Protein AF-A0A379XRV2-F1 (afdb_monomer_lite)

Secondary structure (DSSP, 8-state):
-HHHHHHHHHHHHHHHHHHHHHHHHHHHHHHHHHHHTS------HHHHHHHHHHT-EEHHHHTTT--TTTHHHHHHHHGGGGGPEEES-THHHHHHHTT--SS-SS--EEES-TTS---TT--EEEETTEEEEEEETTEEEEEEPPSS-SS-HHHHHHHHHHHHHHHHHHHHHHHHHHHHHHHHHHHHHHHHHHHHHTTTTTTS--HHHHHHHHHHHHHHHHHHHHHHHHHHHHHHHHHHHHHHHHHHHHHHGGGHHHHS-TTHHHHHHHHHHHHHHHHHHHHHHHHHHHHHHHHGGGTTGGGS-THHHHHHHHHHHHHHHHHHHHHHHHHHHHHHHHGGGG--S-------------SGGGTHHHHHHHHHHHHHHHHHHHHHHHHHHHHHHHHHHHHHHHHHHHHHHHHHHHHHHS----STTHHHHHHHHHHHHHHHHHHHHHHHHHHHHHHHHHHHH------

Sequence (467 aa):
MTEYLQQLLEREREAIVERDEVGARKNAVDEEIERLSQPGGAEDQRLNALAERFGGVLLSEIYDDVSLEDAPYFSALYGPSRHAIVVPDLSQIAEQLEGLTDCPEDLYLIEGDPQSFDDSVFSVDELEKAVVVKIADRQWRYSRFPSLPIFGRAARENRIESLHAEREVLSERFATLSFDVQKTQRLHQAFSRFIGSHLSVAFEDDPEAEIRRLNGRRVELERALATHENDNQQQRIQFEQAKEGVSALNRLLPRLNLLADETLADRVDEIQERLDEAQEAARFVQQYGNQLAKLEPVVSVLQSDPEQFEQLKEDYAWSQQMQRDARQQAFALAEVVERRAHFSYSDSAEMLSGNSDLNEKLRQRLEQAEAERTRAREALRSHAAQLSQYSQVLASLKSSYDTKKELLNDLQRELQDIGVRADSGAEERARQRRDELHAQLSNNRSRRNQLEKALTFCEAEDGKPDP

Foldseek 3Di:
DVVVLVVLVVVLVVLVVVLVVLVVVLVVLVVVLVLLVPDDDPQDPVLVVVLVVQVFDFLLVLQQQPAPVCLLVVLQVCPVNNRETEHQDVVSCVVVVVPDDDDPPDYHYHHDDSVDDDPPDWDWDDDDQWIWTCPDPPDIDIGGRDSHGSGNNNVSVVVSVVSVVSNVVSVVVSVVSVVVSVVSVVVSVVVVVCVVPPPVPVPDDDVVVVVVVVVVVVVVVVVVVVVVVVVVVVVVVVVVVVVVVVVVCVVCVVCVVVVPPPCNVVVVVVVVVVVVVVVVVVVCCVVCVVVCVVCVVCVVVVPDDPVVVVVVVVVVVVVVVVVVVVVVVVVVVVVVVVCVVVVPPDDDDDDDDDDDDDDPVVPVVVVVVVVVVVVVVVVVVVVVVVVVVVVVVVVVVVVVVVVVVVVVVVVVVVVVVVVQDPDPCSVVVVVVVVVVVVVVVVVVVVVVVVVVVVVVVVVVPPPDDDD

Organism: NCBI:txid59207

pLDDT: mean 83.44, std 12.12, range [34.53, 98.31]

Radius of gyration: 91.94 Å; chains: 1; bounding box: 192×61×238 Å

Structure (mmCIF, N/CA/C/O backbone):
data_AF-A0A379XRV2-F1
#
_entry.id   AF-A0A379XRV2-F1
#
loop_
_atom_site.group_PDB
_atom_site.id
_atom_site.type_symbol
_atom_site.label_atom_id
_atom_site.label_alt_id
_atom_site.label_comp_id
_atom_site.label_asym_id
_atom_site.label_entity_id
_atom_site.label_seq_id
_atom_site.pdbx_PDB_ins_code
_atom_site.Cartn_x
_atom_site.Cartn_y
_atom_site.Cartn_z
_atom_site.occupancy
_atom_site.B_iso_or_equiv
_atom_site.auth_seq_id
_atom_site.auth_comp_id
_atom_site.auth_asym_id
_atom_site.auth_atom_id
_atom_site.pdbx_PDB_model_num
ATOM 1 N N . MET A 1 1 ? 2.312 12.593 -9.834 1.00 77.69 1 MET A N 1
ATOM 2 C CA . MET A 1 1 ? 2.516 11.140 -10.067 1.00 77.69 1 MET A CA 1
ATOM 3 C C . MET A 1 1 ? 2.087 10.741 -11.471 1.00 77.69 1 MET A C 1
ATOM 5 O O . MET A 1 1 ? 2.953 10.414 -12.268 1.00 77.69 1 MET A O 1
ATOM 9 N N . THR A 1 2 ? 0.795 10.818 -11.797 1.00 83.06 2 THR A N 1
ATOM 10 C CA . THR A 1 2 ? 0.240 10.524 -13.135 1.00 83.06 2 THR A CA 1
ATOM 11 C C . THR A 1 2 ? 0.893 11.340 -14.255 1.00 83.06 2 THR A C 1
ATOM 13 O O . THR A 1 2 ? 1.364 10.754 -15.222 1.00 83.06 2 THR A O 1
ATOM 16 N N . GLU A 1 3 ? 1.024 12.657 -14.083 1.00 88.62 3 GLU A N 1
ATOM 17 C CA . GLU A 1 3 ? 1.690 13.557 -15.046 1.00 88.62 3 GLU A CA 1
ATOM 18 C C . GLU A 1 3 ? 3.151 13.157 -15.318 1.00 88.62 3 GLU A C 1
ATOM 20 O O . GLU A 1 3 ? 3.604 13.145 -16.459 1.00 88.62 3 GLU A O 1
ATOM 25 N N . TYR A 1 4 ? 3.889 12.766 -14.273 1.00 87.62 4 TYR A N 1
ATOM 26 C CA . TYR A 1 4 ? 5.278 12.320 -14.407 1.00 87.62 4 TYR A CA 1
ATOM 27 C C . TYR A 1 4 ? 5.376 10.986 -15.160 1.00 87.62 4 TYR A C 1
ATOM 29 O O . TYR A 1 4 ? 6.298 10.794 -15.945 1.00 87.62 4 TYR A O 1
ATOM 37 N N . LEU A 1 5 ? 4.411 10.078 -14.964 1.00 87.88 5 LEU A N 1
ATOM 38 C CA . LEU A 1 5 ? 4.331 8.834 -15.733 1.00 87.88 5 LEU A CA 1
ATOM 39 C C . LEU A 1 5 ? 4.009 9.103 -17.211 1.00 87.88 5 LEU A C 1
ATOM 41 O O . LEU A 1 5 ? 4.602 8.463 -18.070 1.00 87.88 5 LEU A O 1
ATOM 45 N N . GLN A 1 6 ? 3.118 10.053 -17.515 1.00 89.12 6 GLN A N 1
ATOM 46 C CA . GLN A 1 6 ? 2.823 10.457 -18.897 1.00 89.12 6 GLN A CA 1
ATOM 47 C C . GLN A 1 6 ? 4.083 10.991 -19.590 1.00 89.12 6 GLN A C 1
ATOM 49 O O . GLN A 1 6 ? 4.486 10.435 -20.609 1.00 89.12 6 GLN A O 1
ATOM 54 N N . GLN A 1 7 ? 4.784 11.943 -18.965 1.00 91.50 7 GLN A N 1
ATOM 55 C CA . GLN A 1 7 ? 6.059 12.467 -19.473 1.00 91.50 7 GLN A CA 1
ATOM 56 C C . GLN A 1 7 ? 7.139 11.380 -19.623 1.00 91.50 7 GLN A C 1
ATOM 58 O O . GLN A 1 7 ? 7.974 11.453 -20.523 1.00 91.50 7 GLN A O 1
ATOM 63 N N . LEU A 1 8 ? 7.157 10.372 -18.743 1.00 91.81 8 LEU A N 1
ATOM 64 C CA . LEU A 1 8 ? 8.094 9.250 -18.830 1.00 91.81 8 LEU A CA 1
ATOM 65 C C . LEU A 1 8 ? 7.784 8.339 -20.030 1.00 91.81 8 LEU A C 1
ATOM 67 O O . LEU A 1 8 ? 8.709 7.928 -20.722 1.00 91.81 8 LEU A O 1
ATOM 71 N N . LEU A 1 9 ? 6.504 8.054 -20.288 1.00 91.00 9 LEU A N 1
ATOM 72 C CA . LEU A 1 9 ? 6.043 7.236 -21.418 1.00 91.00 9 LEU A CA 1
ATOM 73 C C . LEU A 1 9 ? 6.213 7.944 -22.769 1.00 91.00 9 LEU A C 1
ATOM 75 O O . LEU A 1 9 ? 6.515 7.291 -23.765 1.00 91.00 9 LEU A O 1
ATOM 79 N N . GLU A 1 10 ? 6.023 9.263 -22.808 1.00 92.56 10 GLU A N 1
ATOM 80 C CA . GLU A 1 10 ? 6.293 10.096 -23.987 1.00 92.56 10 GLU A CA 1
ATOM 81 C C . GLU A 1 10 ? 7.787 10.051 -24.330 1.00 92.56 10 GLU A C 1
ATOM 83 O O . GLU A 1 10 ? 8.145 9.604 -25.419 1.00 92.56 10 GLU A O 1
ATOM 88 N N . ARG A 1 11 ? 8.659 10.342 -23.354 1.00 91.31 11 ARG A N 1
ATOM 89 C CA . ARG A 1 11 ? 10.121 10.241 -23.513 1.00 91.31 11 ARG A CA 1
ATOM 90 C C . ARG A 1 11 ? 10.597 8.837 -23.880 1.00 91.31 11 ARG A C 1
ATOM 92 O O . ARG A 1 11 ? 11.533 8.704 -24.659 1.00 91.31 11 ARG A O 1
ATOM 99 N N . GLU A 1 12 ? 9.978 7.787 -23.332 1.00 92.94 12 GLU A N 1
ATOM 100 C CA . GLU A 1 12 ? 10.309 6.404 -23.698 1.00 92.94 12 GLU A CA 1
ATOM 101 C C . GLU A 1 12 ? 10.036 6.147 -25.184 1.00 92.94 12 GLU A C 1
ATOM 103 O O . GLU A 1 12 ? 10.875 5.567 -25.870 1.00 92.94 12 GLU A O 1
ATOM 108 N N . ARG A 1 13 ? 8.888 6.608 -25.696 1.00 93.50 13 ARG A N 1
ATOM 109 C CA . ARG A 1 13 ? 8.517 6.455 -27.109 1.00 93.50 13 ARG A CA 1
ATOM 110 C C . ARG A 1 13 ? 9.415 7.273 -28.027 1.00 93.50 13 ARG A C 1
ATOM 112 O O . ARG A 1 13 ? 9.903 6.724 -29.007 1.00 93.50 13 ARG A O 1
ATOM 119 N N . GLU A 1 14 ? 9.646 8.541 -27.699 1.00 93.88 14 GLU A N 1
ATOM 120 C CA . GLU A 1 14 ? 10.519 9.438 -28.466 1.00 93.88 14 GLU A CA 1
ATOM 121 C C . GLU A 1 14 ? 11.937 8.860 -28.576 1.00 93.88 14 GLU A C 1
ATOM 123 O O . GLU A 1 14 ? 12.442 8.686 -29.683 1.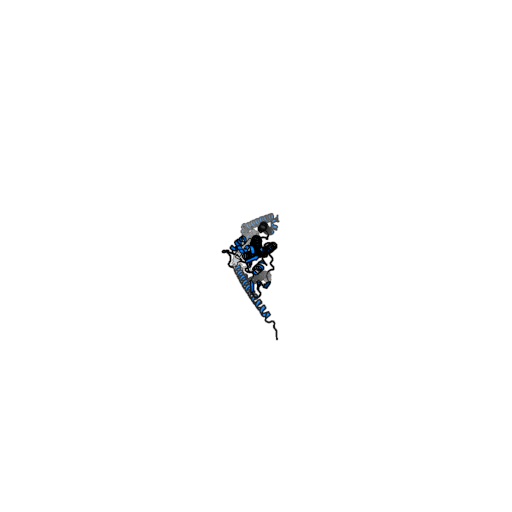00 93.88 14 GLU A O 1
ATOM 128 N N . ALA A 1 15 ? 12.536 8.448 -27.453 1.00 92.69 15 ALA A N 1
ATOM 129 C CA . ALA A 1 15 ? 13.883 7.880 -27.441 1.00 92.69 15 ALA A CA 1
ATOM 130 C C . ALA A 1 15 ? 13.977 6.515 -28.149 1.00 92.69 15 ALA A C 1
ATOM 132 O O . ALA A 1 15 ? 15.015 6.200 -28.728 1.00 92.69 15 ALA A O 1
ATOM 133 N N . ILE A 1 16 ? 12.914 5.696 -28.130 1.00 94.31 16 ILE A N 1
ATOM 134 C CA . ILE A 1 16 ? 12.854 4.446 -28.908 1.00 94.31 16 ILE A CA 1
ATOM 135 C C . ILE A 1 16 ? 12.829 4.743 -30.410 1.00 94.31 16 ILE A C 1
ATOM 137 O O . ILE A 1 16 ? 13.610 4.143 -31.144 1.00 94.31 16 ILE A O 1
ATOM 141 N N . VAL A 1 17 ? 11.977 5.672 -30.859 1.00 96.38 17 VAL A N 1
ATOM 142 C CA . VAL A 1 17 ? 11.888 6.056 -32.278 1.00 96.38 17 VAL A CA 1
ATOM 143 C C . VAL A 1 17 ? 13.212 6.647 -32.755 1.00 96.38 17 VAL A C 1
ATOM 145 O O . VAL A 1 17 ? 13.749 6.180 -33.754 1.00 96.38 17 VAL A O 1
ATOM 148 N N . GLU A 1 18 ? 13.799 7.586 -32.007 1.00 94.88 18 GLU A N 1
ATOM 149 C CA . GLU A 1 18 ? 15.084 8.196 -32.367 1.00 94.88 18 GLU A CA 1
ATOM 150 C C . GLU A 1 18 ? 16.216 7.154 -32.427 1.00 94.88 18 GLU A C 1
ATOM 152 O O . GLU A 1 18 ? 17.011 7.149 -33.368 1.00 94.88 18 GLU A O 1
ATOM 157 N N . ARG A 1 19 ? 16.275 6.222 -31.463 1.00 96.56 19 ARG A N 1
ATOM 158 C CA . ARG A 1 19 ? 17.237 5.106 -31.481 1.00 96.56 19 ARG A CA 1
ATOM 159 C C . ARG A 1 19 ? 17.064 4.244 -32.732 1.00 96.56 19 ARG A C 1
ATOM 161 O O . ARG A 1 19 ? 18.062 3.866 -33.343 1.00 96.56 19 ARG A O 1
ATOM 168 N N . ASP A 1 20 ? 15.829 3.909 -33.091 1.00 95.44 20 ASP A N 1
ATOM 169 C CA . ASP A 1 20 ? 15.538 3.003 -34.203 1.00 95.44 20 ASP A CA 1
ATOM 170 C C . ASP A 1 20 ? 15.770 3.676 -35.565 1.00 95.44 20 ASP A C 1
ATOM 172 O O . ASP A 1 20 ? 16.300 3.033 -36.470 1.00 95.44 20 ASP A O 1
ATOM 176 N N . GLU A 1 21 ? 15.506 4.980 -35.691 1.00 96.00 21 GLU A N 1
ATOM 177 C CA . GLU A 1 21 ? 15.892 5.788 -36.857 1.00 96.00 21 GLU A CA 1
ATOM 178 C C . GLU A 1 21 ? 17.418 5.884 -37.012 1.00 96.00 21 GLU A C 1
ATOM 180 O O . GLU A 1 21 ? 17.947 5.633 -38.097 1.00 96.00 21 GLU A O 1
ATOM 185 N N . VAL A 1 22 ? 18.149 6.184 -35.929 1.00 96.19 22 VAL A N 1
ATOM 186 C CA . VAL A 1 22 ? 19.623 6.225 -35.938 1.00 96.19 22 VAL A CA 1
ATOM 187 C C . VAL A 1 22 ? 20.207 4.842 -36.250 1.00 96.19 22 VAL A C 1
ATOM 189 O O . VAL A 1 22 ? 21.164 4.743 -37.017 1.00 96.19 22 VAL A O 1
ATOM 192 N N . GLY A 1 23 ? 19.616 3.768 -35.719 1.00 95.06 23 GLY A N 1
ATOM 193 C CA . GLY A 1 23 ? 20.007 2.388 -36.013 1.00 95.06 23 GLY A CA 1
ATOM 194 C C . GLY A 1 23 ? 19.767 2.002 -37.474 1.00 95.06 23 GLY A C 1
ATOM 195 O O . GLY A 1 23 ? 20.656 1.446 -38.116 1.00 95.06 23 GLY A O 1
ATOM 196 N N . ALA A 1 24 ? 18.607 2.353 -38.034 1.00 95.88 24 ALA A N 1
ATOM 197 C CA . ALA A 1 24 ? 18.302 2.134 -39.446 1.00 95.88 24 ALA A CA 1
ATOM 198 C C . ALA A 1 24 ? 19.249 2.924 -40.364 1.00 95.88 24 ALA A C 1
ATOM 200 O O . ALA A 1 24 ? 19.765 2.371 -41.336 1.00 95.88 24 ALA A O 1
ATOM 201 N N . ARG A 1 25 ? 19.543 4.191 -40.031 1.00 95.31 25 ARG A N 1
ATOM 202 C CA . ARG A 1 25 ? 20.509 5.010 -40.777 1.00 95.31 25 ARG A CA 1
ATOM 203 C C . ARG A 1 25 ? 21.921 4.430 -40.699 1.00 95.31 25 ARG A C 1
ATOM 205 O O . ARG A 1 25 ? 22.585 4.365 -41.727 1.00 95.31 25 ARG A O 1
ATOM 212 N N . LYS A 1 26 ? 22.356 3.964 -39.522 1.00 94.94 26 LYS A N 1
ATOM 213 C CA . LYS A 1 26 ? 23.650 3.290 -39.346 1.00 94.94 26 LYS A CA 1
ATOM 214 C C . LYS A 1 26 ? 23.758 2.046 -40.231 1.00 94.94 26 LYS A C 1
ATOM 216 O O . LYS A 1 26 ? 24.742 1.916 -40.947 1.00 94.94 26 LYS A O 1
ATOM 221 N N . ASN A 1 27 ? 22.741 1.184 -40.229 1.00 94.12 27 ASN A N 1
ATOM 222 C CA . ASN A 1 27 ? 22.732 -0.026 -41.055 1.00 94.12 27 ASN A CA 1
ATOM 223 C C . ASN A 1 27 ? 22.783 0.309 -42.557 1.00 94.12 27 ASN A C 1
ATOM 225 O O . ASN A 1 27 ? 23.536 -0.317 -43.292 1.00 94.12 27 ASN A O 1
ATOM 229 N N . ALA A 1 28 ? 22.052 1.335 -43.009 1.00 94.94 28 ALA A N 1
ATOM 230 C CA . ALA A 1 28 ? 22.105 1.787 -44.401 1.00 94.94 28 ALA A CA 1
ATOM 231 C C . ALA A 1 28 ? 23.491 2.338 -44.800 1.00 94.94 28 ALA A C 1
ATOM 233 O O . ALA A 1 28 ? 23.933 2.138 -45.929 1.00 94.94 28 ALA A O 1
ATOM 234 N N . VAL A 1 29 ? 24.190 3.009 -43.876 1.00 95.31 29 VAL A N 1
ATOM 235 C CA . VAL A 1 29 ? 25.580 3.456 -44.070 1.00 95.31 29 VAL A CA 1
ATOM 236 C C . VAL A 1 29 ? 26.546 2.263 -44.096 1.00 95.31 29 VAL A C 1
ATOM 238 O O . VAL A 1 29 ? 27.418 2.225 -44.959 1.00 95.31 29 VAL A O 1
ATOM 241 N N . ASP A 1 30 ? 26.370 1.269 -43.218 1.00 94.19 30 ASP A N 1
ATOM 242 C CA . ASP A 1 30 ? 27.143 0.016 -43.234 1.00 94.19 30 ASP A CA 1
ATOM 243 C C . ASP A 1 30 ? 26.976 -0.735 -44.578 1.00 94.19 30 ASP A C 1
ATOM 245 O O . ASP A 1 30 ? 27.973 -1.138 -45.178 1.00 94.19 30 ASP A O 1
ATOM 249 N N . GLU A 1 31 ? 25.751 -0.840 -45.108 1.00 94.12 31 GLU A N 1
ATOM 250 C CA . GLU A 1 31 ? 25.465 -1.421 -46.434 1.00 94.12 31 GLU A CA 1
ATOM 251 C C . GLU A 1 31 ? 26.068 -0.597 -47.595 1.00 94.12 31 GLU A C 1
ATOM 253 O O . GLU A 1 31 ? 26.567 -1.162 -48.574 1.00 94.12 31 GLU A O 1
ATOM 258 N N . GLU A 1 32 ? 26.054 0.742 -47.508 1.00 91.56 32 GLU A N 1
ATOM 259 C CA . GLU A 1 32 ? 26.668 1.618 -48.516 1.00 91.56 32 GLU A CA 1
ATOM 260 C C . GLU A 1 32 ? 28.198 1.460 -48.541 1.00 91.56 32 GLU A C 1
ATOM 262 O O . GLU A 1 32 ? 28.778 1.341 -49.626 1.00 91.56 32 GLU A O 1
ATOM 267 N N . ILE A 1 33 ? 28.836 1.386 -47.366 1.00 92.19 33 ILE A N 1
ATOM 268 C CA . ILE A 1 33 ? 30.271 1.110 -47.215 1.00 92.19 33 ILE A CA 1
ATOM 269 C C . ILE A 1 33 ? 30.600 -0.268 -47.790 1.00 92.19 33 ILE A C 1
ATOM 271 O O . ILE A 1 33 ? 31.502 -0.361 -48.624 1.00 92.19 33 ILE A O 1
ATOM 275 N N . GLU A 1 34 ? 29.874 -1.324 -47.400 1.00 91.12 34 GLU A N 1
ATOM 276 C CA . GLU A 1 34 ? 30.135 -2.692 -47.869 1.00 91.12 34 GLU A CA 1
ATOM 277 C C . GLU A 1 34 ? 30.072 -2.769 -49.398 1.00 91.12 34 GLU A C 1
ATOM 279 O O . GLU A 1 34 ? 30.962 -3.342 -50.025 1.00 91.12 34 GLU A O 1
ATOM 284 N N . ARG A 1 35 ? 29.073 -2.124 -50.014 1.00 87.69 35 ARG A N 1
ATOM 285 C CA . ARG A 1 35 ? 28.923 -2.060 -51.474 1.00 87.69 35 ARG A CA 1
ATOM 286 C C . ARG A 1 35 ? 30.089 -1.347 -52.164 1.00 87.69 35 ARG A C 1
ATOM 288 O O . ARG A 1 35 ? 30.536 -1.817 -53.206 1.00 87.69 35 ARG A O 1
ATOM 295 N N . LEU A 1 36 ? 30.554 -0.215 -51.630 1.00 86.56 36 LEU A N 1
ATOM 296 C CA . LEU A 1 36 ? 31.639 0.572 -52.238 1.00 86.56 36 LEU A CA 1
ATOM 297 C C . LEU A 1 36 ? 33.033 -0.027 -51.974 1.00 86.56 36 LEU A C 1
ATOM 299 O O . LEU A 1 36 ? 33.928 0.142 -52.798 1.00 86.56 36 LEU A O 1
ATOM 303 N N . SER A 1 37 ? 33.202 -0.754 -50.867 1.00 86.56 37 SER A N 1
ATOM 304 C CA . SER A 1 37 ? 34.469 -1.383 -50.448 1.00 86.56 37 SER A CA 1
ATOM 305 C C . SER A 1 37 ? 34.768 -2.712 -51.151 1.00 86.56 37 SER A C 1
ATOM 307 O O . SER A 1 37 ? 35.813 -3.318 -50.909 1.00 86.56 37 SER A O 1
ATOM 309 N N . GLN A 1 38 ? 33.867 -3.205 -52.007 1.00 83.31 38 GLN A N 1
ATOM 310 C CA . GLN A 1 38 ? 34.118 -4.420 -52.779 1.00 83.31 38 GLN A CA 1
ATOM 311 C C . GLN A 1 38 ? 35.297 -4.203 -53.747 1.00 83.31 38 GLN A C 1
ATOM 313 O O . GLN A 1 38 ? 35.289 -3.230 -54.505 1.00 83.31 38 GLN A O 1
ATOM 318 N N . PRO A 1 39 ? 36.298 -5.107 -53.780 1.00 73.56 39 PRO A N 1
ATOM 319 C CA . PRO A 1 39 ? 37.421 -4.995 -54.703 1.00 73.56 39 PRO A CA 1
ATOM 320 C C . PRO A 1 39 ? 36.927 -5.224 -56.136 1.00 73.56 39 PRO A C 1
ATOM 322 O O . PRO A 1 39 ? 36.615 -6.348 -56.534 1.00 73.56 39 PRO A O 1
ATOM 325 N N . GLY A 1 40 ? 36.826 -4.144 -56.909 1.00 62.94 40 GLY A N 1
ATOM 326 C CA . GLY A 1 40 ? 36.247 -4.146 -58.248 1.00 62.94 40 GLY A CA 1
ATOM 327 C C . GLY A 1 40 ? 37.163 -3.513 -59.280 1.00 62.94 40 GLY A C 1
ATOM 328 O O . GLY A 1 40 ? 37.775 -2.486 -59.015 1.00 62.94 40 GLY A O 1
ATOM 329 N N . GLY A 1 41 ? 37.224 -4.131 -60.462 1.00 63.81 41 GLY A N 1
ATOM 330 C CA . GLY A 1 41 ? 38.128 -3.709 -61.529 1.00 63.81 41 GLY A CA 1
ATOM 331 C C . GLY A 1 41 ? 39.575 -4.064 -61.207 1.00 63.81 41 GLY A C 1
ATOM 332 O O . GLY A 1 41 ? 40.371 -3.185 -60.908 1.00 63.81 41 GLY A O 1
ATOM 333 N N . ALA A 1 42 ? 39.916 -5.355 -61.267 1.00 61.25 42 ALA A N 1
ATOM 334 C CA . ALA A 1 42 ? 41.305 -5.791 -61.169 1.00 61.25 42 ALA A CA 1
ATOM 335 C C . ALA A 1 42 ? 42.093 -5.257 -62.376 1.00 61.25 42 ALA A C 1
ATOM 337 O O . ALA A 1 42 ? 42.048 -5.831 -63.463 1.00 61.25 42 ALA A O 1
ATOM 338 N N . GLU A 1 43 ? 42.766 -4.130 -62.179 1.00 68.69 43 GLU A N 1
ATOM 339 C CA . GLU A 1 43 ? 43.726 -3.580 -63.125 1.00 68.69 43 GLU A CA 1
ATOM 340 C C . GLU A 1 43 ? 44.969 -4.476 -63.162 1.00 68.69 43 GLU A C 1
ATOM 342 O O . GLU A 1 43 ? 45.433 -4.972 -62.130 1.00 68.69 43 GLU A O 1
ATOM 347 N N . ASP A 1 44 ? 45.488 -4.734 -64.362 1.00 79.94 44 ASP A N 1
ATOM 348 C CA . ASP A 1 44 ? 46.715 -5.509 -64.514 1.00 79.94 44 ASP A CA 1
ATOM 349 C C . ASP A 1 44 ? 47.876 -4.689 -63.942 1.00 79.94 44 ASP A C 1
ATOM 351 O O . ASP A 1 44 ? 48.179 -3.604 -64.437 1.00 79.94 44 ASP A O 1
ATOM 355 N N . GLN A 1 45 ? 48.537 -5.206 -62.903 1.00 79.62 45 GLN A N 1
ATOM 356 C CA . GLN A 1 45 ? 49.619 -4.513 -62.189 1.00 79.62 45 GLN A CA 1
ATOM 357 C C . GLN A 1 45 ? 50.765 -4.078 -63.117 1.00 79.62 45 GLN A C 1
ATOM 359 O O . GLN A 1 45 ? 51.507 -3.151 -62.792 1.00 79.62 45 GLN A O 1
ATOM 364 N N . ARG A 1 46 ? 50.891 -4.719 -64.284 1.00 86.06 46 ARG A N 1
ATOM 365 C CA . ARG A 1 46 ? 51.874 -4.385 -65.318 1.00 86.06 46 ARG A CA 1
ATOM 366 C C . ARG A 1 46 ? 51.584 -3.055 -66.013 1.00 86.06 46 ARG A C 1
ATOM 368 O O . ARG A 1 46 ? 52.524 -2.405 -66.457 1.00 86.06 46 ARG A O 1
ATOM 375 N N . LEU A 1 47 ? 50.325 -2.611 -66.074 1.00 85.06 47 LEU A N 1
ATOM 376 C CA . LEU A 1 47 ? 49.940 -1.346 -66.715 1.00 85.06 47 LEU A CA 1
ATOM 377 C C . LEU A 1 47 ? 50.587 -0.129 -66.042 1.00 85.06 47 LEU A C 1
ATOM 379 O O . LEU A 1 47 ? 51.062 0.752 -66.751 1.00 85.06 47 LEU A O 1
ATOM 383 N N . ASN A 1 48 ? 50.701 -0.124 -64.709 1.00 85.12 48 ASN A N 1
ATOM 384 C CA . ASN A 1 48 ? 51.405 0.928 -63.962 1.00 85.12 48 ASN A CA 1
ATOM 385 C C . ASN A 1 48 ? 52.880 1.031 -64.390 1.00 85.12 48 ASN A C 1
ATOM 387 O O . ASN A 1 48 ? 53.359 2.100 -64.758 1.00 85.12 48 ASN A O 1
ATOM 391 N N . ALA A 1 49 ? 53.586 -0.104 -64.424 1.00 85.75 49 ALA A N 1
ATOM 392 C CA . ALA A 1 49 ? 54.993 -0.155 -64.829 1.00 85.75 49 ALA A CA 1
ATOM 393 C C . ALA A 1 49 ? 55.202 0.211 -66.313 1.00 85.75 49 ALA A C 1
ATOM 395 O O . ALA A 1 49 ? 56.247 0.748 -66.684 1.00 85.75 49 ALA A O 1
ATOM 396 N N . LEU A 1 50 ? 54.215 -0.066 -67.172 1.00 85.94 50 LEU A N 1
ATOM 397 C CA . LEU A 1 50 ? 54.230 0.350 -68.575 1.00 85.94 50 LEU A CA 1
ATOM 398 C C . LEU A 1 50 ? 53.953 1.851 -68.736 1.00 85.94 50 LEU A C 1
ATOM 400 O O . LEU A 1 50 ? 54.629 2.490 -69.538 1.00 85.94 50 LEU A O 1
ATOM 4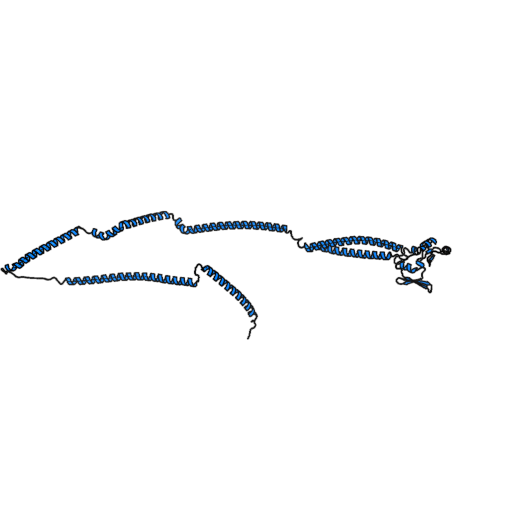04 N N . ALA A 1 51 ? 53.036 2.429 -67.955 1.00 86.44 51 ALA A N 1
ATOM 405 C CA . ALA A 1 51 ? 52.764 3.866 -67.959 1.00 86.44 51 ALA A CA 1
ATOM 406 C C . ALA A 1 51 ? 54.007 4.674 -67.553 1.00 86.44 51 ALA A C 1
ATOM 408 O O . ALA A 1 51 ? 54.440 5.544 -68.312 1.00 86.44 51 ALA A O 1
ATOM 409 N N . GLU A 1 52 ? 54.660 4.296 -66.445 1.00 86.62 52 GLU A N 1
ATOM 410 C CA . GLU A 1 52 ? 55.938 4.885 -66.019 1.00 86.62 52 GLU A CA 1
ATOM 411 C C . GLU A 1 52 ? 57.018 4.770 -67.108 1.00 86.62 52 GLU A C 1
ATOM 413 O O . GLU A 1 52 ? 57.723 5.738 -67.398 1.00 86.62 52 GLU A O 1
ATOM 418 N N . ARG A 1 53 ? 57.136 3.599 -67.754 1.00 84.88 53 ARG A N 1
ATOM 419 C CA . ARG A 1 53 ? 58.132 3.351 -68.809 1.00 84.88 53 ARG A CA 1
ATOM 420 C C . ARG A 1 53 ? 57.908 4.208 -70.058 1.00 84.88 53 ARG A C 1
ATOM 422 O O . ARG A 1 53 ? 58.885 4.656 -70.657 1.00 84.88 53 ARG A O 1
ATOM 429 N N . PHE A 1 54 ? 56.657 4.426 -70.456 1.00 84.38 54 PHE A N 1
ATOM 430 C CA . PHE A 1 54 ? 56.316 5.260 -71.611 1.00 84.38 54 PHE A CA 1
ATOM 431 C C . PHE A 1 54 ? 56.276 6.763 -71.291 1.00 84.38 54 PHE A C 1
ATOM 433 O O . PHE A 1 54 ? 56.111 7.564 -72.208 1.00 84.38 54 PHE A O 1
ATOM 440 N N . GLY A 1 55 ? 56.432 7.160 -70.021 1.00 83.94 55 GLY A N 1
ATOM 441 C CA . GLY A 1 55 ? 56.276 8.553 -69.591 1.00 83.94 55 GLY A CA 1
ATOM 442 C C . GLY A 1 55 ? 54.834 9.061 -69.717 1.00 83.94 55 GLY A C 1
ATOM 443 O O . GLY A 1 55 ? 54.623 10.251 -69.943 1.00 83.94 55 GLY A O 1
ATOM 444 N N . GLY A 1 56 ? 53.863 8.150 -69.627 1.00 85.81 56 GLY A N 1
ATOM 445 C CA . GLY A 1 56 ? 52.433 8.433 -69.708 1.00 85.81 56 GLY A CA 1
ATOM 446 C C . GLY A 1 56 ? 51.724 8.325 -68.363 1.00 85.81 56 GLY A C 1
ATOM 447 O O . GLY A 1 56 ? 52.318 7.947 -67.355 1.00 85.81 56 GLY A O 1
ATOM 448 N N . VAL A 1 57 ? 50.427 8.616 -68.376 1.00 89.38 57 VAL A N 1
ATOM 449 C CA . VAL A 1 57 ? 49.522 8.485 -67.222 1.00 89.38 57 VAL A CA 1
ATOM 450 C C . VAL A 1 57 ? 48.399 7.525 -67.602 1.00 89.38 57 VAL A C 1
ATOM 452 O O . VAL A 1 57 ? 47.971 7.494 -68.759 1.00 89.38 57 VAL A O 1
ATOM 455 N N . LEU A 1 58 ? 47.920 6.707 -66.665 1.00 89.06 58 LEU A N 1
ATOM 456 C CA . LEU A 1 58 ? 46.784 5.831 -66.946 1.00 89.06 58 LEU A CA 1
ATOM 457 C C . LEU A 1 58 ? 45.484 6.629 -67.039 1.00 89.06 58 LEU A C 1
ATOM 459 O O . LEU A 1 58 ? 45.226 7.539 -66.254 1.00 89.06 58 LEU A O 1
ATOM 463 N N . LEU A 1 59 ? 44.606 6.222 -67.955 1.00 87.62 59 LEU A N 1
ATOM 464 C CA . LEU A 1 59 ? 43.267 6.797 -68.069 1.00 87.62 59 LEU A CA 1
ATOM 465 C C . LEU A 1 59 ? 42.441 6.596 -66.780 1.00 87.62 59 LEU A C 1
ATOM 467 O O . LEU A 1 59 ? 41.547 7.388 -66.491 1.00 87.62 59 LEU A O 1
ATOM 471 N N . SER A 1 60 ? 42.759 5.561 -65.990 1.00 86.69 60 SER A N 1
ATOM 472 C CA . SER A 1 60 ? 42.190 5.316 -64.660 1.00 86.69 60 SER A CA 1
ATOM 473 C C . SER A 1 60 ? 42.548 6.398 -63.635 1.00 86.69 60 SER A C 1
ATOM 475 O O . SER A 1 60 ? 41.695 6.744 -62.822 1.00 86.69 60 SER A O 1
ATOM 477 N N . GLU A 1 61 ? 43.750 6.971 -63.722 1.00 87.50 61 GLU A N 1
ATOM 478 C CA . GLU A 1 61 ? 44.252 8.038 -62.845 1.00 87.50 61 GLU A CA 1
ATOM 479 C C . GLU A 1 61 ? 43.764 9.431 -63.290 1.00 87.50 61 GLU A C 1
ATOM 481 O O . GLU A 1 61 ? 43.431 10.270 -62.458 1.00 87.50 61 GLU A O 1
ATOM 486 N N . ILE A 1 62 ? 43.622 9.669 -64.601 1.00 87.31 62 ILE A N 1
ATOM 487 C CA . ILE A 1 62 ? 43.081 10.937 -65.139 1.00 87.31 62 ILE A CA 1
ATOM 488 C C . ILE A 1 62 ? 41.610 11.140 -64.730 1.00 87.31 62 ILE A C 1
ATOM 490 O O . ILE A 1 62 ? 41.203 12.251 -64.397 1.00 87.31 62 ILE A O 1
ATOM 494 N N . TYR A 1 63 ? 40.811 10.070 -64.716 1.00 87.19 63 TYR A N 1
ATOM 495 C CA . TYR A 1 63 ? 39.401 10.106 -64.305 1.00 87.19 63 TYR A CA 1
ATOM 496 C C . TYR A 1 63 ? 39.172 9.666 -62.847 1.00 87.19 63 TYR A C 1
ATOM 498 O O . TYR A 1 63 ? 38.086 9.182 -62.505 1.00 87.19 63 TYR A O 1
ATOM 506 N N . ASP A 1 64 ? 40.165 9.811 -61.968 1.00 87.44 64 ASP A N 1
ATOM 507 C CA . ASP A 1 64 ? 40.052 9.327 -60.587 1.00 87.44 64 ASP A CA 1
ATOM 508 C C . ASP A 1 64 ? 39.080 10.165 -59.721 1.00 87.44 64 ASP A C 1
ATOM 510 O O . ASP A 1 64 ? 38.392 9.645 -58.835 1.00 87.44 64 ASP A O 1
ATOM 514 N N . ASP A 1 65 ? 38.932 11.449 -60.063 1.00 86.06 65 ASP A N 1
ATOM 515 C CA . ASP A 1 65 ? 38.012 12.411 -59.432 1.00 86.06 65 ASP A CA 1
ATOM 516 C C . ASP A 1 65 ? 36.590 12.428 -60.042 1.00 86.06 65 ASP A C 1
ATOM 518 O O . ASP A 1 65 ? 35.739 13.222 -59.630 1.00 86.06 65 ASP A O 1
ATOM 522 N N . VAL A 1 66 ? 36.288 11.560 -61.019 1.00 89.25 66 VAL A N 1
ATOM 523 C CA . VAL A 1 66 ? 34.941 11.479 -61.622 1.00 89.25 66 VAL A CA 1
ATOM 524 C C . VAL A 1 66 ? 33.896 11.072 -60.579 1.00 89.25 66 VAL A C 1
ATOM 526 O O . VAL A 1 66 ? 34.132 10.204 -59.736 1.00 89.25 66 VAL A O 1
ATOM 529 N N . SER A 1 67 ? 32.708 11.682 -60.654 1.00 89.44 67 SER A N 1
ATOM 530 C CA . SER A 1 67 ? 31.621 11.445 -59.701 1.00 89.44 67 SER A CA 1
ATOM 531 C C . SER A 1 67 ? 31.216 9.964 -59.630 1.00 89.44 67 SER A C 1
ATOM 533 O O . SER A 1 67 ? 31.283 9.222 -60.611 1.00 89.44 67 SER A O 1
ATOM 535 N N . LEU A 1 68 ? 30.723 9.529 -58.468 1.00 85.81 68 LEU A N 1
ATOM 536 C CA . LEU A 1 68 ? 30.228 8.160 -58.268 1.00 85.81 68 LEU A CA 1
ATOM 537 C C . LEU A 1 68 ? 29.027 7.795 -59.155 1.00 85.81 68 LEU A C 1
ATOM 539 O O . LEU A 1 68 ? 28.787 6.608 -59.383 1.00 85.81 68 LEU A O 1
ATOM 543 N N . GLU A 1 69 ? 28.276 8.789 -59.632 1.00 87.75 69 GLU A N 1
ATOM 544 C CA . GLU A 1 69 ? 27.119 8.592 -60.510 1.00 87.75 69 GLU A CA 1
ATOM 545 C C . GLU A 1 69 ? 27.556 8.436 -61.976 1.00 87.75 69 GLU A C 1
ATOM 547 O O . GLU A 1 69 ? 27.017 7.588 -62.690 1.00 87.75 69 GLU A O 1
ATOM 552 N N . ASP A 1 70 ? 28.600 9.164 -62.389 1.00 89.06 70 ASP A N 1
ATOM 553 C CA . ASP A 1 70 ? 29.105 9.185 -63.767 1.00 89.06 70 ASP A CA 1
ATOM 554 C C . ASP A 1 70 ? 30.206 8.140 -64.027 1.00 89.06 70 ASP A C 1
ATOM 556 O O . ASP A 1 70 ? 30.369 7.653 -65.147 1.00 89.06 70 ASP A O 1
ATOM 560 N N . ALA A 1 71 ? 30.956 7.727 -63.003 1.00 88.50 71 ALA A N 1
ATOM 561 C CA . ALA A 1 71 ? 32.041 6.752 -63.134 1.00 88.50 71 ALA A CA 1
ATOM 562 C C . ALA A 1 71 ? 31.622 5.410 -63.790 1.00 88.50 71 ALA A C 1
ATOM 564 O O . ALA A 1 71 ? 32.396 4.886 -64.607 1.00 88.50 71 ALA A O 1
ATOM 565 N N . PRO A 1 72 ? 30.422 4.836 -63.527 1.00 90.19 72 PRO A N 1
ATOM 566 C CA . PRO A 1 72 ? 29.911 3.671 -64.257 1.00 90.19 72 PRO A CA 1
ATOM 567 C C . PRO A 1 72 ? 29.632 3.957 -65.738 1.00 90.19 72 PRO A C 1
ATOM 569 O O . PRO A 1 72 ? 29.869 3.082 -66.577 1.00 90.19 72 PRO A O 1
ATOM 572 N N . TYR A 1 73 ? 29.168 5.167 -66.065 1.00 89.75 73 TYR A N 1
ATOM 573 C CA . TYR A 1 73 ? 28.928 5.607 -67.437 1.00 89.75 73 TYR A CA 1
ATOM 574 C C . TYR A 1 73 ? 30.245 5.724 -68.207 1.00 89.75 73 TYR A C 1
ATOM 576 O O . TYR A 1 73 ? 30.426 5.016 -69.199 1.00 89.75 73 TYR A O 1
ATOM 584 N N . PHE A 1 74 ? 31.214 6.494 -67.704 1.00 87.62 74 PHE A N 1
ATOM 585 C CA . PHE A 1 74 ? 32.520 6.645 -68.354 1.00 87.62 74 PHE A CA 1
ATOM 586 C C . PHE A 1 74 ? 33.268 5.304 -68.470 1.00 87.62 74 PHE A C 1
ATOM 588 O O . PHE A 1 74 ? 33.809 4.976 -69.528 1.00 87.62 74 PHE A O 1
ATOM 595 N N . SER A 1 75 ? 33.215 4.447 -67.440 1.00 88.50 75 SER A N 1
ATOM 596 C CA . SER A 1 75 ? 33.825 3.105 -67.498 1.00 88.50 75 SER A CA 1
ATOM 597 C C . SER A 1 75 ? 33.213 2.216 -68.595 1.00 88.50 75 SER A C 1
ATOM 599 O O . SER A 1 75 ? 33.909 1.385 -69.185 1.00 88.50 75 SER A O 1
ATOM 601 N N . ALA A 1 76 ? 31.919 2.377 -68.890 1.00 88.81 76 ALA A N 1
ATOM 602 C CA . ALA A 1 76 ? 31.247 1.696 -69.995 1.00 88.81 76 ALA A CA 1
ATOM 603 C C . ALA A 1 76 ? 31.556 2.353 -71.357 1.00 88.81 76 ALA A C 1
ATOM 605 O O . ALA A 1 76 ? 31.787 1.640 -72.343 1.00 88.81 76 ALA A O 1
ATOM 606 N N . LEU A 1 77 ? 31.612 3.689 -71.398 1.00 88.81 77 LEU A N 1
ATOM 607 C CA . LEU A 1 77 ? 31.913 4.505 -72.575 1.00 88.81 77 LEU A CA 1
ATOM 608 C C . LEU A 1 77 ? 33.300 4.217 -73.154 1.00 88.81 77 LEU A C 1
ATOM 610 O O . LEU A 1 77 ? 33.420 4.095 -74.369 1.00 88.81 77 LEU A O 1
ATOM 614 N N . TYR A 1 78 ? 34.325 4.017 -72.323 1.00 87.25 78 TYR A N 1
ATOM 615 C CA . TYR A 1 78 ? 35.661 3.643 -72.805 1.00 87.25 78 TYR A CA 1
ATOM 616 C C . TYR A 1 78 ? 35.792 2.140 -73.114 1.00 87.25 78 TYR A C 1
ATOM 618 O O . TYR A 1 78 ? 36.505 1.752 -74.046 1.00 87.25 78 TYR A O 1
ATOM 626 N N . GLY A 1 79 ? 35.038 1.269 -72.433 1.00 87.12 79 GLY A N 1
ATOM 627 C CA . GLY A 1 79 ? 35.040 -0.177 -72.697 1.00 87.12 79 GLY A CA 1
ATOM 628 C C . GLY A 1 79 ? 36.429 -0.797 -72.460 1.00 87.12 79 GLY A C 1
ATOM 629 O O . GLY A 1 79 ? 37.023 -0.517 -71.424 1.00 87.12 79 GLY A O 1
ATOM 630 N N . PRO A 1 80 ? 36.982 -1.650 -73.345 1.00 86.50 80 PRO A N 1
ATOM 631 C CA . PRO A 1 80 ? 38.353 -2.162 -73.197 1.00 86.50 80 PRO A CA 1
ATOM 632 C C . PRO A 1 80 ? 39.418 -1.064 -73.041 1.00 86.50 80 PRO A C 1
ATOM 634 O O . PRO A 1 80 ? 40.328 -1.204 -72.231 1.00 86.50 80 PRO A O 1
ATOM 637 N N . SER A 1 81 ? 39.236 0.079 -73.709 1.00 87.19 81 SER A N 1
ATOM 638 C CA . SER A 1 81 ? 40.152 1.226 -73.666 1.00 87.19 81 SER A CA 1
ATOM 639 C C . SER A 1 81 ? 40.149 1.990 -72.334 1.00 87.19 81 SER A C 1
ATOM 641 O O . SER A 1 81 ? 40.876 2.965 -72.204 1.00 87.19 81 SER A O 1
ATOM 643 N N . ARG A 1 82 ? 39.381 1.553 -71.322 1.00 86.94 82 ARG A N 1
ATOM 644 C CA . ARG A 1 82 ? 39.428 2.125 -69.961 1.00 86.94 82 ARG A CA 1
ATOM 645 C C . ARG A 1 82 ? 40.786 1.933 -69.265 1.00 86.94 82 ARG A C 1
ATOM 647 O O . ARG A 1 82 ? 41.083 2.640 -68.316 1.00 86.94 82 ARG A O 1
ATOM 654 N N . HIS A 1 83 ? 41.575 0.971 -69.747 1.00 87.69 83 HIS A N 1
ATOM 655 C CA . HIS A 1 83 ? 42.938 0.662 -69.304 1.00 87.69 83 HIS A CA 1
ATOM 656 C C . HIS A 1 83 ? 44.010 1.296 -70.208 1.00 87.69 83 HIS A C 1
ATOM 658 O O . HIS A 1 83 ? 45.136 0.806 -70.273 1.00 87.69 83 HIS A O 1
ATOM 664 N N . ALA A 1 84 ? 43.650 2.318 -70.991 1.00 88.56 84 ALA A N 1
ATOM 665 C CA . ALA A 1 84 ? 44.602 2.966 -71.877 1.00 88.56 84 ALA A CA 1
ATOM 666 C C . ALA A 1 84 ? 45.654 3.759 -71.095 1.00 88.56 84 ALA A C 1
ATOM 668 O O . ALA A 1 84 ? 45.352 4.379 -70.074 1.00 88.56 84 ALA A O 1
ATOM 669 N N . ILE A 1 85 ? 46.873 3.785 -71.626 1.00 89.00 85 ILE A N 1
ATOM 670 C CA . ILE A 1 85 ? 47.908 4.726 -71.201 1.00 89.00 85 ILE A CA 1
ATOM 671 C C . ILE A 1 85 ? 47.806 5.947 -72.119 1.00 89.00 85 ILE A C 1
ATOM 673 O O . ILE A 1 85 ? 47.881 5.815 -73.345 1.00 89.00 85 ILE A O 1
ATOM 677 N N . VAL A 1 86 ? 47.614 7.124 -71.530 1.00 89.00 86 VAL A N 1
ATOM 678 C CA . VAL A 1 86 ? 47.634 8.411 -72.229 1.00 89.00 86 VAL A CA 1
ATOM 679 C C . VAL A 1 86 ? 49.074 8.903 -72.287 1.00 89.00 86 VAL A C 1
ATOM 681 O O . VAL A 1 86 ? 49.744 8.994 -71.256 1.00 89.00 86 VAL A O 1
ATOM 684 N N . VAL A 1 87 ? 49.562 9.201 -73.491 1.00 87.50 87 VAL A N 1
ATOM 685 C CA . VAL A 1 87 ? 50.950 9.618 -73.728 1.00 87.50 87 VAL A CA 1
ATOM 686 C C . VAL A 1 87 ? 50.980 10.816 -74.689 1.00 87.50 87 VAL A C 1
ATOM 688 O O . VAL A 1 87 ? 50.198 10.828 -75.641 1.00 87.50 87 VAL A O 1
ATOM 691 N N . PRO A 1 88 ? 51.878 11.807 -74.508 1.00 84.19 88 PRO A N 1
ATOM 692 C CA . PRO A 1 88 ? 51.880 13.018 -75.338 1.00 84.19 88 PRO A CA 1
ATOM 693 C C . PRO A 1 88 ? 52.212 12.834 -76.829 1.00 84.19 88 PRO A C 1
ATOM 695 O O . PRO A 1 88 ? 51.884 13.713 -77.617 1.00 84.19 88 PRO A O 1
ATOM 698 N N . ASP A 1 89 ? 52.900 11.754 -77.221 1.00 84.00 89 ASP A N 1
ATOM 699 C CA . ASP A 1 89 ? 53.283 11.470 -78.615 1.00 84.00 89 ASP A CA 1
ATOM 700 C C . ASP A 1 89 ? 53.485 9.959 -78.819 1.00 84.00 89 ASP A C 1
ATOM 702 O O . ASP A 1 89 ? 54.391 9.355 -78.236 1.00 84.00 89 ASP A O 1
ATOM 706 N N . LEU A 1 90 ? 52.664 9.338 -79.672 1.00 83.50 90 LEU A N 1
ATOM 707 C CA . LEU A 1 90 ? 52.748 7.903 -79.976 1.00 83.50 90 LEU A CA 1
ATOM 708 C C . LEU A 1 90 ? 54.011 7.528 -80.772 1.00 83.50 90 LEU A C 1
ATOM 710 O O . LEU A 1 90 ? 54.473 6.385 -80.704 1.00 83.50 90 LEU A O 1
ATOM 714 N N . SER A 1 91 ? 54.601 8.480 -81.499 1.00 82.12 91 SER A N 1
ATOM 715 C CA . SER A 1 91 ? 55.769 8.267 -82.366 1.00 82.12 91 SER A CA 1
ATOM 716 C C . SER A 1 91 ? 57.001 7.835 -81.570 1.00 82.12 91 SER A C 1
ATOM 718 O O . SER A 1 91 ? 57.781 7.005 -82.031 1.00 82.12 91 SER A O 1
ATOM 720 N N . GLN A 1 92 ? 57.155 8.363 -80.352 1.00 77.62 92 GLN A N 1
ATOM 721 C CA . GLN A 1 92 ? 58.280 8.077 -79.450 1.00 77.62 92 GLN A CA 1
ATOM 722 C C . GLN A 1 92 ? 58.151 6.711 -78.749 1.00 77.62 92 GLN A C 1
ATOM 724 O O . GLN A 1 92 ? 59.137 6.167 -78.249 1.00 77.62 92 GLN A O 1
ATOM 729 N N . ILE A 1 93 ? 56.945 6.136 -78.730 1.00 80.44 93 ILE A N 1
ATOM 730 C CA . ILE A 1 93 ? 56.645 4.831 -78.120 1.00 80.44 93 ILE A CA 1
ATOM 731 C C . ILE A 1 93 ? 56.832 3.694 -79.131 1.00 80.44 93 ILE A C 1
ATOM 733 O O . ILE A 1 93 ? 57.110 2.564 -78.733 1.00 80.44 93 ILE A O 1
ATOM 737 N N . ALA A 1 94 ? 56.716 3.974 -80.434 1.00 77.56 94 ALA A N 1
ATOM 738 C CA . ALA A 1 94 ? 56.831 2.976 -81.499 1.00 77.56 94 ALA A CA 1
ATOM 739 C C . ALA A 1 94 ? 58.119 2.133 -81.387 1.00 77.56 94 ALA A C 1
ATOM 741 O O . ALA A 1 94 ? 58.057 0.907 -81.449 1.00 77.56 94 ALA A O 1
ATOM 742 N N . GLU A 1 95 ? 59.261 2.771 -81.109 1.00 76.00 95 GLU A N 1
ATOM 743 C CA . GLU A 1 95 ? 60.546 2.086 -80.886 1.00 76.00 95 GLU A CA 1
ATOM 744 C C . GLU A 1 95 ? 60.578 1.254 -79.588 1.00 76.00 95 GLU A C 1
ATOM 746 O O . GLU A 1 95 ? 61.320 0.280 -79.490 1.00 76.00 95 GLU A O 1
ATOM 751 N N . GLN A 1 96 ? 59.773 1.605 -78.580 1.00 77.19 96 GLN A N 1
ATOM 752 C CA . GLN A 1 96 ? 59.703 0.879 -77.305 1.00 77.19 96 GLN A CA 1
ATOM 753 C C . GLN A 1 96 ? 58.756 -0.330 -77.341 1.00 77.19 96 GLN A C 1
ATOM 755 O O . GLN A 1 96 ? 58.893 -1.233 -76.509 1.00 77.19 96 GLN A O 1
ATOM 760 N N . LEU A 1 97 ? 57.808 -0.346 -78.284 1.00 78.94 97 LEU A N 1
ATOM 761 C CA . LEU A 1 97 ? 56.902 -1.468 -78.545 1.00 78.94 97 LEU A CA 1
ATOM 762 C C . LEU A 1 97 ? 57.625 -2.631 -79.249 1.00 78.94 97 LEU A C 1
ATOM 764 O O . LEU A 1 97 ? 57.318 -3.795 -78.980 1.00 78.94 97 LEU A O 1
ATOM 768 N N . GLU A 1 98 ? 58.623 -2.344 -80.094 1.00 73.25 98 GLU A N 1
ATOM 769 C CA . GLU A 1 98 ? 59.453 -3.357 -80.762 1.00 73.25 98 GLU A CA 1
ATOM 770 C C . GLU A 1 98 ? 60.392 -4.084 -79.776 1.00 73.25 98 GLU A C 1
ATOM 772 O O . GLU A 1 98 ? 61.563 -3.753 -79.604 1.00 73.25 98 GLU A O 1
ATOM 777 N N . GLY A 1 99 ? 59.866 -5.125 -79.125 1.00 72.06 99 GLY A N 1
ATOM 778 C CA . GLY A 1 99 ? 60.594 -5.962 -78.160 1.00 72.06 99 GLY A CA 1
ATOM 779 C C . GLY A 1 99 ? 59.917 -6.089 -76.795 1.00 72.06 99 GLY A C 1
ATOM 780 O O . GLY A 1 99 ? 60.506 -6.640 -75.864 1.00 72.06 99 GLY A O 1
ATOM 781 N N . LEU A 1 100 ? 58.693 -5.582 -76.654 1.00 78.88 100 LEU A N 1
ATOM 782 C CA . LEU A 1 100 ? 57.945 -5.623 -75.407 1.00 78.88 100 LEU A CA 1
ATOM 783 C C . LEU A 1 100 ? 57.308 -7.010 -75.202 1.00 78.88 100 LEU A C 1
ATOM 785 O O . LEU A 1 100 ? 56.470 -7.445 -75.985 1.00 78.88 100 LEU A O 1
ATOM 789 N N . THR A 1 101 ? 57.753 -7.725 -74.165 1.00 73.19 101 THR A N 1
ATOM 790 C CA . THR A 1 101 ? 57.352 -9.116 -73.871 1.00 73.19 101 THR A CA 1
ATOM 791 C C . THR A 1 101 ? 56.498 -9.277 -72.615 1.00 73.19 101 THR A C 1
ATOM 793 O O . THR A 1 101 ? 55.938 -10.352 -72.415 1.00 73.19 101 THR A O 1
ATOM 796 N N . ASP A 1 102 ? 56.388 -8.238 -71.783 1.00 80.88 102 ASP A N 1
ATOM 797 C CA . ASP A 1 102 ? 55.578 -8.246 -70.563 1.00 80.88 102 ASP A CA 1
ATOM 798 C C . ASP A 1 102 ? 54.497 -7.156 -70.614 1.00 80.88 102 ASP A C 1
ATOM 800 O O . ASP A 1 102 ? 54.644 -6.057 -70.082 1.00 80.88 102 ASP A O 1
ATOM 804 N N . CYS A 1 103 ? 53.414 -7.470 -71.321 1.00 82.00 103 CYS A N 1
ATOM 805 C CA . CYS A 1 103 ? 52.201 -6.663 -71.434 1.00 82.00 103 CYS A CA 1
ATOM 806 C C . CYS A 1 103 ? 50.939 -7.545 -71.341 1.00 82.00 103 CYS A C 1
ATOM 808 O O . CYS A 1 103 ? 51.029 -8.778 -71.444 1.00 82.00 103 CYS A O 1
ATOM 810 N N . PRO A 1 104 ? 49.754 -6.947 -71.116 1.00 83.69 104 PRO A N 1
ATOM 811 C CA . PRO A 1 104 ? 48.477 -7.601 -71.410 1.00 83.69 104 PRO A CA 1
ATOM 812 C C . PRO A 1 104 ? 48.342 -7.952 -72.902 1.00 83.69 104 PRO A C 1
ATOM 814 O O . PRO A 1 104 ? 49.047 -7.400 -73.744 1.00 83.69 104 PRO A O 1
ATOM 817 N N . GLU A 1 105 ? 47.415 -8.862 -73.220 1.00 81.75 105 GLU A N 1
ATOM 818 C CA . GLU A 1 105 ? 47.144 -9.306 -74.601 1.00 81.75 105 GLU A CA 1
ATOM 819 C C . GLU A 1 105 ? 46.677 -8.148 -75.503 1.00 81.75 105 GLU A C 1
ATOM 821 O O . GLU A 1 105 ? 47.134 -8.036 -76.638 1.00 81.75 105 GLU A O 1
ATOM 826 N N . ASP A 1 106 ? 45.837 -7.257 -74.963 1.00 86.38 106 ASP A N 1
ATOM 827 C CA . ASP A 1 106 ? 45.426 -5.997 -75.585 1.00 86.38 106 ASP A CA 1
ATOM 828 C C . ASP A 1 106 ? 46.008 -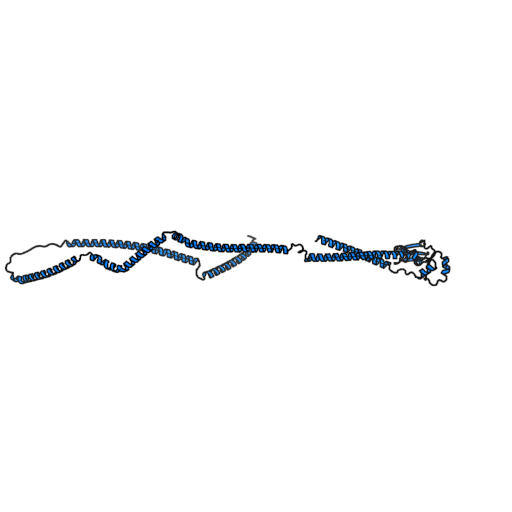4.814 -74.789 1.00 86.38 106 ASP A C 1
ATOM 830 O O . ASP A 1 106 ? 45.658 -4.607 -73.624 1.00 86.38 106 ASP A O 1
ATOM 834 N N . LEU A 1 107 ? 46.865 -4.005 -75.420 1.00 86.81 107 LEU A N 1
ATOM 835 C CA . LEU A 1 107 ? 47.377 -2.746 -74.864 1.00 86.81 107 LEU A CA 1
ATOM 836 C C . LEU A 1 107 ? 46.782 -1.562 -75.634 1.00 86.81 107 LEU A C 1
ATOM 838 O O . LEU A 1 107 ? 46.990 -1.432 -76.840 1.00 86.81 107 LEU A O 1
ATOM 842 N N . TYR A 1 108 ? 46.070 -0.681 -74.931 1.00 88.50 108 TYR A N 1
ATOM 843 C CA . TYR A 1 108 ? 45.523 0.549 -75.502 1.00 88.50 108 TYR A CA 1
ATOM 844 C C . TYR A 1 108 ? 46.437 1.736 -75.180 1.00 88.50 108 TYR A C 1
ATOM 846 O O . TYR A 1 108 ? 46.834 1.934 -74.033 1.00 88.50 108 TYR A O 1
ATOM 854 N N . LEU A 1 109 ? 46.742 2.537 -76.197 1.00 86.31 109 LEU A N 1
ATOM 855 C CA . LEU A 1 109 ? 47.494 3.786 -76.089 1.00 86.31 109 LEU A CA 1
ATOM 856 C C . LEU A 1 109 ? 46.630 4.903 -76.681 1.00 86.31 109 LEU A C 1
ATOM 858 O O . LEU A 1 109 ? 46.006 4.694 -77.724 1.00 86.31 109 LEU A O 1
ATOM 862 N N . ILE A 1 110 ? 46.579 6.061 -76.026 1.00 86.81 110 ILE A N 1
ATOM 863 C CA . ILE A 1 110 ? 45.870 7.245 -76.531 1.00 86.81 110 ILE A CA 1
ATOM 864 C C . ILE A 1 110 ? 46.846 8.420 -76.560 1.00 86.81 110 ILE A C 1
ATOM 866 O O . ILE A 1 110 ? 47.547 8.675 -75.584 1.00 86.81 110 ILE A O 1
ATOM 870 N N . GLU A 1 111 ? 46.884 9.132 -77.684 1.00 85.50 111 GLU A N 1
ATOM 871 C CA . GLU A 1 111 ? 47.624 10.387 -77.808 1.00 85.50 111 GLU A CA 1
ATOM 872 C C . GLU A 1 111 ? 46.819 11.518 -77.157 1.00 85.50 111 GLU A C 1
ATOM 874 O O . GLU A 1 111 ? 45.657 11.728 -77.509 1.00 85.50 111 GLU A O 1
ATOM 879 N N . GLY A 1 112 ? 47.411 12.232 -76.201 1.00 84.31 112 GLY A N 1
ATOM 880 C CA . GLY A 1 112 ? 46.738 13.333 -75.514 1.00 84.31 112 GLY A CA 1
ATOM 881 C C . GLY A 1 112 ? 47.572 13.945 -74.393 1.00 84.31 112 GLY A C 1
ATOM 882 O O . GLY A 1 112 ? 48.550 13.355 -73.935 1.00 84.31 112 GLY A O 1
ATOM 883 N N . ASP A 1 113 ? 47.173 15.135 -73.943 1.00 82.12 113 ASP A N 1
ATOM 884 C CA . ASP A 1 113 ? 47.723 15.767 -72.742 1.00 82.12 113 ASP A CA 1
ATOM 885 C C . ASP A 1 113 ? 46.991 15.242 -71.491 1.00 82.12 113 ASP A C 1
ATOM 887 O O . ASP A 1 113 ? 45.783 15.466 -71.373 1.00 82.12 113 ASP A O 1
ATOM 891 N N . PRO A 1 114 ? 47.680 14.594 -70.531 1.00 77.81 114 PRO A N 1
ATOM 892 C CA . PRO A 1 114 ? 47.065 14.135 -69.286 1.00 77.81 114 PRO A CA 1
ATOM 893 C C . PRO A 1 114 ? 46.408 15.241 -68.445 1.00 77.81 114 PRO A C 1
ATOM 895 O O . PRO A 1 114 ? 45.544 14.932 -67.631 1.00 77.81 114 PRO A O 1
ATOM 898 N N . GLN A 1 115 ? 46.797 16.515 -68.608 1.00 77.75 115 GLN A N 1
ATOM 899 C CA . GLN A 1 115 ? 46.210 17.634 -67.852 1.00 77.75 115 GLN A CA 1
ATOM 900 C C . GLN A 1 115 ? 44.957 18.241 -68.499 1.00 77.75 115 GLN A C 1
ATOM 902 O O . GLN A 1 115 ? 44.221 18.971 -67.831 1.00 77.75 115 GLN A O 1
ATOM 907 N N . SER A 1 116 ? 44.715 17.981 -69.786 1.00 79.31 116 SER A N 1
ATOM 908 C CA . SER A 1 116 ? 43.610 18.573 -70.551 1.00 79.31 116 SER A CA 1
ATOM 909 C C . SER A 1 116 ? 43.015 17.594 -71.571 1.00 79.31 116 SER A C 1
ATOM 911 O O . SER A 1 116 ? 42.774 17.926 -72.730 1.00 79.31 116 SER A O 1
ATOM 913 N N . PHE A 1 117 ? 42.787 16.361 -71.117 1.00 75.62 117 PHE A N 1
ATOM 914 C CA . PHE A 1 117 ? 42.242 15.275 -71.928 1.00 75.62 117 PHE A CA 1
ATOM 915 C C . PHE A 1 117 ? 40.819 15.591 -72.437 1.00 75.62 117 PHE A C 1
ATOM 917 O O . PHE A 1 117 ? 39.994 16.115 -71.689 1.00 75.62 117 PHE A O 1
ATOM 924 N N . ASP A 1 118 ? 40.537 15.288 -73.710 1.00 71.75 118 ASP A N 1
ATOM 925 C CA . ASP A 1 118 ? 39.280 15.636 -74.394 1.00 71.75 118 ASP A CA 1
ATOM 926 C C . ASP A 1 118 ? 38.394 14.395 -74.612 1.00 71.75 118 ASP A C 1
ATOM 928 O O . ASP A 1 118 ? 38.787 13.429 -75.269 1.00 71.75 118 ASP A O 1
ATOM 932 N N . ASP A 1 119 ? 37.168 14.444 -74.087 1.00 67.25 119 ASP A N 1
ATOM 933 C CA . ASP A 1 119 ? 36.188 13.350 -74.107 1.00 67.25 119 ASP A CA 1
ATOM 934 C C . ASP A 1 119 ? 35.544 13.111 -75.496 1.00 67.25 119 ASP A C 1
ATOM 936 O O . ASP A 1 119 ? 34.839 12.119 -75.712 1.00 67.25 119 ASP A O 1
ATOM 940 N N . SER A 1 120 ? 35.740 14.027 -76.452 1.00 58.12 120 SER A N 1
ATOM 941 C CA . SER A 1 120 ? 34.850 14.253 -77.609 1.00 58.12 120 SER A CA 1
ATOM 942 C C . SER A 1 120 ? 34.923 13.231 -78.767 1.00 58.12 120 SER A C 1
ATOM 944 O O . SER A 1 120 ? 34.497 13.531 -79.885 1.00 58.12 120 SER A O 1
ATOM 946 N N . VAL A 1 121 ? 35.467 12.027 -78.558 1.00 63.44 121 VAL A N 1
ATOM 947 C CA . VAL A 1 121 ? 35.888 11.122 -79.655 1.00 63.44 121 VAL A CA 1
ATOM 948 C C . VAL A 1 121 ? 34.825 10.086 -80.075 1.00 63.44 121 VAL A C 1
ATOM 950 O O . VAL A 1 121 ? 34.885 9.551 -81.185 1.00 63.44 121 VAL A O 1
ATOM 953 N N . PHE A 1 122 ? 33.829 9.784 -79.236 1.00 72.00 122 PHE A N 1
ATOM 954 C CA . PHE A 1 122 ? 32.911 8.657 -79.469 1.00 72.00 122 PHE A CA 1
ATOM 955 C C . PHE A 1 122 ? 31.540 9.059 -80.037 1.00 72.00 122 PHE A C 1
ATOM 957 O O . PHE A 1 122 ? 30.887 9.981 -79.559 1.00 72.00 122 PHE A O 1
ATOM 964 N N . SER A 1 123 ? 31.044 8.284 -81.011 1.00 75.94 123 SER A N 1
ATOM 965 C CA . SER A 1 123 ? 29.637 8.311 -81.440 1.00 75.94 123 SER A CA 1
ATOM 966 C C . SER A 1 123 ? 28.840 7.292 -80.620 1.00 75.94 123 SER A C 1
ATOM 968 O O . SER A 1 123 ? 29.110 6.086 -80.686 1.00 75.94 123 SER A O 1
ATOM 970 N N . VAL A 1 124 ? 27.898 7.794 -79.818 1.00 83.06 124 VAL A N 1
ATOM 971 C CA . VAL A 1 124 ? 27.283 7.069 -78.699 1.00 83.06 124 VAL A CA 1
ATOM 972 C C . VAL A 1 124 ? 25.760 7.166 -78.732 1.00 83.06 124 VAL A C 1
ATOM 974 O O . VAL A 1 124 ? 25.223 8.261 -78.864 1.00 83.06 124 VAL A O 1
ATOM 977 N N . ASP A 1 125 ? 25.093 6.030 -78.523 1.00 84.25 125 ASP A N 1
ATOM 978 C CA . ASP A 1 125 ? 23.681 5.950 -78.145 1.00 84.25 125 ASP A CA 1
ATOM 979 C C . ASP A 1 125 ? 23.577 5.458 -76.685 1.00 84.25 125 ASP A C 1
ATOM 981 O O . ASP A 1 125 ? 24.081 4.383 -76.331 1.00 84.25 125 ASP A O 1
ATOM 985 N N . GLU A 1 126 ? 22.926 6.239 -75.822 1.00 85.75 126 GLU A N 1
ATOM 986 C CA . GLU A 1 126 ? 22.737 5.907 -74.403 1.00 85.75 126 GLU A CA 1
ATOM 987 C C . GLU A 1 126 ? 21.511 5.009 -74.169 1.00 85.75 126 GLU A C 1
ATOM 989 O O . GLU A 1 126 ? 20.457 5.173 -74.787 1.00 85.75 126 GLU A O 1
ATOM 994 N N . LEU A 1 127 ? 21.638 4.056 -73.242 1.00 86.44 127 LEU A N 1
ATOM 995 C CA . LEU A 1 127 ? 20.580 3.138 -72.818 1.00 86.44 127 LEU A CA 1
ATOM 996 C C . LEU A 1 127 ? 20.499 3.080 -71.287 1.00 86.44 127 LEU A C 1
ATOM 998 O O . LEU A 1 127 ? 21.428 3.446 -70.570 1.00 86.44 127 LEU A O 1
ATOM 1002 N N . GLU A 1 128 ? 19.396 2.548 -70.757 1.00 86.25 128 GLU A N 1
ATOM 1003 C CA . GLU A 1 128 ? 19.253 2.359 -69.312 1.00 86.25 128 GLU A CA 1
ATOM 1004 C C . GLU A 1 128 ? 20.359 1.429 -68.770 1.00 86.25 128 GLU A C 1
ATOM 1006 O O . GLU A 1 128 ? 20.393 0.229 -69.056 1.00 86.25 128 GLU A O 1
ATOM 1011 N N . LYS A 1 129 ? 21.279 2.005 -67.982 1.00 88.19 129 LYS A N 1
ATOM 1012 C CA . LYS A 1 129 ? 22.460 1.343 -67.391 1.00 88.19 129 LYS A CA 1
ATOM 1013 C C . LYS A 1 129 ? 23.424 0.707 -68.405 1.00 88.19 129 LYS A C 1
ATOM 1015 O O . LYS A 1 129 ? 24.142 -0.243 -68.069 1.00 88.19 129 LYS A O 1
ATOM 1020 N N . ALA A 1 130 ? 23.453 1.204 -69.640 1.00 89.94 130 ALA A N 1
ATOM 1021 C CA . ALA A 1 130 ? 24.370 0.731 -70.669 1.00 89.94 130 ALA A CA 1
ATOM 1022 C C . ALA A 1 130 ? 24.638 1.786 -71.748 1.00 89.94 130 ALA A C 1
ATOM 1024 O O . ALA A 1 130 ? 23.872 2.721 -71.939 1.00 89.94 130 ALA A O 1
ATOM 1025 N N . VAL A 1 131 ? 25.722 1.595 -72.492 1.00 89.81 131 VAL A N 1
ATOM 1026 C CA . VAL A 1 131 ? 26.167 2.477 -73.573 1.00 89.81 131 VAL A CA 1
ATOM 1027 C C . VAL A 1 131 ? 26.394 1.646 -74.831 1.00 89.81 131 VAL A C 1
ATOM 1029 O O . VAL A 1 131 ? 27.025 0.585 -74.771 1.00 89.81 131 VAL A O 1
ATOM 1032 N N . VAL A 1 132 ? 25.899 2.126 -75.973 1.00 88.75 132 VAL A N 1
ATOM 1033 C CA . VAL A 1 132 ? 26.210 1.580 -77.299 1.00 88.75 132 VAL A CA 1
ATOM 1034 C C . VAL A 1 132 ? 27.144 2.546 -78.016 1.00 88.75 132 VAL A C 1
ATOM 1036 O O . VAL A 1 132 ? 26.762 3.660 -78.354 1.00 88.75 132 VAL A O 1
ATOM 1039 N N . VAL A 1 133 ? 28.378 2.110 -78.271 1.00 87.44 133 VAL A N 1
ATOM 1040 C CA . VAL A 1 133 ? 29.366 2.886 -79.034 1.00 87.44 133 VAL A CA 1
ATOM 1041 C C . VAL A 1 133 ? 29.457 2.338 -80.454 1.00 87.44 133 VAL A C 1
ATOM 1043 O O . VAL A 1 133 ? 29.733 1.147 -80.647 1.00 87.44 133 VAL A O 1
ATOM 1046 N N . LYS A 1 134 ? 29.266 3.197 -81.460 1.00 85.75 134 LYS A N 1
ATOM 1047 C CA . LYS A 1 134 ? 29.489 2.847 -82.868 1.00 85.75 134 LYS A CA 1
ATOM 1048 C C . LYS A 1 134 ? 30.983 2.976 -83.188 1.00 85.75 134 LYS A C 1
ATOM 1050 O O . LYS A 1 134 ? 31.465 4.062 -83.486 1.00 85.75 134 LYS A O 1
ATOM 1055 N N . ILE A 1 135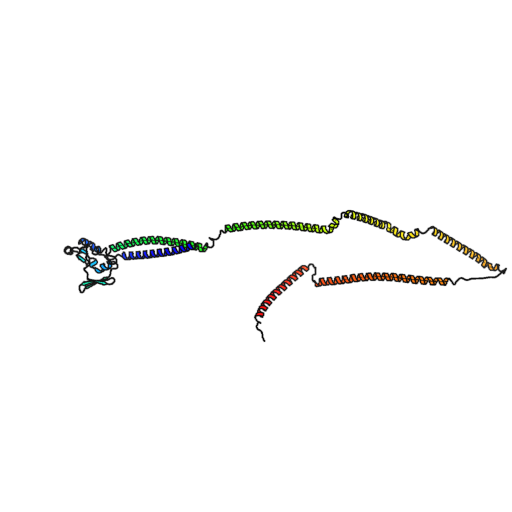 ? 31.707 1.857 -83.147 1.00 81.38 135 ILE A N 1
ATOM 1056 C CA . ILE A 1 135 ? 33.157 1.806 -83.422 1.00 81.38 135 ILE A CA 1
ATOM 1057 C C . ILE A 1 135 ? 33.444 1.978 -84.922 1.00 81.38 135 ILE A C 1
ATOM 1059 O O . ILE A 1 135 ? 34.396 2.647 -85.307 1.00 81.38 135 ILE A O 1
ATOM 1063 N N . ALA A 1 136 ? 32.611 1.385 -85.780 1.00 82.12 136 ALA A N 1
ATOM 1064 C CA . ALA A 1 136 ? 32.706 1.513 -87.234 1.00 82.12 136 ALA A CA 1
ATOM 1065 C C . ALA A 1 136 ? 31.320 1.360 -87.879 1.00 82.12 136 ALA A C 1
ATOM 1067 O O . ALA A 1 136 ? 30.357 0.958 -87.224 1.00 82.12 136 ALA A O 1
ATOM 1068 N N . ASP A 1 137 ? 31.203 1.601 -89.189 1.00 78.44 137 ASP A N 1
ATOM 1069 C CA . ASP A 1 137 ? 29.921 1.552 -89.921 1.00 78.44 137 ASP A CA 1
ATOM 1070 C C . ASP A 1 137 ? 29.156 0.222 -89.842 1.00 78.44 137 ASP A C 1
ATOM 1072 O O . ASP A 1 137 ? 27.971 0.172 -90.167 1.00 78.44 137 ASP A O 1
ATOM 1076 N N . ARG A 1 138 ? 29.808 -0.858 -89.396 1.00 83.75 138 ARG A N 1
ATOM 1077 C CA . ARG A 1 138 ? 29.197 -2.183 -89.198 1.00 83.75 138 ARG A CA 1
ATOM 1078 C C . ARG A 1 138 ? 29.586 -2.847 -87.869 1.00 83.75 138 ARG A C 1
ATOM 1080 O O . ARG A 1 138 ? 29.439 -4.060 -87.745 1.00 83.75 138 ARG A O 1
ATOM 1087 N N . GLN A 1 139 ? 30.104 -2.087 -86.898 1.00 85.25 139 GLN A N 1
ATOM 1088 C CA . GLN A 1 139 ? 30.551 -2.607 -85.599 1.00 85.25 139 GLN A CA 1
ATOM 1089 C C . GLN A 1 139 ? 30.063 -1.719 -84.454 1.00 85.25 139 GLN A C 1
ATOM 1091 O O . GLN A 1 139 ? 30.421 -0.544 -84.372 1.00 85.25 139 GLN A O 1
ATOM 1096 N N . TRP A 1 140 ? 29.260 -2.299 -83.563 1.00 87.19 140 TRP A N 1
ATOM 1097 C CA . TRP A 1 140 ? 28.753 -1.660 -82.349 1.00 87.19 140 TRP A CA 1
ATOM 1098 C C . TRP A 1 140 ? 29.284 -2.404 -81.123 1.00 87.19 140 TRP A C 1
ATOM 1100 O O . TRP A 1 140 ? 29.332 -3.636 -81.120 1.00 87.19 140 TRP A O 1
ATOM 1110 N N . ARG A 1 141 ? 29.635 -1.668 -80.067 1.00 87.94 141 ARG A N 1
ATOM 1111 C CA . ARG A 1 141 ? 30.006 -2.223 -78.761 1.00 87.94 141 ARG A CA 1
ATOM 1112 C C . ARG A 1 141 ? 28.956 -1.836 -77.732 1.00 87.94 141 ARG A C 1
ATOM 1114 O O . ARG A 1 141 ? 28.772 -0.656 -77.463 1.00 87.94 141 ARG A O 1
ATOM 1121 N N . TYR A 1 142 ? 28.315 -2.840 -77.143 1.00 90.88 142 TYR A N 1
ATOM 1122 C CA . TYR A 1 142 ? 27.411 -2.680 -76.008 1.00 90.88 142 TYR A CA 1
ATOM 1123 C C . TYR A 1 142 ? 28.181 -2.899 -74.701 1.00 90.88 142 TYR A C 1
ATOM 1125 O O . TYR A 1 142 ? 28.637 -4.010 -74.422 1.00 90.88 142 TYR A O 1
ATOM 1133 N N . SER A 1 143 ? 28.313 -1.843 -73.902 1.00 89.94 143 SER A N 1
ATOM 1134 C CA . SER A 1 143 ? 28.933 -1.869 -72.577 1.00 89.94 143 SER A CA 1
ATOM 1135 C C . SER A 1 143 ? 27.864 -1.637 -71.512 1.00 89.94 143 SER A C 1
ATOM 1137 O O . SER A 1 143 ? 27.212 -0.598 -71.513 1.00 89.94 143 SER A O 1
ATOM 1139 N N . ARG A 1 144 ? 27.690 -2.566 -70.567 1.00 91.31 144 ARG A N 1
ATOM 1140 C CA . ARG A 1 144 ? 26.870 -2.312 -69.367 1.00 91.31 144 ARG A CA 1
ATOM 1141 C C . ARG A 1 144 ? 27.657 -1.486 -68.358 1.00 91.31 144 ARG A C 1
ATOM 1143 O O . ARG A 1 144 ? 28.872 -1.657 -68.262 1.00 91.31 144 ARG A O 1
ATOM 1150 N N . PHE A 1 145 ? 26.963 -0.670 -67.570 1.00 91.19 145 PHE A N 1
ATOM 1151 C CA . PHE A 1 145 ? 27.557 -0.007 -66.412 1.00 91.19 145 PHE A CA 1
ATOM 1152 C C . PHE A 1 145 ? 28.109 -1.074 -65.449 1.00 91.19 145 PHE A C 1
ATOM 1154 O O . PHE A 1 145 ? 27.352 -1.957 -65.025 1.00 91.19 145 PHE A O 1
ATOM 1161 N N . PRO A 1 146 ? 29.412 -1.051 -65.118 1.00 86.88 146 PRO A N 1
ATOM 1162 C CA . PRO A 1 146 ? 29.958 -1.933 -64.101 1.00 86.88 146 PRO A CA 1
ATOM 1163 C C . PRO A 1 146 ? 29.402 -1.533 -62.729 1.00 86.88 146 PRO A C 1
ATOM 1165 O O . PRO A 1 146 ? 29.267 -0.350 -62.427 1.00 86.88 146 PRO A O 1
ATOM 1168 N N . SER A 1 147 ? 29.119 -2.517 -61.873 1.00 81.88 147 SER A N 1
ATOM 1169 C CA . SER A 1 147 ? 28.732 -2.262 -60.475 1.00 81.88 147 SER A CA 1
ATOM 1170 C C . SER A 1 147 ? 29.849 -1.593 -59.670 1.00 81.88 147 SER A C 1
ATOM 1172 O O . SER A 1 147 ? 29.575 -0.920 -58.684 1.00 81.88 147 SER A O 1
ATOM 1174 N N . LEU A 1 148 ? 31.095 -1.795 -60.101 1.00 83.88 148 LEU A N 1
ATOM 1175 C CA . LEU A 1 148 ? 32.306 -1.200 -59.553 1.00 83.88 148 LEU A CA 1
ATOM 1176 C C . LEU A 1 148 ? 33.108 -0.638 -60.741 1.00 83.88 148 LEU A C 1
ATOM 1178 O O . LEU A 1 148 ? 33.768 -1.416 -61.440 1.00 83.88 148 LEU A O 1
ATOM 1182 N N . PRO A 1 149 ? 32.982 0.665 -61.056 1.00 87.12 149 PRO A N 1
ATOM 1183 C CA . PRO A 1 149 ? 33.774 1.298 -62.106 1.00 87.12 149 PRO A CA 1
ATOM 1184 C C . PRO A 1 149 ? 35.265 1.328 -61.761 1.00 87.12 149 PRO A C 1
ATOM 1186 O O . PRO A 1 149 ? 35.650 1.157 -60.602 1.00 87.12 149 PRO A O 1
ATOM 1189 N N . ILE A 1 150 ? 36.101 1.545 -62.777 1.00 83.25 150 ILE A N 1
ATOM 1190 C CA . ILE A 1 150 ? 37.549 1.730 -62.577 1.00 83.25 150 ILE A CA 1
ATOM 1191 C C . ILE A 1 150 ? 37.846 3.206 -62.311 1.00 83.25 150 ILE A C 1
ATOM 1193 O O . ILE A 1 150 ? 38.579 3.520 -61.383 1.00 83.25 150 ILE A O 1
ATOM 1197 N N . PHE A 1 151 ? 37.185 4.095 -63.055 1.00 88.38 151 PHE A N 1
ATOM 1198 C CA . PHE A 1 151 ? 37.185 5.535 -62.806 1.00 88.38 151 PHE A CA 1
ATOM 1199 C C . PHE A 1 151 ? 36.469 5.898 -61.496 1.00 88.38 151 PHE A C 1
ATOM 1201 O O . PHE A 1 151 ? 35.690 5.099 -60.952 1.00 88.38 151 PHE A O 1
ATOM 1208 N N . GLY A 1 152 ? 36.707 7.118 -61.011 1.00 87.81 152 GLY A N 1
ATOM 1209 C CA . GLY A 1 152 ? 36.107 7.633 -59.783 1.00 87.81 152 GLY A CA 1
ATOM 1210 C C . GLY A 1 152 ? 36.557 6.874 -58.532 1.00 87.81 152 GLY A C 1
ATOM 1211 O O . GLY A 1 152 ? 35.716 6.579 -57.675 1.00 87.81 152 GLY A O 1
ATOM 1212 N N . ARG A 1 153 ? 37.823 6.440 -58.443 1.00 86.56 153 ARG A N 1
ATOM 1213 C CA . ARG A 1 153 ? 38.323 5.679 -57.291 1.00 86.56 153 ARG A CA 1
ATOM 1214 C C . ARG A 1 153 ? 38.674 6.620 -56.133 1.00 86.56 153 ARG A C 1
ATOM 1216 O O . ARG A 1 153 ? 38.207 6.341 -55.034 1.00 86.56 153 ARG A O 1
ATOM 1223 N N . ALA A 1 154 ? 39.334 7.755 -56.349 1.00 87.19 154 ALA A N 1
ATOM 1224 C CA . ALA A 1 154 ? 39.530 8.795 -55.337 1.00 87.19 154 ALA A CA 1
ATOM 1225 C C . ALA A 1 154 ? 38.179 9.326 -54.836 1.00 87.19 154 ALA A C 1
ATOM 1227 O O . ALA A 1 154 ? 37.939 9.389 -53.630 1.00 87.19 154 ALA A O 1
ATOM 1228 N N . ALA A 1 155 ? 37.230 9.599 -55.741 1.00 88.19 155 ALA A N 1
ATOM 1229 C CA . ALA A 1 155 ? 35.863 9.977 -55.367 1.00 88.19 155 ALA A CA 1
ATOM 1230 C C . ALA A 1 155 ? 35.155 8.904 -54.504 1.00 88.19 155 ALA A C 1
ATOM 1232 O O . ALA A 1 155 ? 34.414 9.232 -53.571 1.00 88.19 155 ALA A O 1
ATOM 1233 N N . ARG A 1 156 ? 35.405 7.614 -54.773 1.00 88.81 156 ARG A N 1
ATOM 1234 C CA . ARG A 1 156 ? 34.883 6.481 -53.990 1.00 88.81 156 ARG A CA 1
ATOM 1235 C C . ARG A 1 156 ? 35.557 6.336 -52.633 1.00 88.81 156 ARG A C 1
ATOM 1237 O O . ARG A 1 156 ? 34.847 6.160 -51.649 1.00 88.81 156 ARG A O 1
ATOM 1244 N N . GLU A 1 157 ? 36.881 6.414 -52.571 1.00 89.06 157 GLU A N 1
ATOM 1245 C CA . GLU A 1 157 ? 37.656 6.332 -51.330 1.00 89.06 157 GLU A CA 1
ATOM 1246 C C . GLU A 1 157 ? 37.271 7.499 -50.399 1.00 89.06 157 GLU A C 1
ATOM 1248 O O . GLU A 1 157 ? 36.841 7.255 -49.271 1.00 89.06 157 GLU A O 1
ATOM 1253 N N . ASN A 1 158 ? 37.210 8.734 -50.912 1.00 90.62 158 ASN A N 1
ATOM 1254 C CA . ASN A 1 158 ? 36.708 9.912 -50.187 1.00 90.62 158 ASN A CA 1
ATOM 1255 C C . ASN A 1 158 ? 35.262 9.735 -49.667 1.00 90.62 158 ASN A C 1
ATOM 1257 O O . ASN A 1 158 ? 34.927 10.158 -48.552 1.00 90.62 158 ASN A O 1
ATOM 1261 N N . ARG A 1 159 ? 34.375 9.098 -50.450 1.00 90.81 159 ARG A N 1
ATOM 1262 C CA . ARG A 1 159 ? 33.004 8.778 -50.012 1.00 90.81 159 ARG A CA 1
ATOM 1263 C C . ARG A 1 159 ? 32.987 7.707 -48.922 1.00 90.81 159 ARG A C 1
ATOM 1265 O O . ARG A 1 159 ? 32.222 7.859 -47.974 1.00 90.81 159 ARG A O 1
ATOM 1272 N N . ILE A 1 160 ? 33.806 6.661 -49.035 1.00 92.06 160 ILE A N 1
ATOM 1273 C CA . ILE A 1 160 ? 33.941 5.604 -48.021 1.00 92.06 160 ILE A CA 1
ATOM 1274 C C . ILE A 1 160 ? 34.452 6.197 -46.701 1.00 92.06 160 ILE A C 1
ATOM 1276 O O . ILE A 1 160 ? 33.861 5.933 -45.657 1.00 92.06 160 ILE A O 1
ATOM 1280 N N . GLU A 1 161 ? 35.471 7.061 -46.728 1.00 93.81 161 GLU A N 1
ATOM 1281 C CA . GLU A 1 161 ? 35.955 7.767 -45.532 1.00 93.81 161 GLU A CA 1
ATOM 1282 C C . GLU A 1 161 ? 34.867 8.650 -44.901 1.00 93.81 161 GLU A C 1
ATOM 1284 O O . GLU A 1 161 ? 34.640 8.601 -43.689 1.00 93.81 161 GLU A O 1
ATOM 1289 N N . SER A 1 162 ? 34.129 9.401 -45.726 1.00 94.56 162 SER A N 1
ATOM 1290 C CA . SER A 1 162 ? 33.002 10.227 -45.271 1.00 94.56 162 SER A CA 1
ATOM 1291 C C . SER A 1 162 ? 31.893 9.390 -44.621 1.00 94.56 162 SER A C 1
ATOM 1293 O O . SER A 1 162 ? 31.340 9.779 -43.591 1.00 94.56 162 SER A O 1
ATOM 1295 N N . LEU A 1 163 ? 31.581 8.224 -45.195 1.00 95.38 163 LEU A N 1
ATOM 1296 C CA . LEU A 1 163 ? 30.616 7.275 -44.643 1.00 95.38 163 LEU A CA 1
ATOM 1297 C C . LEU A 1 163 ? 31.122 6.640 -43.345 1.00 95.38 163 LEU A C 1
ATOM 1299 O O . LEU A 1 163 ? 30.338 6.499 -42.413 1.00 95.38 163 LEU A O 1
ATOM 1303 N N . HIS A 1 164 ? 32.411 6.307 -43.231 1.00 95.44 164 HIS A N 1
ATOM 1304 C CA . HIS A 1 164 ? 32.999 5.842 -41.971 1.00 95.44 164 HIS A CA 1
ATOM 1305 C C . HIS A 1 164 ? 32.891 6.904 -40.868 1.00 95.44 164 HIS A C 1
ATOM 1307 O O . HIS A 1 164 ? 32.518 6.572 -39.743 1.00 95.44 164 HIS A O 1
ATOM 1313 N N . ALA A 1 165 ? 33.136 8.179 -41.182 1.00 95.38 165 ALA A N 1
ATOM 1314 C CA . ALA A 1 165 ? 32.939 9.272 -40.233 1.00 95.38 165 ALA A CA 1
ATOM 1315 C C . ALA A 1 165 ? 31.460 9.420 -39.814 1.00 95.38 165 ALA A C 1
ATOM 1317 O O . ALA A 1 165 ? 31.172 9.522 -38.620 1.00 95.38 165 ALA A O 1
ATOM 1318 N N . GLU A 1 166 ? 30.512 9.363 -40.763 1.00 95.25 166 GLU A N 1
ATOM 1319 C CA . GLU A 1 166 ? 29.069 9.360 -40.461 1.00 95.25 166 GLU A CA 1
ATOM 1320 C C . GLU A 1 166 ? 28.696 8.165 -39.564 1.00 95.25 166 GLU A C 1
ATOM 1322 O O . GLU A 1 166 ? 28.001 8.317 -38.557 1.00 95.25 166 GLU A O 1
ATOM 1327 N N . ARG A 1 167 ? 29.212 6.977 -39.889 1.00 95.88 167 ARG A N 1
ATOM 1328 C CA . ARG A 1 167 ? 28.955 5.718 -39.189 1.00 95.88 167 ARG A CA 1
ATOM 1329 C C . ARG A 1 167 ? 29.410 5.735 -37.736 1.00 95.88 167 ARG A C 1
ATOM 1331 O O . ARG A 1 167 ? 28.659 5.273 -36.879 1.00 95.88 167 ARG A O 1
ATOM 1338 N N . GLU A 1 168 ? 30.599 6.254 -37.437 1.00 95.94 168 GLU A N 1
ATOM 1339 C CA . GLU A 1 168 ? 31.088 6.324 -36.054 1.00 95.94 168 GLU A CA 1
ATOM 1340 C C . GLU A 1 168 ? 30.264 7.318 -35.216 1.00 95.94 168 GLU A C 1
ATOM 1342 O O . GLU A 1 168 ? 29.850 6.974 -34.107 1.00 95.94 168 GLU A O 1
ATOM 1347 N N . VAL A 1 169 ? 29.887 8.478 -35.774 1.00 96.31 169 VAL A N 1
ATOM 1348 C CA . VAL A 1 169 ? 28.972 9.436 -35.116 1.00 96.31 169 VAL A CA 1
ATOM 1349 C C . VAL A 1 169 ? 27.591 8.816 -34.862 1.00 96.31 169 VAL A C 1
ATOM 1351 O O . VAL A 1 169 ? 27.029 8.953 -33.771 1.00 96.31 169 VAL A O 1
ATOM 1354 N N . LEU A 1 170 ? 27.038 8.086 -35.838 1.00 95.75 170 LEU A N 1
ATOM 1355 C CA . LEU A 1 170 ? 25.785 7.343 -35.671 1.00 95.75 170 LEU A CA 1
ATOM 1356 C C . LEU A 1 170 ? 25.922 6.217 -34.638 1.00 95.75 170 LEU A C 1
ATOM 1358 O O . LEU A 1 170 ? 24.984 5.967 -33.887 1.00 95.75 170 LEU A O 1
ATOM 1362 N N . SER A 1 171 ? 27.076 5.551 -34.566 1.00 96.06 171 SER A N 1
ATOM 1363 C CA . SER A 1 171 ? 27.359 4.484 -33.602 1.00 96.06 171 SER A CA 1
ATOM 1364 C C . SER A 1 171 ? 27.430 5.016 -32.165 1.00 96.06 171 SER A C 1
ATOM 1366 O O . SER A 1 171 ? 26.827 4.424 -31.268 1.00 96.06 171 SER A O 1
ATOM 1368 N N . GLU A 1 172 ? 28.081 6.164 -31.947 1.00 96.56 172 GLU A N 1
ATOM 1369 C CA . GLU A 1 172 ? 28.105 6.852 -30.651 1.00 96.56 172 GLU A CA 1
ATOM 1370 C C . GLU A 1 172 ? 26.696 7.302 -30.233 1.00 96.56 172 GLU A C 1
ATOM 1372 O O . GLU A 1 172 ? 26.238 6.965 -29.137 1.00 96.56 172 GLU A O 1
ATOM 1377 N N . ARG A 1 173 ? 25.959 7.982 -31.126 1.00 95.62 173 ARG A N 1
ATOM 1378 C CA . ARG A 1 173 ? 24.574 8.416 -30.864 1.00 95.62 173 ARG A CA 1
ATOM 1379 C C . ARG A 1 173 ? 23.631 7.235 -30.615 1.00 95.62 173 ARG A C 1
ATOM 1381 O O . ARG A 1 173 ? 22.769 7.305 -29.744 1.00 95.62 173 ARG A O 1
ATOM 1388 N N . PHE A 1 174 ? 23.801 6.126 -31.331 1.00 96.31 174 PHE A N 1
ATOM 1389 C CA . PHE A 1 174 ? 23.024 4.909 -31.098 1.00 96.31 174 PHE A CA 1
ATOM 1390 C C . PHE A 1 174 ? 23.306 4.310 -29.714 1.00 96.31 174 PHE A C 1
ATOM 1392 O O . PHE A 1 174 ? 22.380 3.843 -29.046 1.00 96.31 174 PHE A O 1
ATOM 1399 N N . ALA A 1 175 ? 24.563 4.331 -29.260 1.00 96.06 175 ALA A N 1
ATOM 1400 C CA . ALA A 1 175 ? 24.947 3.827 -27.945 1.00 96.06 175 ALA A CA 1
ATOM 1401 C C . ALA A 1 175 ? 24.368 4.681 -26.803 1.00 96.06 175 ALA A C 1
ATOM 1403 O O . ALA A 1 175 ? 23.833 4.121 -25.841 1.00 96.06 175 ALA A O 1
ATOM 1404 N N . THR A 1 176 ? 24.411 6.014 -26.917 1.00 96.12 176 THR A N 1
ATOM 1405 C CA . THR A 1 176 ? 23.834 6.923 -25.909 1.00 96.12 176 THR A CA 1
ATOM 1406 C C . THR A 1 176 ? 22.311 6.802 -25.845 1.00 96.12 176 THR A C 1
ATOM 1408 O O . THR A 1 176 ? 21.774 6.541 -24.767 1.00 96.12 176 THR A O 1
ATOM 1411 N N . LEU A 1 177 ? 21.617 6.851 -26.990 1.00 95.19 177 LEU A N 1
ATOM 1412 C CA . LEU A 1 177 ? 20.163 6.649 -27.057 1.00 95.19 177 LEU A CA 1
ATOM 1413 C C . LEU A 1 177 ? 19.750 5.271 -26.523 1.00 95.19 177 LEU A C 1
ATOM 1415 O O . LEU A 1 177 ? 18.804 5.163 -25.744 1.00 95.19 177 LEU A O 1
ATOM 1419 N N . SER A 1 178 ? 20.487 4.207 -26.859 1.00 95.06 178 SER A N 1
ATOM 1420 C CA . SER A 1 178 ? 20.217 2.862 -26.329 1.00 95.06 178 SER A CA 1
ATOM 1421 C C . SER A 1 178 ? 20.332 2.796 -24.803 1.00 95.06 178 SER A C 1
ATOM 1423 O O . SER A 1 178 ? 19.521 2.129 -24.155 1.00 95.06 178 SER A O 1
ATOM 1425 N N . PHE A 1 179 ? 21.302 3.498 -24.213 1.00 96.06 179 PHE A N 1
ATOM 1426 C CA . PHE A 1 179 ? 21.456 3.581 -22.761 1.00 96.06 179 PHE A CA 1
ATOM 1427 C C . PHE A 1 179 ? 20.316 4.370 -22.100 1.00 96.06 179 PHE A C 1
ATOM 1429 O O . PHE A 1 179 ? 19.762 3.920 -21.091 1.00 96.06 179 PHE A O 1
ATOM 1436 N N . ASP A 1 180 ? 19.910 5.504 -22.675 1.00 94.38 180 ASP A N 1
ATOM 1437 C CA . ASP A 1 180 ? 18.813 6.312 -22.134 1.00 94.38 180 ASP A CA 1
ATOM 1438 C C . ASP A 1 180 ? 17.442 5.630 -22.282 1.00 94.38 180 ASP A C 1
ATOM 1440 O O . ASP A 1 180 ? 16.625 5.701 -21.356 1.00 94.38 180 ASP A O 1
ATOM 1444 N N . VAL A 1 181 ? 17.215 4.855 -23.350 1.00 95.44 181 VAL A N 1
ATOM 1445 C CA . VAL A 1 181 ? 16.048 3.962 -23.471 1.00 95.44 181 VAL A CA 1
ATOM 1446 C C . VAL A 1 181 ? 16.046 2.916 -22.351 1.00 95.44 181 VAL A C 1
ATOM 1448 O O . VAL A 1 181 ? 15.045 2.778 -21.647 1.00 95.44 181 VAL A O 1
ATOM 1451 N N . GLN A 1 182 ? 17.166 2.221 -22.105 1.00 94.94 182 GLN A N 1
ATOM 1452 C CA . GLN A 1 182 ? 17.263 1.235 -21.014 1.00 94.94 182 GLN A CA 1
ATOM 1453 C C . GLN A 1 182 ? 17.031 1.866 -19.632 1.00 94.94 182 GLN A C 1
ATOM 1455 O O . GLN A 1 182 ? 16.363 1.285 -18.771 1.00 94.94 182 GLN A O 1
ATOM 1460 N N . LYS A 1 183 ? 17.570 3.065 -19.397 1.00 95.19 183 LYS A N 1
ATOM 1461 C CA . LYS A 1 183 ? 17.381 3.828 -18.157 1.00 95.19 183 LYS A CA 1
ATOM 1462 C C . LYS A 1 183 ? 15.913 4.218 -17.962 1.00 95.19 183 LYS A C 1
ATOM 1464 O O . LYS A 1 183 ? 15.378 4.028 -16.869 1.00 95.19 183 LYS A O 1
ATOM 1469 N N . THR A 1 184 ? 15.255 4.688 -19.019 1.00 93.38 184 THR A N 1
ATOM 1470 C CA . THR A 1 184 ? 13.835 5.068 -19.013 1.00 93.38 184 THR A CA 1
ATOM 1471 C C . THR A 1 184 ? 12.935 3.852 -18.783 1.00 93.38 184 THR A C 1
ATOM 1473 O O . THR A 1 184 ? 12.092 3.884 -17.889 1.00 93.38 184 THR A O 1
ATOM 1476 N N . GLN A 1 185 ? 13.199 2.727 -19.455 1.00 92.94 185 GLN A N 1
ATOM 1477 C CA . GLN A 1 185 ? 12.509 1.450 -19.232 1.00 92.94 185 GLN A CA 1
ATOM 1478 C C . GLN A 1 185 ? 12.642 0.947 -17.789 1.00 92.94 185 GLN A C 1
ATOM 1480 O O . GLN A 1 185 ? 11.664 0.506 -17.185 1.00 92.94 185 GLN A O 1
ATOM 1485 N N . ARG A 1 186 ? 13.836 1.047 -17.189 1.00 94.88 186 ARG A N 1
ATOM 1486 C CA . ARG A 1 186 ? 14.053 0.679 -15.778 1.00 94.88 186 ARG A CA 1
ATOM 1487 C C . ARG A 1 186 ? 13.270 1.574 -14.816 1.00 94.88 186 ARG A C 1
ATOM 1489 O O . ARG A 1 186 ? 12.745 1.066 -13.823 1.00 94.88 186 ARG A O 1
ATOM 1496 N N . LEU A 1 187 ? 13.171 2.875 -15.102 1.00 93.00 187 LEU A N 1
ATOM 1497 C CA . LEU A 1 187 ? 12.330 3.800 -14.337 1.00 93.00 187 LEU A CA 1
ATOM 1498 C C . LEU A 1 187 ? 10.846 3.456 -14.503 1.00 93.00 187 LEU A C 1
ATOM 1500 O O . LEU A 1 187 ? 10.156 3.319 -13.498 1.00 93.00 187 LEU A O 1
ATOM 1504 N N . HIS A 1 188 ? 10.372 3.219 -15.726 1.00 90.62 188 HIS A N 1
ATOM 1505 C CA . HIS A 1 188 ? 8.991 2.819 -15.997 1.00 90.62 188 HIS A CA 1
ATOM 1506 C C . HIS A 1 188 ? 8.638 1.514 -15.259 1.00 90.62 188 HIS A C 1
ATOM 1508 O O . HIS A 1 188 ? 7.659 1.477 -14.522 1.00 90.62 188 HIS A O 1
ATOM 1514 N N . GLN A 1 189 ? 9.483 0.479 -15.305 1.00 92.25 189 GLN A N 1
ATOM 1515 C CA . GLN A 1 189 ? 9.283 -0.754 -14.526 1.00 92.25 189 GLN A CA 1
ATOM 1516 C C . GLN A 1 189 ? 9.309 -0.542 -13.000 1.00 92.25 189 GLN A C 1
ATOM 1518 O O . GLN A 1 189 ? 8.657 -1.280 -12.255 1.00 92.25 189 GLN A O 1
ATOM 1523 N N . ALA A 1 190 ? 10.081 0.423 -12.491 1.00 91.94 190 ALA A N 1
ATOM 1524 C CA . ALA A 1 190 ? 10.060 0.785 -11.073 1.00 91.94 190 ALA A CA 1
ATOM 1525 C C . ALA A 1 190 ? 8.750 1.502 -10.700 1.00 91.94 190 ALA A C 1
ATOM 1527 O O . ALA A 1 190 ? 8.114 1.125 -9.716 1.00 91.94 190 ALA A O 1
ATOM 1528 N N . PHE A 1 191 ? 8.304 2.452 -11.528 1.00 90.38 191 PHE A N 1
ATOM 1529 C CA . PHE A 1 191 ? 7.018 3.134 -11.382 1.00 90.38 191 PHE A CA 1
ATOM 1530 C C . PHE A 1 191 ? 5.840 2.159 -11.466 1.00 90.38 191 PHE A C 1
ATOM 1532 O O . PHE A 1 191 ? 4.979 2.198 -10.595 1.00 90.38 191 PHE A O 1
ATOM 1539 N N . SER A 1 192 ? 5.817 1.226 -12.421 1.00 89.75 192 SER A N 1
ATOM 1540 C CA . SER A 1 192 ? 4.740 0.234 -12.544 1.00 89.75 192 SER A CA 1
ATOM 1541 C C . SER A 1 192 ? 4.661 -0.698 -11.332 1.00 89.75 192 SER A C 1
ATOM 1543 O O . SER A 1 192 ? 3.564 -1.004 -10.871 1.00 89.75 192 SER A O 1
ATOM 1545 N N . ARG A 1 193 ? 5.803 -1.098 -10.749 1.00 92.44 193 ARG A N 1
ATOM 1546 C CA . ARG A 1 193 ? 5.824 -1.863 -9.486 1.00 92.44 193 ARG A CA 1
ATOM 1547 C C . ARG A 1 193 ? 5.328 -1.041 -8.298 1.00 92.44 193 ARG A C 1
ATOM 1549 O O . ARG A 1 193 ? 4.562 -1.555 -7.490 1.00 92.44 193 ARG A O 1
ATOM 1556 N N . PHE A 1 194 ? 5.715 0.231 -8.205 1.00 92.62 194 PHE A N 1
ATOM 1557 C CA . PHE A 1 194 ? 5.186 1.133 -7.182 1.00 92.62 194 PHE A CA 1
ATOM 1558 C C . PHE A 1 194 ? 3.668 1.323 -7.329 1.00 92.62 194 PHE A C 1
ATOM 1560 O O . PHE A 1 194 ? 2.938 1.256 -6.344 1.00 92.62 194 PHE A O 1
ATOM 1567 N N . ILE A 1 195 ? 3.182 1.500 -8.559 1.00 90.56 195 ILE A N 1
ATOM 1568 C CA . ILE A 1 195 ? 1.758 1.667 -8.866 1.00 90.56 195 ILE A CA 1
ATOM 1569 C C . ILE A 1 195 ? 0.960 0.412 -8.504 1.00 90.56 195 ILE A C 1
ATOM 1571 O O . ILE A 1 195 ? -0.078 0.531 -7.862 1.00 90.56 195 ILE A O 1
ATOM 1575 N N . GLY A 1 196 ? 1.460 -0.777 -8.850 1.00 89.94 196 GLY A N 1
ATOM 1576 C CA . GLY A 1 196 ? 0.784 -2.042 -8.553 1.00 89.94 196 GLY A CA 1
ATOM 1577 C C . GLY A 1 196 ? 0.752 -2.423 -7.068 1.00 89.94 196 GLY A C 1
ATOM 1578 O O . GLY A 1 196 ? -0.220 -3.034 -6.636 1.00 89.94 196 GLY A O 1
ATOM 1579 N N . SER A 1 197 ? 1.784 -2.070 -6.290 1.00 91.44 197 SER A N 1
ATOM 1580 C CA . SER A 1 197 ? 1.939 -2.553 -4.904 1.00 91.44 197 SER A CA 1
ATOM 1581 C C . SER A 1 197 ? 1.742 -1.499 -3.811 1.00 91.44 197 SER A C 1
ATOM 1583 O O . SER A 1 197 ? 1.476 -1.866 -2.668 1.00 91.44 197 SER A O 1
ATOM 1585 N N . HIS A 1 198 ? 1.946 -0.210 -4.107 1.00 91.75 198 HIS A N 1
ATOM 1586 C CA . HIS A 1 198 ? 2.134 0.820 -3.074 1.00 91.75 198 HIS A CA 1
ATOM 1587 C C . HIS A 1 198 ? 1.332 2.109 -3.289 1.00 91.75 198 HIS A C 1
ATOM 1589 O O . HIS A 1 198 ? 1.120 2.835 -2.321 1.00 91.75 198 HIS A O 1
ATOM 1595 N N . LEU A 1 199 ? 0.844 2.399 -4.501 1.00 89.81 199 LEU A N 1
ATOM 1596 C CA . LEU A 1 199 ? 0.125 3.649 -4.799 1.00 89.81 199 LEU A CA 1
ATOM 1597 C C . LEU A 1 199 ? -1.114 3.880 -3.921 1.00 89.81 199 LEU A C 1
ATOM 1599 O O . LEU A 1 199 ? -1.394 5.026 -3.588 1.00 89.81 199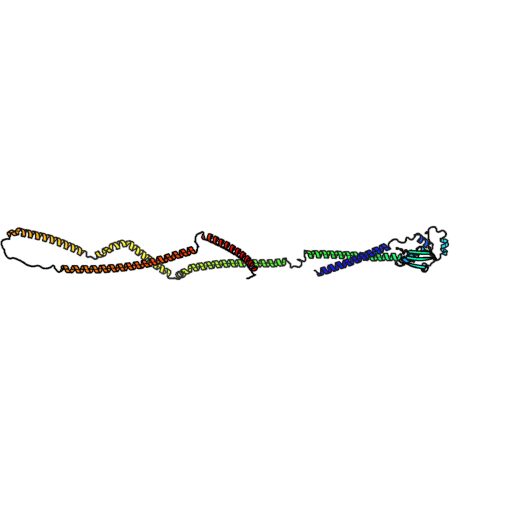 LEU A O 1
ATOM 1603 N N . SER A 1 200 ? -1.830 2.822 -3.534 1.00 87.56 200 SER A N 1
ATOM 1604 C CA . SER A 1 200 ? -3.017 2.933 -2.675 1.00 87.56 200 SER A CA 1
ATOM 1605 C C . SER A 1 200 ? -2.708 3.297 -1.222 1.00 87.56 200 SER A C 1
ATOM 1607 O O . SER A 1 200 ? -3.610 3.754 -0.542 1.00 87.56 200 SER A O 1
ATOM 1609 N N . VAL A 1 201 ? -1.472 3.093 -0.748 1.00 90.00 201 VAL A N 1
ATOM 1610 C CA . VAL A 1 201 ? -1.090 3.284 0.667 1.00 90.00 201 VAL A CA 1
ATOM 1611 C C . VAL A 1 201 ? -0.094 4.433 0.842 1.00 90.00 201 VAL A C 1
ATOM 1613 O O . VAL A 1 201 ? -0.108 5.129 1.848 1.00 90.00 201 VAL A O 1
ATOM 1616 N N . ALA A 1 202 ? 0.774 4.680 -0.143 1.00 89.12 202 ALA A N 1
ATOM 1617 C CA . ALA A 1 202 ? 1.891 5.621 -0.022 1.00 89.12 202 ALA A CA 1
ATOM 1618 C C . ALA A 1 202 ? 1.494 7.109 0.092 1.00 89.12 202 ALA A C 1
ATOM 1620 O O . ALA A 1 202 ? 2.370 7.947 0.303 1.00 89.12 202 ALA A O 1
ATOM 1621 N N . PHE A 1 203 ? 0.210 7.432 -0.085 1.00 89.25 203 PHE A N 1
ATOM 1622 C CA . PHE A 1 203 ? -0.344 8.786 0.020 1.00 89.25 203 PHE A CA 1
ATOM 1623 C C . PHE A 1 203 ? -1.501 8.889 1.028 1.00 89.25 203 PHE A C 1
ATOM 1625 O O . PHE A 1 203 ? -2.165 9.922 1.067 1.00 89.25 203 PHE A O 1
ATOM 1632 N N . GLU A 1 204 ? -1.756 7.841 1.818 1.00 91.12 204 GLU A N 1
ATOM 1633 C CA . GLU A 1 204 ? -2.638 7.945 2.985 1.00 91.12 204 GLU A CA 1
ATOM 1634 C C . GLU A 1 204 ? -1.907 8.642 4.148 1.00 91.12 204 GLU A C 1
ATOM 1636 O O . GLU A 1 204 ? -0.674 8.723 4.173 1.00 91.12 204 GLU A O 1
ATOM 1641 N N . ASP A 1 205 ? -2.672 9.172 5.105 1.00 90.88 205 ASP A N 1
ATOM 1642 C CA . ASP A 1 205 ? -2.125 9.769 6.326 1.00 90.88 205 ASP A CA 1
ATOM 1643 C C . ASP A 1 205 ? -1.388 8.718 7.180 1.00 90.88 205 ASP A C 1
ATOM 1645 O O . ASP A 1 205 ? -1.706 7.530 7.138 1.00 90.88 205 ASP A O 1
ATOM 1649 N N . ASP A 1 206 ? -0.411 9.150 7.990 1.00 92.88 206 ASP A N 1
ATOM 1650 C CA . ASP A 1 206 ? 0.381 8.244 8.836 1.00 92.88 206 ASP A CA 1
ATOM 1651 C C . ASP A 1 206 ? -0.515 7.455 9.821 1.00 92.88 206 ASP A C 1
ATOM 1653 O O . ASP A 1 206 ? -1.051 8.048 10.771 1.00 92.88 206 ASP A O 1
ATOM 1657 N N . PRO A 1 207 ? -0.644 6.118 9.672 1.00 93.00 207 PRO A N 1
ATOM 1658 C CA . PRO A 1 207 ? -1.496 5.320 10.545 1.00 93.00 207 PRO A CA 1
ATOM 1659 C C . PRO A 1 207 ? -0.991 5.324 11.991 1.00 93.00 207 PRO A C 1
ATOM 1661 O O . PRO A 1 207 ? -1.793 5.223 12.916 1.00 93.00 207 PRO A O 1
ATOM 1664 N N . GLU A 1 208 ? 0.313 5.499 12.229 1.00 93.12 208 GLU A N 1
ATOM 1665 C CA . GLU A 1 208 ? 0.861 5.587 13.584 1.00 93.12 208 GLU A CA 1
ATOM 1666 C C . GLU A 1 208 ? 0.433 6.877 14.299 1.00 93.12 208 GLU A C 1
ATOM 1668 O O . GLU A 1 208 ? 0.168 6.866 15.507 1.00 93.12 208 GLU A O 1
ATOM 1673 N N . ALA A 1 209 ? 0.308 7.992 13.574 1.00 94.25 209 ALA A N 1
ATOM 1674 C CA . ALA A 1 209 ? -0.230 9.235 14.116 1.00 94.25 209 ALA A CA 1
ATOM 1675 C C . ALA A 1 209 ? -1.710 9.083 14.511 1.00 94.25 209 ALA A C 1
ATOM 1677 O O . ALA A 1 209 ? -2.103 9.501 15.609 1.00 94.25 209 ALA A O 1
ATOM 1678 N N . GLU A 1 210 ? -2.525 8.430 13.675 1.00 94.38 210 GLU A N 1
ATOM 1679 C CA . GLU A 1 210 ? -3.924 8.154 14.012 1.00 94.38 210 GLU A CA 1
ATOM 1680 C C . GLU A 1 210 ? -4.060 7.148 15.168 1.00 94.38 210 GLU A C 1
ATOM 1682 O O . GLU A 1 210 ? -4.816 7.404 16.109 1.00 94.38 210 GLU A O 1
ATOM 1687 N N . ILE A 1 211 ? -3.288 6.058 15.175 1.00 95.50 211 ILE A N 1
ATOM 1688 C CA . ILE A 1 211 ? -3.280 5.069 16.263 1.00 95.50 211 ILE A CA 1
ATOM 1689 C C . ILE A 1 211 ? -2.939 5.734 17.603 1.00 95.50 211 ILE A C 1
ATOM 1691 O O . ILE A 1 211 ? -3.600 5.460 18.607 1.00 95.50 211 ILE A O 1
ATOM 1695 N N . ARG A 1 212 ? -1.968 6.657 17.647 1.00 96.38 212 ARG A N 1
ATOM 1696 C CA . ARG A 1 212 ? -1.655 7.429 18.867 1.00 96.38 212 ARG A CA 1
ATOM 1697 C C . ARG A 1 212 ? -2.827 8.304 19.311 1.00 96.38 212 ARG A C 1
ATOM 1699 O O . ARG A 1 212 ? -3.146 8.315 20.500 1.00 96.38 212 ARG A O 1
ATOM 1706 N N . ARG A 1 213 ? -3.500 8.990 18.378 1.00 96.12 213 ARG A N 1
ATOM 1707 C CA . ARG A 1 213 ? -4.701 9.800 18.660 1.00 96.12 213 ARG A CA 1
ATOM 1708 C C . ARG A 1 213 ? -5.835 8.943 19.232 1.00 96.12 213 ARG A C 1
ATOM 1710 O O . ARG A 1 213 ? -6.421 9.303 20.253 1.00 96.12 213 ARG A O 1
ATOM 1717 N N . LEU A 1 214 ? -6.123 7.804 18.603 1.00 96.50 214 LEU A N 1
ATOM 1718 C CA . LEU A 1 214 ? -7.180 6.880 19.020 1.00 96.50 214 LEU A CA 1
ATOM 1719 C C . LEU A 1 214 ? -6.863 6.210 20.362 1.00 96.50 214 LEU A C 1
ATOM 1721 O O . LEU A 1 214 ? -7.746 6.121 21.212 1.00 96.50 214 LEU A O 1
ATOM 1725 N N . ASN A 1 215 ? -5.611 5.813 20.605 1.00 97.38 215 ASN A N 1
ATOM 1726 C CA . ASN A 1 215 ? -5.183 5.271 21.897 1.00 97.38 215 ASN A CA 1
ATOM 1727 C C . ASN A 1 215 ? -5.253 6.318 23.016 1.00 97.38 215 ASN A C 1
ATOM 1729 O O . ASN A 1 215 ? -5.743 6.006 24.100 1.00 97.38 215 ASN A O 1
ATOM 1733 N N . GLY A 1 216 ? -4.848 7.566 22.756 1.00 97.31 216 GLY A N 1
ATOM 1734 C CA . GLY A 1 216 ? -5.042 8.673 23.698 1.00 97.31 216 GLY A CA 1
ATOM 1735 C C . GLY A 1 216 ? -6.520 8.841 24.060 1.00 97.31 216 GLY A C 1
ATOM 1736 O O . GLY A 1 216 ? -6.881 8.819 25.238 1.00 97.31 216 GLY A O 1
ATOM 1737 N N . ARG A 1 217 ? -7.395 8.881 23.046 1.00 97.44 217 ARG A N 1
ATOM 1738 C CA . ARG A 1 217 ? -8.844 8.986 23.250 1.00 97.44 217 ARG A CA 1
ATOM 1739 C C . ARG A 1 217 ? -9.438 7.779 23.983 1.00 97.44 217 ARG A C 1
ATOM 1741 O O . ARG A 1 217 ? -10.330 7.949 24.810 1.00 97.44 217 ARG A O 1
ATOM 1748 N N . ARG A 1 218 ? -8.942 6.568 23.722 1.00 97.88 218 ARG A N 1
ATOM 1749 C CA . ARG A 1 218 ? -9.341 5.354 24.443 1.00 97.88 218 ARG A CA 1
ATOM 1750 C C . ARG A 1 218 ? -8.995 5.452 25.931 1.00 97.88 218 ARG A C 1
ATOM 1752 O O . ARG A 1 218 ? -9.860 5.176 26.753 1.00 97.88 218 ARG A O 1
ATOM 1759 N N . VAL A 1 219 ? -7.782 5.884 26.278 1.00 98.31 219 VAL A N 1
ATOM 1760 C CA . VAL A 1 219 ? -7.346 6.032 27.681 1.00 98.31 219 VAL A CA 1
ATOM 1761 C C . VAL A 1 219 ? -8.143 7.123 28.412 1.00 98.31 219 VAL A C 1
ATOM 1763 O O . VAL A 1 219 ? -8.471 6.960 29.587 1.00 98.31 219 VAL A O 1
ATOM 1766 N N . GLU A 1 220 ? -8.510 8.215 27.732 1.00 98.06 220 GLU A N 1
ATOM 1767 C CA . GLU A 1 220 ? -9.445 9.212 28.281 1.00 98.06 220 GLU A CA 1
ATOM 1768 C C . GLU A 1 220 ? -10.816 8.602 28.602 1.00 98.06 220 GLU A C 1
ATOM 1770 O O . GLU A 1 220 ? -11.354 8.839 29.684 1.00 98.06 220 GLU A O 1
ATOM 1775 N N . LEU A 1 221 ? -11.371 7.809 27.678 1.00 97.81 221 LEU A N 1
ATOM 1776 C CA . LEU A 1 221 ? -12.671 7.157 27.846 1.00 97.81 221 LEU A CA 1
ATOM 1777 C C . LEU A 1 221 ? -12.641 6.086 28.945 1.00 97.81 221 LEU A C 1
ATOM 1779 O O . LEU A 1 221 ? -13.552 6.056 29.765 1.00 97.81 221 LEU A O 1
ATOM 1783 N N . GLU A 1 222 ? -11.590 5.263 29.018 1.00 98.19 222 GLU A N 1
ATOM 1784 C CA . GLU A 1 222 ? -11.389 4.291 30.105 1.00 98.19 222 GLU A CA 1
ATOM 1785 C C . GLU A 1 222 ? -11.300 4.991 31.471 1.00 98.19 222 GLU A C 1
ATOM 1787 O O . GLU A 1 222 ? -11.934 4.551 32.430 1.00 98.19 222 GLU A O 1
ATOM 1792 N N . ARG A 1 223 ? -10.591 6.128 31.565 1.00 97.94 223 ARG A N 1
ATOM 1793 C CA . ARG A 1 223 ? -10.530 6.922 32.803 1.00 97.94 223 ARG A CA 1
ATOM 1794 C C . ARG A 1 223 ? -11.895 7.497 33.184 1.00 97.94 223 ARG A C 1
ATOM 1796 O O . ARG A 1 223 ? -12.284 7.383 34.342 1.00 97.94 223 ARG A O 1
ATOM 1803 N N . ALA A 1 224 ? -12.613 8.100 32.236 1.00 97.75 224 ALA A N 1
ATOM 1804 C CA . ALA A 1 224 ? -13.940 8.664 32.485 1.00 97.75 224 ALA A CA 1
ATOM 1805 C C . ALA A 1 224 ? -14.946 7.584 32.918 1.00 97.75 224 ALA A C 1
ATOM 1807 O O . ALA A 1 224 ? -15.729 7.800 33.841 1.00 97.75 224 ALA A O 1
ATOM 1808 N N . LEU A 1 225 ? -14.885 6.402 32.298 1.00 97.81 225 LEU A N 1
ATOM 1809 C CA . LEU A 1 225 ? -15.726 5.261 32.645 1.00 97.81 225 LEU A CA 1
ATOM 1810 C C . LEU A 1 225 ? -15.410 4.741 34.055 1.00 97.81 225 LEU A C 1
ATOM 1812 O O . LEU A 1 225 ? -16.335 4.571 34.843 1.00 97.81 225 LEU A O 1
ATOM 1816 N N . ALA A 1 226 ? -14.132 4.608 34.425 1.00 97.81 226 ALA A N 1
ATOM 1817 C CA . ALA A 1 226 ? -13.732 4.237 35.786 1.00 97.81 226 ALA A CA 1
ATOM 1818 C C . ALA A 1 226 ? -14.179 5.266 36.848 1.00 97.81 226 ALA A C 1
ATOM 1820 O O . ALA A 1 226 ? -14.572 4.886 37.952 1.00 97.81 226 ALA A O 1
ATOM 1821 N N . THR A 1 227 ? -14.167 6.569 36.529 1.00 98.06 227 THR A N 1
ATOM 1822 C CA . THR A 1 227 ? -14.751 7.603 37.402 1.00 98.06 227 THR A CA 1
ATOM 1823 C C . THR A 1 227 ? -16.260 7.404 37.555 1.00 98.06 227 THR A C 1
ATOM 1825 O O . THR A 1 227 ? -16.742 7.319 38.680 1.00 98.06 227 THR A O 1
ATOM 1828 N N . HIS A 1 228 ? -16.997 7.229 36.454 1.00 97.19 228 HIS A N 1
ATOM 1829 C CA . HIS A 1 228 ? -18.442 6.987 36.501 1.00 97.19 228 HIS A CA 1
ATOM 1830 C C . HIS A 1 228 ? -18.829 5.689 37.229 1.00 97.19 228 HIS A C 1
ATOM 1832 O O . HIS A 1 228 ? -19.856 5.656 37.905 1.00 97.19 228 HIS A O 1
ATOM 1838 N N . GLU A 1 229 ? -18.030 4.624 37.130 1.00 97.62 229 GLU A N 1
ATOM 1839 C CA . GLU A 1 229 ? -18.247 3.388 37.890 1.00 97.62 229 GLU A CA 1
ATOM 1840 C C . GLU A 1 229 ? -18.060 3.603 39.397 1.00 97.62 229 GLU A C 1
ATOM 1842 O O . GLU A 1 229 ? -18.888 3.136 40.182 1.00 97.62 229 GLU A O 1
ATOM 1847 N N . ASN A 1 230 ? -17.029 4.349 39.807 1.00 97.50 230 ASN A N 1
ATOM 1848 C CA . ASN A 1 230 ? -16.809 4.723 41.206 1.00 97.50 230 ASN A CA 1
ATOM 1849 C C . ASN A 1 230 ? -17.957 5.600 41.743 1.00 97.50 230 ASN A C 1
ATOM 1851 O O . ASN A 1 230 ? -18.513 5.307 42.801 1.00 97.50 230 ASN A O 1
ATOM 1855 N N . ASP A 1 231 ? -18.382 6.614 40.985 1.00 97.56 231 ASP A N 1
ATOM 1856 C CA . ASP A 1 231 ? -19.518 7.472 41.348 1.00 97.56 231 ASP A CA 1
ATOM 1857 C C . ASP A 1 231 ? -20.816 6.653 41.502 1.00 97.56 231 ASP A C 1
ATOM 1859 O O . ASP A 1 231 ? -21.572 6.845 42.455 1.00 97.56 231 ASP A O 1
ATOM 1863 N N . ASN A 1 232 ? -21.059 5.683 40.611 1.00 96.94 232 ASN A N 1
ATOM 1864 C CA . ASN A 1 232 ? -22.212 4.776 40.679 1.00 96.94 232 ASN A CA 1
ATOM 1865 C C . ASN A 1 232 ? -22.149 3.870 41.921 1.00 96.94 232 ASN A C 1
ATOM 1867 O O . ASN A 1 232 ? -23.154 3.704 42.613 1.00 96.94 232 ASN A O 1
ATOM 1871 N N . GLN A 1 233 ? -20.973 3.328 42.258 1.00 96.56 233 GLN A N 1
ATOM 1872 C CA . GLN A 1 233 ? -20.777 2.557 43.492 1.00 96.56 233 GLN A CA 1
ATOM 1873 C C . GLN A 1 233 ? -21.047 3.409 44.742 1.00 96.56 233 GLN A C 1
ATOM 1875 O O . GLN A 1 233 ? -21.767 2.964 45.636 1.00 96.56 233 GLN A O 1
ATOM 1880 N N . GLN A 1 234 ? -20.558 4.651 44.785 1.00 96.75 234 GLN A N 1
ATOM 1881 C CA . GLN A 1 234 ? -20.833 5.576 45.890 1.00 96.75 234 GLN A CA 1
ATOM 1882 C C . GLN A 1 234 ? -22.326 5.916 45.997 1.00 96.75 234 GLN A C 1
ATOM 1884 O O . GLN A 1 234 ? -22.886 5.861 47.093 1.00 96.75 234 GLN A O 1
ATOM 1889 N N . GLN A 1 235 ? -23.000 6.197 44.877 1.00 95.62 235 GLN A N 1
ATOM 1890 C CA . GLN A 1 235 ? -24.445 6.451 44.859 1.00 95.62 235 GLN A CA 1
ATOM 1891 C C . GLN A 1 235 ? -25.264 5.233 45.305 1.00 95.62 235 GLN A C 1
ATOM 1893 O O . GLN A 1 235 ? -26.252 5.404 46.017 1.00 95.62 235 GLN A O 1
ATOM 1898 N N . ARG A 1 236 ? -24.853 4.006 44.957 1.00 96.44 236 ARG A N 1
ATOM 1899 C CA . ARG A 1 236 ? -25.490 2.775 45.461 1.00 96.44 236 ARG A CA 1
ATOM 1900 C C . ARG A 1 236 ? -25.377 2.657 46.977 1.00 96.44 236 ARG A C 1
ATOM 1902 O O . ARG A 1 236 ? -26.390 2.419 47.625 1.00 96.44 236 ARG A O 1
ATOM 1909 N N . ILE A 1 237 ? -24.190 2.891 47.540 1.00 96.50 237 ILE A N 1
ATOM 1910 C CA . ILE A 1 237 ? -23.973 2.857 48.995 1.00 96.50 237 ILE A CA 1
ATOM 1911 C C . ILE A 1 237 ? -24.821 3.933 49.692 1.00 96.50 237 ILE A C 1
ATOM 1913 O O . ILE A 1 237 ? -25.495 3.640 50.677 1.00 96.50 237 ILE A O 1
ATOM 1917 N N . GLN A 1 238 ? -24.859 5.160 49.160 1.00 95.75 238 GLN A N 1
ATOM 1918 C CA . GLN A 1 238 ? -25.715 6.231 49.691 1.00 95.75 238 GLN A CA 1
ATOM 1919 C C . GLN A 1 238 ? -27.208 5.879 49.602 1.00 95.75 238 GLN A C 1
ATOM 1921 O O . GLN A 1 238 ? -27.960 6.146 50.538 1.00 95.75 238 GLN A O 1
ATOM 1926 N N . PHE A 1 239 ? -27.646 5.251 48.508 1.00 96.25 239 PHE A N 1
ATOM 1927 C CA . PHE A 1 239 ? -29.023 4.788 48.340 1.00 96.25 239 PHE A CA 1
ATOM 1928 C C . PHE A 1 239 ? -29.383 3.672 49.331 1.00 96.25 239 PHE A C 1
ATOM 1930 O O . PHE A 1 239 ? -30.472 3.697 49.905 1.00 96.25 239 PHE A O 1
ATOM 1937 N N . GLU A 1 240 ? -28.483 2.718 49.574 1.00 95.88 240 GLU A N 1
ATOM 1938 C CA . GLU A 1 240 ? -28.673 1.664 50.576 1.00 95.88 240 GLU A CA 1
ATOM 1939 C C . GLU A 1 240 ? -28.754 2.250 51.992 1.00 95.88 240 GLU A C 1
ATOM 1941 O O . GLU A 1 240 ? -29.722 1.973 52.698 1.00 95.88 240 GLU A O 1
ATOM 1946 N N . GLN A 1 241 ? -27.845 3.158 52.362 1.00 95.88 241 GLN A N 1
ATOM 1947 C CA . GLN A 1 241 ? -27.896 3.884 53.639 1.00 95.88 241 GLN A CA 1
ATOM 1948 C C . GLN A 1 241 ? -29.190 4.699 53.798 1.00 95.88 241 GLN A C 1
ATOM 1950 O O . GLN A 1 241 ? -29.829 4.660 54.851 1.00 95.88 241 GLN A O 1
ATOM 1955 N N . ALA A 1 242 ? -29.630 5.405 52.751 1.00 94.25 242 ALA A N 1
ATOM 1956 C CA . ALA A 1 242 ? -30.889 6.148 52.767 1.00 94.25 242 ALA A CA 1
ATOM 1957 C C . ALA A 1 242 ? -32.102 5.213 52.914 1.00 94.25 242 ALA A C 1
ATOM 1959 O O . ALA A 1 242 ? -33.026 5.508 53.672 1.00 94.25 242 ALA A O 1
ATOM 1960 N N . LYS A 1 243 ? -32.091 4.055 52.244 1.00 96.31 243 LYS A N 1
ATOM 1961 C CA . LYS A 1 243 ? -33.131 3.022 52.346 1.00 96.31 243 LYS A CA 1
ATOM 1962 C C . LYS A 1 243 ? -33.178 2.391 53.741 1.00 96.31 243 LYS A C 1
ATOM 1964 O O . LYS A 1 243 ? -34.271 2.157 54.260 1.00 96.31 243 LYS A O 1
ATOM 1969 N N . GLU A 1 244 ? -32.030 2.147 54.369 1.00 94.81 244 GLU A N 1
ATOM 1970 C CA . GLU A 1 244 ? -31.942 1.710 55.766 1.00 94.81 244 GLU A CA 1
ATOM 1971 C C . GLU A 1 244 ? -32.461 2.784 56.727 1.00 94.81 244 GLU A C 1
ATOM 1973 O O . GLU A 1 244 ? -33.279 2.473 57.594 1.00 94.81 244 GLU A O 1
ATOM 1978 N N . GLY A 1 245 ? -32.085 4.051 56.525 1.00 93.56 245 GLY A N 1
ATOM 1979 C CA . GLY A 1 245 ? -32.599 5.189 57.290 1.00 93.56 245 GLY A CA 1
ATOM 1980 C C . GLY A 1 245 ? -34.122 5.326 57.191 1.00 93.56 245 GLY A C 1
ATOM 1981 O O . GLY A 1 245 ? -34.803 5.417 58.210 1.00 93.56 245 GLY A O 1
ATOM 1982 N N . VAL A 1 246 ? -34.686 5.239 55.982 1.00 94.06 246 VAL A N 1
ATOM 1983 C CA . VAL A 1 246 ? -36.143 5.234 55.756 1.00 94.06 246 VAL A CA 1
ATOM 1984 C C . VAL A 1 246 ? -36.809 4.008 56.394 1.00 94.06 246 VAL A C 1
ATOM 1986 O O . VAL A 1 246 ? -37.882 4.132 56.978 1.00 94.06 246 VAL A O 1
ATOM 1989 N N . SER A 1 247 ? -36.178 2.831 56.356 1.00 94.38 247 SER A N 1
ATOM 1990 C CA . SER A 1 247 ? -36.666 1.628 57.050 1.00 94.38 247 SER A CA 1
ATOM 1991 C C . SER A 1 247 ? -36.677 1.803 58.575 1.00 94.38 247 SER A C 1
ATOM 1993 O O . SER A 1 247 ? -37.656 1.442 59.231 1.00 94.38 247 SER A O 1
ATOM 1995 N N . ALA A 1 248 ? -35.636 2.410 59.151 1.00 91.38 248 ALA A N 1
ATOM 1996 C CA . ALA A 1 248 ? -35.571 2.731 60.574 1.00 91.38 248 ALA A CA 1
ATOM 1997 C C . ALA A 1 248 ? -36.646 3.758 60.970 1.00 91.38 248 ALA A C 1
ATOM 1999 O O . ALA A 1 248 ? -37.387 3.525 61.925 1.00 91.38 248 ALA A O 1
ATOM 2000 N N . LEU A 1 249 ? -36.808 4.833 60.192 1.00 88.62 249 LEU A N 1
ATOM 2001 C CA . LEU A 1 249 ? -37.867 5.825 60.392 1.00 88.62 249 LEU A CA 1
ATOM 2002 C C . LEU A 1 249 ? -39.262 5.192 60.300 1.00 88.62 249 LEU A C 1
ATOM 2004 O O . LEU A 1 249 ? -40.077 5.412 61.188 1.00 88.62 249 LEU A O 1
ATOM 2008 N N . ASN A 1 250 ? -39.522 4.325 59.318 1.00 90.44 250 ASN A N 1
ATOM 2009 C CA . ASN A 1 250 ? -40.798 3.609 59.190 1.00 90.44 250 ASN A CA 1
ATOM 2010 C C . ASN A 1 250 ? -41.080 2.639 60.355 1.00 90.44 250 ASN A C 1
ATOM 2012 O O . ASN A 1 250 ? -42.243 2.377 60.654 1.00 90.44 250 ASN A O 1
ATOM 2016 N N . ARG A 1 251 ? -40.052 2.121 61.044 1.00 88.75 251 ARG A N 1
ATOM 2017 C CA . ARG A 1 251 ? -40.217 1.337 62.288 1.00 88.75 251 ARG A CA 1
ATOM 2018 C C . ARG A 1 251 ? -40.512 2.217 63.506 1.00 88.75 251 ARG A C 1
ATOM 2020 O O . ARG A 1 251 ? -41.185 1.763 64.429 1.00 88.75 251 ARG A O 1
ATOM 2027 N N . LEU A 1 252 ? -40.002 3.449 63.520 1.00 87.00 252 LEU A N 1
ATOM 2028 C CA . LEU A 1 252 ? -40.214 4.420 64.597 1.00 87.00 252 LEU A CA 1
ATOM 2029 C C . LEU A 1 252 ? -41.534 5.190 64.443 1.00 87.00 252 LEU A C 1
ATOM 2031 O O . LEU A 1 252 ? -42.153 5.514 65.451 1.00 87.00 252 LEU A O 1
ATOM 2035 N N . LEU A 1 253 ? -42.007 5.417 63.212 1.00 86.75 253 LEU A N 1
ATOM 2036 C CA . LEU A 1 253 ? -43.211 6.196 62.900 1.00 86.75 253 LEU A CA 1
ATOM 2037 C C . LEU A 1 253 ? -44.461 5.756 63.699 1.00 86.75 253 LEU A C 1
ATOM 2039 O O . LEU A 1 253 ? -45.101 6.626 64.287 1.00 86.75 253 LEU A O 1
ATOM 2043 N N . PRO A 1 254 ? -44.792 4.451 63.843 1.00 87.12 254 PRO A N 1
ATOM 2044 C CA . PRO A 1 254 ? -45.954 4.019 64.631 1.00 87.12 254 PRO A CA 1
ATOM 2045 C C . PRO A 1 254 ? -45.777 4.215 66.144 1.00 87.12 254 PRO A C 1
ATOM 2047 O O . PRO A 1 254 ? -46.753 4.193 66.887 1.00 87.12 254 PRO A O 1
ATOM 2050 N N . ARG A 1 255 ? -44.533 4.378 66.612 1.00 83.69 255 ARG A N 1
ATOM 2051 C CA . ARG A 1 255 ? -44.182 4.618 68.020 1.00 83.69 255 ARG A CA 1
ATOM 2052 C C . ARG A 1 255 ? -43.962 6.095 68.328 1.00 83.69 255 ARG A C 1
ATOM 2054 O O . ARG A 1 255 ? -43.770 6.426 69.490 1.00 83.69 255 ARG A O 1
ATOM 2061 N N . LEU A 1 256 ? -43.998 6.978 67.332 1.00 81.25 256 LEU A N 1
ATOM 2062 C CA . LEU A 1 256 ? -43.659 8.391 67.499 1.00 81.25 256 LEU A CA 1
ATOM 2063 C C . LEU A 1 256 ? -44.597 9.085 68.500 1.00 81.25 256 LEU A C 1
ATOM 2065 O O . LEU A 1 256 ? -44.125 9.827 69.351 1.00 81.25 256 LEU A O 1
ATOM 2069 N N . ASN A 1 257 ? -45.885 8.727 68.502 1.00 82.25 257 ASN A N 1
ATOM 2070 C CA . ASN A 1 257 ? -46.861 9.206 69.490 1.00 82.25 257 ASN A CA 1
ATOM 2071 C C . ASN A 1 257 ? -46.586 8.720 70.928 1.00 82.25 257 ASN A C 1
ATOM 2073 O O . ASN A 1 257 ? -47.017 9.374 71.864 1.00 82.25 257 ASN A O 1
ATOM 2077 N N . LEU A 1 258 ? -45.902 7.582 71.109 1.00 79.31 258 LEU A N 1
ATOM 2078 C CA . LEU A 1 258 ? -45.498 7.062 72.426 1.00 79.31 258 LEU A CA 1
ATOM 2079 C C . LEU A 1 258 ? -44.143 7.629 72.867 1.00 79.31 258 LEU A C 1
ATOM 2081 O O . LEU A 1 258 ? -43.924 7.845 74.048 1.00 79.31 258 LEU A O 1
ATOM 2085 N N . LEU A 1 259 ? -43.233 7.874 71.920 1.00 77.19 259 LEU A N 1
ATOM 2086 C CA . LEU A 1 259 ? -41.926 8.491 72.174 1.00 77.19 259 LEU A CA 1
ATOM 2087 C C . LEU A 1 259 ? -42.023 10.001 72.445 1.00 77.19 259 LEU A C 1
ATOM 2089 O O . LEU A 1 259 ? -41.110 10.560 73.040 1.00 77.19 259 LEU A O 1
ATOM 2093 N N . ALA A 1 260 ? -43.101 10.645 71.993 1.00 79.44 260 ALA A N 1
ATOM 2094 C CA . ALA A 1 260 ? -43.416 12.047 72.261 1.00 79.44 260 ALA A CA 1
ATOM 2095 C C . ALA A 1 260 ? -44.375 12.249 73.456 1.00 79.44 260 ALA A C 1
ATOM 2097 O O . ALA A 1 260 ? -44.682 13.391 73.788 1.00 79.44 260 ALA A O 1
ATOM 2098 N N . ASP A 1 261 ? -44.868 11.174 74.084 1.00 82.56 261 ASP A N 1
ATOM 2099 C CA . ASP A 1 261 ? -45.691 11.254 75.297 1.00 82.56 261 ASP A CA 1
ATOM 2100 C C . ASP A 1 261 ? -44.780 11.276 76.533 1.00 82.56 261 ASP A C 1
ATOM 2102 O O . ASP A 1 261 ? -44.380 10.233 77.053 1.00 82.56 261 ASP A O 1
ATOM 2106 N N . GLU A 1 262 ? -44.450 12.480 77.005 1.00 80.88 262 GLU A N 1
ATOM 2107 C CA . GLU A 1 262 ? -43.641 12.685 78.216 1.00 80.88 262 GLU A CA 1
ATOM 2108 C C . GLU A 1 262 ? -44.309 12.104 79.481 1.00 80.88 262 GLU A C 1
ATOM 2110 O O . GLU A 1 262 ? -43.609 11.783 80.436 1.00 80.88 262 GLU A O 1
ATOM 2115 N N . THR A 1 263 ? -45.633 11.885 79.472 1.00 83.69 263 THR A N 1
ATOM 2116 C CA . THR A 1 263 ? -46.397 11.319 80.605 1.00 83.69 263 THR A CA 1
ATOM 2117 C C . THR A 1 263 ? -46.456 9.788 80.602 1.00 83.69 263 THR A C 1
ATOM 2119 O O . THR A 1 263 ? -47.065 9.176 81.482 1.00 83.69 263 THR A O 1
ATOM 2122 N N . LEU A 1 264 ? -45.847 9.127 79.608 1.00 80.69 264 LEU A N 1
ATOM 2123 C CA . LEU A 1 264 ? -45.925 7.672 79.465 1.00 80.69 264 LEU A CA 1
ATOM 2124 C C . LEU A 1 264 ? -45.282 6.924 80.644 1.00 80.69 264 LEU A C 1
ATOM 2126 O O . LEU A 1 264 ? -45.766 5.851 80.999 1.00 80.69 264 LEU A O 1
ATOM 2130 N N . ALA A 1 265 ? -44.224 7.480 81.247 1.00 84.31 265 ALA A N 1
ATOM 2131 C CA . ALA A 1 265 ? -43.588 6.913 82.436 1.00 84.31 265 ALA A CA 1
ATOM 2132 C C . ALA A 1 265 ? -44.543 6.949 83.640 1.00 84.31 265 ALA A C 1
ATOM 2134 O O . ALA A 1 265 ? -44.900 5.895 84.160 1.00 84.31 265 ALA A O 1
ATOM 2135 N N . ASP A 1 266 ? -45.062 8.134 83.979 1.00 87.38 266 ASP A N 1
ATOM 2136 C CA . ASP A 1 266 ? -46.002 8.336 85.091 1.00 87.38 266 ASP A CA 1
ATOM 2137 C C . ASP A 1 266 ? -47.232 7.416 84.972 1.00 87.38 266 ASP A C 1
ATOM 2139 O O . ASP A 1 266 ? -47.666 6.784 85.934 1.00 87.38 266 ASP A O 1
ATOM 2143 N N . ARG A 1 267 ? -47.768 7.268 83.753 1.00 84.12 267 ARG A N 1
ATOM 2144 C CA . ARG A 1 267 ? -48.914 6.389 83.464 1.00 84.12 267 ARG A CA 1
ATOM 2145 C C . ARG A 1 267 ? -48.588 4.901 83.586 1.00 84.12 267 ARG A C 1
ATOM 2147 O O . ARG A 1 267 ? -49.489 4.110 83.862 1.00 84.12 267 ARG A O 1
ATOM 2154 N N . VAL A 1 268 ? -47.345 4.496 83.331 1.00 87.88 268 VAL A N 1
ATOM 2155 C CA . VAL A 1 268 ? -46.889 3.117 83.555 1.00 87.88 268 VAL A CA 1
ATOM 2156 C C . VAL A 1 268 ? -46.765 2.845 85.051 1.00 87.88 268 VAL A C 1
ATOM 2158 O O . VAL A 1 268 ? -47.198 1.780 85.490 1.00 87.88 268 VAL A O 1
ATOM 2161 N N . ASP A 1 269 ? -46.264 3.805 85.824 1.00 90.69 269 ASP A N 1
ATOM 2162 C CA . ASP A 1 269 ? -46.132 3.691 87.277 1.00 90.69 269 ASP A CA 1
ATOM 2163 C C . ASP A 1 269 ? -47.516 3.648 87.961 1.00 90.69 269 ASP A C 1
ATOM 2165 O O . ASP A 1 269 ? -47.774 2.733 88.743 1.00 90.69 269 ASP A O 1
ATOM 2169 N N . GLU A 1 270 ? -48.471 4.503 87.560 1.00 89.31 270 GLU A N 1
ATOM 2170 C CA . GLU A 1 270 ? -49.878 4.419 88.008 1.00 89.31 270 GLU A CA 1
ATOM 2171 C C . GLU A 1 270 ? -50.520 3.045 87.729 1.00 89.31 270 GLU A C 1
ATOM 2173 O O . GLU A 1 270 ? -51.331 2.546 88.514 1.00 89.31 270 GLU A O 1
ATOM 2178 N N . ILE A 1 271 ? -50.215 2.433 86.578 1.00 90.25 271 ILE A N 1
ATOM 2179 C CA . ILE A 1 271 ? -50.766 1.121 86.208 1.00 90.25 271 ILE A CA 1
ATOM 2180 C C . ILE A 1 271 ? -50.091 -0.000 87.005 1.00 90.25 271 ILE A C 1
ATOM 2182 O O . ILE A 1 271 ? -50.770 -0.969 87.345 1.00 90.25 271 ILE A O 1
ATOM 2186 N N . GLN A 1 272 ? -48.798 0.120 87.323 1.00 93.12 272 GLN A N 1
ATOM 2187 C CA . GLN A 1 272 ? -48.102 -0.823 88.203 1.00 93.12 272 GLN A CA 1
ATOM 2188 C C . GLN A 1 272 ? -48.677 -0.774 89.622 1.00 93.12 272 GLN A C 1
ATOM 2190 O O . GLN A 1 272 ? -49.042 -1.822 90.147 1.00 93.12 272 GLN A O 1
ATOM 2195 N N . GLU A 1 273 ? -48.877 0.418 90.191 1.00 93.00 273 GLU A N 1
ATOM 2196 C CA . GLU A 1 273 ? -49.463 0.583 91.529 1.00 93.00 273 GLU A CA 1
ATOM 2197 C C . GLU A 1 273 ? -50.873 -0.035 91.617 1.00 93.00 273 GLU A C 1
ATOM 2199 O O . GLU A 1 273 ? -51.154 -0.830 92.515 1.00 93.00 273 GLU A O 1
ATOM 2204 N N . ARG A 1 274 ? -51.740 0.213 90.622 1.00 92.31 274 ARG A N 1
ATOM 2205 C CA . ARG A 1 274 ? -53.076 -0.420 90.545 1.00 92.31 274 ARG A CA 1
ATOM 2206 C C . ARG A 1 274 ? -53.026 -1.933 90.322 1.00 92.31 274 ARG A C 1
ATOM 2208 O O . ARG A 1 274 ? -53.938 -2.649 90.734 1.00 92.31 274 ARG A O 1
ATOM 2215 N N . LEU A 1 275 ? -52.008 -2.433 89.623 1.00 92.81 275 LEU A N 1
ATOM 2216 C CA . LEU A 1 275 ? -51.814 -3.865 89.396 1.00 92.81 275 LEU A CA 1
ATOM 2217 C C . LEU A 1 275 ? -51.337 -4.567 90.675 1.00 92.81 275 LEU A C 1
ATOM 2219 O O . LEU A 1 275 ? -51.774 -5.688 90.941 1.00 92.81 275 LEU A O 1
ATOM 2223 N N . ASP A 1 276 ? -50.512 -3.908 91.484 1.00 94.31 276 ASP A N 1
ATOM 2224 C CA . ASP A 1 276 ? -50.111 -4.397 92.800 1.00 94.31 276 ASP A CA 1
ATOM 2225 C C . ASP A 1 276 ? -51.282 -4.346 93.797 1.00 94.31 276 ASP A C 1
ATOM 2227 O O . ASP A 1 276 ? -51.565 -5.365 94.430 1.00 94.31 276 ASP A O 1
ATOM 2231 N N . GLU A 1 277 ? -52.068 -3.261 93.838 1.00 94.38 277 GLU A N 1
ATOM 2232 C CA . GLU A 1 277 ? -53.322 -3.186 94.617 1.00 94.38 277 GLU A CA 1
ATOM 2233 C C . GLU A 1 277 ? -54.284 -4.335 94.246 1.00 94.38 277 GLU A C 1
ATOM 2235 O O . GLU A 1 277 ? -54.803 -5.047 95.113 1.00 94.38 277 GLU A O 1
ATOM 2240 N N . ALA A 1 278 ? -54.478 -4.588 92.946 1.00 92.44 278 ALA A N 1
ATOM 2241 C CA . ALA A 1 278 ? -55.312 -5.688 92.466 1.00 92.44 278 ALA A CA 1
ATOM 2242 C C . ALA A 1 278 ? -54.753 -7.075 92.844 1.00 92.44 278 ALA A C 1
ATOM 2244 O O . ALA A 1 278 ? -55.527 -7.996 93.127 1.00 92.44 278 ALA A O 1
ATOM 2245 N N . GLN A 1 279 ? -53.426 -7.246 92.882 1.00 93.38 279 GLN A N 1
ATOM 2246 C CA . GLN A 1 279 ? -52.794 -8.475 93.369 1.00 93.38 279 GLN A CA 1
ATOM 2247 C C . GLN A 1 279 ? -52.978 -8.663 94.878 1.00 93.38 279 GLN A C 1
ATOM 2249 O O . GLN A 1 279 ? -53.237 -9.788 95.316 1.00 93.38 279 GLN A O 1
ATOM 2254 N N . GLU A 1 280 ? -52.868 -7.605 95.681 1.00 93.56 280 GLU A N 1
ATOM 2255 C CA . GLU A 1 280 ? -53.121 -7.668 97.123 1.00 93.56 280 GLU A CA 1
ATOM 2256 C C . GLU A 1 280 ? -54.585 -8.001 97.420 1.00 93.56 280 GLU A C 1
ATOM 2258 O O . GLU A 1 280 ? -54.857 -8.923 98.194 1.00 93.56 280 GLU A O 1
ATOM 2263 N N . ALA A 1 281 ? -55.529 -7.361 96.724 1.00 92.06 281 ALA A N 1
ATOM 2264 C CA . ALA A 1 281 ? -56.949 -7.692 96.808 1.00 92.06 281 ALA A CA 1
ATOM 2265 C C . ALA A 1 281 ? -57.225 -9.158 96.413 1.00 92.06 281 ALA A C 1
ATOM 2267 O O . ALA A 1 281 ? -57.960 -9.866 97.107 1.00 92.06 281 ALA A O 1
ATOM 2268 N N . ALA A 1 282 ? -56.589 -9.663 95.349 1.00 91.19 282 ALA A N 1
ATOM 2269 C CA . ALA A 1 282 ? -56.707 -11.066 94.948 1.00 91.19 282 ALA A CA 1
ATOM 2270 C C . ALA A 1 282 ? -56.148 -12.034 96.011 1.00 91.19 282 ALA A C 1
ATOM 2272 O O . ALA A 1 282 ? -56.782 -13.052 96.307 1.00 91.19 282 ALA A O 1
ATOM 2273 N N . ARG A 1 283 ? -55.003 -11.713 96.634 1.00 93.31 283 ARG A N 1
ATOM 2274 C CA . ARG A 1 283 ? -54.435 -12.486 97.757 1.00 93.31 283 ARG A CA 1
ATOM 2275 C C . ARG A 1 283 ? -55.360 -12.466 98.976 1.00 93.31 283 ARG A C 1
ATOM 2277 O O . ARG A 1 283 ? -55.597 -13.517 99.567 1.00 93.31 283 ARG A O 1
ATOM 2284 N N . PHE A 1 284 ? -55.940 -11.312 99.311 1.00 93.44 284 PHE A N 1
ATOM 2285 C CA . PHE A 1 284 ? -56.901 -11.173 100.407 1.00 93.44 284 PHE A CA 1
ATOM 2286 C C . PHE A 1 284 ? -58.139 -12.058 100.191 1.00 93.44 284 PHE A C 1
ATOM 2288 O O . PHE A 1 284 ? -58.531 -12.810 101.087 1.00 93.44 284 PHE A O 1
ATOM 2295 N N . VAL A 1 285 ? -58.712 -12.050 98.981 1.00 90.88 285 VAL A N 1
ATOM 2296 C CA . VAL A 1 285 ? -59.849 -12.917 98.625 1.00 90.88 285 VAL A CA 1
ATOM 2297 C C . VAL A 1 285 ? -59.468 -14.402 98.682 1.00 90.88 285 VAL A C 1
ATOM 2299 O O . VAL A 1 285 ? -60.257 -15.202 99.181 1.00 90.88 285 VAL A O 1
ATOM 2302 N N . GLN A 1 286 ? -58.260 -14.794 98.264 1.00 89.69 286 GLN A N 1
ATOM 2303 C CA . GLN A 1 286 ? -57.793 -16.181 98.423 1.00 89.69 286 GLN A CA 1
ATOM 2304 C C . GLN A 1 286 ? -57.622 -16.591 99.896 1.00 89.69 286 GLN A C 1
ATOM 2306 O O . GLN A 1 286 ? -57.979 -17.711 100.265 1.00 89.69 286 GLN A O 1
ATOM 2311 N N . GLN A 1 287 ? -57.099 -15.700 100.743 1.00 92.12 287 GLN A N 1
ATOM 2312 C CA . GLN A 1 287 ? -56.799 -15.988 102.148 1.00 92.12 287 GLN A CA 1
ATOM 2313 C C . GLN A 1 287 ? -58.045 -16.003 103.050 1.00 92.12 287 GLN A C 1
ATOM 2315 O O . GLN A 1 287 ? -58.107 -16.806 103.986 1.00 92.12 287 GLN A O 1
ATOM 2320 N N . TYR A 1 288 ? -59.021 -15.128 102.780 1.00 91.69 288 TYR A N 1
ATOM 2321 C CA . TYR A 1 288 ? -60.184 -14.899 103.649 1.00 91.69 288 TYR A CA 1
ATOM 2322 C C . TYR A 1 288 ? -61.543 -15.207 103.000 1.00 91.69 288 TYR A C 1
ATOM 2324 O O . TYR A 1 288 ? -62.536 -15.350 103.716 1.00 91.69 288 TYR A O 1
ATOM 2332 N N . GLY A 1 289 ? -61.627 -15.355 101.674 1.00 89.94 289 GLY A N 1
ATOM 2333 C CA . GLY A 1 289 ? -62.897 -15.549 100.959 1.00 89.94 289 GLY A CA 1
ATOM 2334 C C . GLY A 1 289 ? -63.667 -16.802 101.389 1.00 89.94 289 GLY A C 1
ATOM 2335 O O . GLY A 1 289 ? -64.889 -16.763 101.507 1.00 89.94 289 GLY A O 1
ATOM 2336 N N . ASN A 1 290 ? -62.965 -17.887 101.732 1.00 87.75 290 ASN A N 1
ATOM 2337 C CA . ASN A 1 290 ? -63.579 -19.115 102.258 1.00 87.75 290 ASN A CA 1
ATOM 2338 C C . ASN A 1 290 ? -64.205 -18.927 103.652 1.00 87.75 290 ASN A C 1
ATOM 2340 O O . ASN A 1 290 ? -65.128 -19.655 104.021 1.00 87.75 290 ASN A O 1
ATOM 2344 N N . GLN A 1 291 ? -63.694 -17.985 104.443 1.00 87.56 291 GLN A N 1
ATOM 2345 C CA . GLN A 1 291 ? -64.203 -17.628 105.762 1.00 87.56 291 GLN A CA 1
ATOM 2346 C C . GLN A 1 291 ? -65.388 -16.669 105.615 1.00 87.56 291 GLN A C 1
ATOM 2348 O O . GLN A 1 291 ? -66.416 -16.899 106.246 1.00 87.56 291 GLN A O 1
ATOM 2353 N N . LEU A 1 292 ? -65.289 -15.664 104.732 1.00 85.75 292 LEU A N 1
ATOM 2354 C CA . LEU A 1 292 ? -66.395 -14.747 104.431 1.00 85.75 292 LEU A CA 1
ATOM 2355 C C . LEU A 1 292 ? -67.613 -15.499 103.871 1.00 85.75 292 LEU A C 1
ATOM 2357 O O . LEU A 1 292 ? -68.702 -15.347 104.413 1.00 85.75 292 LEU A O 1
ATOM 2361 N N . ALA A 1 293 ? -67.429 -16.381 102.883 1.00 86.88 293 ALA A N 1
ATOM 2362 C CA . ALA A 1 293 ? -68.518 -17.170 102.293 1.00 86.88 293 ALA A CA 1
ATOM 2363 C C . ALA A 1 293 ? -69.197 -18.133 103.293 1.00 86.88 293 ALA A C 1
ATOM 2365 O O . ALA A 1 293 ? -70.364 -18.483 103.137 1.00 86.88 293 ALA A O 1
ATOM 2366 N N . LYS A 1 294 ? -68.480 -18.567 104.341 1.00 83.56 294 LYS A N 1
ATOM 2367 C CA . LYS A 1 294 ? -69.064 -19.343 105.450 1.00 83.56 294 LYS A CA 1
ATOM 2368 C C . LYS A 1 294 ? -69.788 -18.470 106.469 1.00 83.56 294 LYS A C 1
ATOM 2370 O O . LYS A 1 294 ? -70.716 -18.959 107.103 1.00 83.56 294 LYS A O 1
ATOM 2375 N N . LEU A 1 295 ? -69.351 -17.225 106.651 1.00 83.75 295 LEU A N 1
ATOM 2376 C CA . LEU A 1 295 ? -69.942 -16.279 107.594 1.00 83.75 295 LEU A CA 1
ATOM 2377 C C . LEU A 1 295 ? -71.230 -15.658 107.038 1.00 83.75 295 LEU A C 1
ATOM 2379 O O . LEU A 1 295 ? -72.196 -15.531 107.781 1.00 83.75 295 LEU A O 1
ATOM 2383 N N . GLU A 1 296 ? -71.255 -15.335 105.742 1.00 82.50 296 GLU A N 1
ATOM 2384 C CA . GLU A 1 296 ? -72.370 -14.717 105.006 1.00 82.50 296 GLU A CA 1
ATOM 2385 C C . GLU A 1 296 ? -73.770 -15.273 105.361 1.00 82.50 296 GLU A C 1
ATOM 2387 O O . GLU A 1 296 ? -74.615 -14.477 105.777 1.00 82.50 296 GLU A O 1
ATOM 2392 N N . PRO A 1 297 ? -74.043 -16.597 105.320 1.00 84.06 297 PRO A N 1
ATOM 2393 C CA . PRO A 1 297 ? -75.361 -17.132 105.681 1.00 84.06 297 PRO A CA 1
ATOM 2394 C C . PRO A 1 297 ? -75.705 -17.024 107.177 1.00 84.06 297 PRO A C 1
ATOM 2396 O O . PRO A 1 297 ? -76.877 -17.119 107.532 1.00 84.06 297 PRO A O 1
ATOM 2399 N N . VAL A 1 298 ? -74.714 -16.848 108.059 1.00 79.19 298 VAL A N 1
ATOM 2400 C CA . VAL A 1 298 ? -74.893 -16.805 109.523 1.00 79.19 298 VAL A CA 1
ATOM 2401 C C . VAL A 1 298 ? -74.975 -15.377 110.077 1.00 79.19 298 VAL A C 1
ATOM 2403 O O . VAL A 1 298 ? -75.380 -15.202 111.226 1.00 79.19 298 VAL A O 1
ATOM 2406 N N . VAL A 1 299 ? -74.650 -14.346 109.280 1.00 78.75 299 VAL A N 1
ATOM 2407 C CA . VAL A 1 299 ? -74.707 -12.929 109.705 1.00 78.75 299 VAL A CA 1
ATOM 2408 C C . VAL A 1 299 ? -76.106 -12.530 110.188 1.00 78.75 299 VAL A C 1
ATOM 2410 O O . VAL A 1 299 ? -76.230 -11.795 111.164 1.00 78.75 299 VAL A O 1
ATOM 2413 N N . SER A 1 300 ? -77.164 -13.045 109.557 1.00 76.69 300 SER A N 1
ATOM 2414 C CA . SER A 1 300 ? -78.555 -12.793 109.964 1.00 76.69 300 SER A CA 1
ATOM 2415 C C . SER A 1 300 ? -78.892 -13.369 111.345 1.00 76.69 300 SER A C 1
ATOM 2417 O O . SER A 1 300 ? -79.667 -12.773 112.089 1.00 76.69 300 SER A O 1
ATOM 2419 N N . VAL A 1 301 ? -78.273 -14.490 111.729 1.00 76.81 301 VAL A N 1
ATOM 2420 C CA . VAL A 1 301 ? -78.447 -15.098 113.058 1.00 76.81 301 VAL A CA 1
ATOM 2421 C C . VAL A 1 301 ? -77.759 -14.272 114.147 1.00 76.81 301 VAL A C 1
ATOM 2423 O O . VAL A 1 301 ? -78.291 -14.171 115.246 1.00 76.81 301 VAL A O 1
ATOM 2426 N N . LEU A 1 302 ? -76.638 -13.608 113.837 1.00 73.81 302 LEU A N 1
ATOM 2427 C CA . LEU A 1 302 ? -75.939 -12.711 114.771 1.00 73.81 302 LEU A CA 1
ATOM 2428 C C . LEU A 1 302 ? -76.732 -11.432 115.102 1.00 73.81 302 LEU A C 1
ATOM 2430 O O . LEU A 1 302 ? -76.375 -10.725 116.039 1.00 73.81 302 LEU A O 1
ATOM 2434 N N . GLN A 1 303 ? -77.789 -11.127 114.342 1.00 72.50 303 GLN A N 1
ATOM 2435 C CA . GLN A 1 303 ? -78.721 -10.026 114.622 1.00 72.50 303 GLN A CA 1
ATOM 2436 C C . GLN A 1 303 ? -79.908 -10.452 115.504 1.00 72.50 303 GLN A C 1
ATOM 2438 O O . GLN A 1 303 ? -80.699 -9.601 115.904 1.00 72.50 303 GLN A O 1
ATOM 2443 N N . SER A 1 304 ? -80.060 -11.751 115.783 1.00 74.12 304 SER A N 1
ATOM 2444 C CA . SER A 1 304 ? -81.129 -12.284 116.633 1.00 74.12 304 SER A CA 1
ATOM 2445 C C . SER A 1 304 ? -80.673 -12.352 118.089 1.00 74.12 304 SER A C 1
ATOM 2447 O O . SER A 1 304 ? -79.560 -12.789 118.373 1.00 74.12 304 SER A O 1
ATOM 2449 N N . ASP A 1 305 ? -81.539 -11.934 119.008 1.00 74.81 305 ASP A N 1
ATOM 2450 C CA . ASP A 1 305 ? -81.241 -11.880 120.439 1.00 74.81 305 ASP A CA 1
ATOM 2451 C C . ASP A 1 305 ? -81.227 -13.294 121.069 1.00 74.81 305 ASP A C 1
ATOM 2453 O O . ASP A 1 305 ? -82.252 -13.986 121.015 1.00 74.81 305 ASP A O 1
ATOM 2457 N N . PRO A 1 306 ? -80.105 -13.752 121.667 1.00 71.81 306 PRO A N 1
ATOM 2458 C CA . PRO A 1 306 ? -80.026 -15.060 122.316 1.00 71.81 306 PRO A CA 1
ATOM 2459 C C . PRO A 1 306 ? -81.011 -15.246 123.478 1.00 71.81 306 PRO A C 1
ATOM 2461 O O . PRO A 1 306 ? -81.451 -16.372 123.718 1.00 71.81 306 PRO A O 1
ATOM 2464 N N . GLU A 1 307 ? -81.384 -14.173 124.185 1.00 72.50 307 GLU A N 1
ATOM 2465 C CA . GLU A 1 307 ? -82.227 -14.257 125.388 1.00 72.50 307 GLU A CA 1
ATOM 2466 C C . GLU A 1 307 ? -83.655 -14.728 125.050 1.00 72.50 307 GLU A C 1
ATOM 2468 O O . GLU A 1 307 ? -84.271 -15.480 125.808 1.00 72.50 307 GLU A O 1
ATOM 2473 N N . GLN A 1 308 ? -84.144 -14.418 123.842 1.00 73.31 308 GLN A N 1
ATOM 2474 C CA . GLN A 1 308 ? -85.451 -14.880 123.352 1.00 73.31 308 GLN A CA 1
ATOM 2475 C C . GLN A 1 308 ? -85.523 -16.410 123.198 1.00 73.31 308 GLN A C 1
ATOM 2477 O O . GLN A 1 308 ? -86.601 -16.996 123.323 1.00 73.31 308 GLN A O 1
ATOM 2482 N N . PHE A 1 309 ? -84.391 -17.081 122.951 1.00 75.12 309 PHE A N 1
ATOM 2483 C CA . PHE A 1 309 ? -84.344 -18.543 122.864 1.00 75.12 309 PHE A CA 1
ATOM 2484 C C . PHE A 1 309 ? -84.399 -19.209 124.246 1.00 75.12 309 PHE A C 1
ATOM 2486 O O . PHE A 1 309 ? -85.039 -20.255 124.392 1.00 75.12 309 PHE A O 1
ATOM 2493 N N . GLU A 1 310 ? -83.773 -18.613 125.266 1.00 76.56 310 GLU A N 1
ATOM 2494 C CA . GLU A 1 310 ? -83.908 -19.103 126.643 1.00 76.56 310 GLU A CA 1
ATOM 2495 C C . GLU A 1 310 ? -85.339 -18.901 127.152 1.00 76.56 310 GLU A C 1
ATOM 2497 O O . GLU A 1 310 ? -85.938 -19.852 127.654 1.00 76.56 310 GLU A O 1
ATOM 2502 N N . GLN A 1 311 ? -85.942 -17.736 126.903 1.00 79.25 311 GLN A N 1
ATOM 2503 C CA . GLN A 1 311 ? -87.320 -17.462 127.314 1.00 79.25 311 GLN A CA 1
ATOM 2504 C C . GLN A 1 311 ? -88.335 -18.417 126.651 1.00 79.25 311 GLN A C 1
ATOM 2506 O O . GLN A 1 311 ? -89.190 -18.981 127.332 1.00 79.25 311 GLN A O 1
ATOM 2511 N N . LEU A 1 312 ? -88.177 -18.726 125.356 1.00 82.19 312 LEU A N 1
ATOM 2512 C CA . LEU A 1 312 ? -89.008 -19.725 124.662 1.00 82.19 312 LEU A CA 1
ATOM 2513 C C . LEU A 1 312 ? -88.878 -21.140 125.267 1.00 82.19 312 LEU A C 1
ATOM 2515 O O . LEU A 1 312 ? -89.829 -21.930 125.261 1.00 82.19 312 LEU A O 1
ATOM 2519 N N . LYS A 1 313 ? -87.697 -21.483 125.791 1.00 80.88 313 LYS A N 1
ATOM 2520 C CA . LYS A 1 313 ? -87.431 -22.763 126.461 1.00 80.88 313 LYS A CA 1
ATOM 2521 C C . LYS A 1 313 ? -88.053 -22.808 127.861 1.00 80.88 313 LYS A C 1
ATOM 2523 O O . LYS A 1 313 ? -88.545 -23.868 128.257 1.00 80.88 313 LYS A O 1
ATOM 2528 N N . GLU A 1 314 ? -88.073 -21.688 128.582 1.00 82.50 314 GLU A N 1
ATOM 2529 C CA . GLU A 1 314 ? -88.788 -21.549 129.857 1.00 82.50 314 GLU A CA 1
ATOM 2530 C C . GLU A 1 314 ? -90.309 -21.645 129.667 1.00 82.50 314 GLU A C 1
ATOM 2532 O O . GLU A 1 314 ? -90.949 -22.450 130.347 1.00 82.50 314 GLU A O 1
ATOM 2537 N N . ASP A 1 315 ? -90.880 -20.952 128.676 1.00 84.00 315 ASP A N 1
ATOM 2538 C CA . ASP A 1 315 ? -92.310 -21.029 128.331 1.00 84.00 315 ASP A CA 1
ATOM 2539 C C . ASP A 1 315 ? -92.748 -22.463 127.974 1.00 84.00 315 ASP A C 1
ATOM 2541 O O . ASP A 1 315 ? -93.825 -22.931 128.370 1.00 84.00 315 ASP A O 1
ATOM 2545 N N . TYR A 1 316 ? -91.896 -23.209 127.261 1.00 83.81 316 TYR A N 1
ATOM 2546 C CA . TYR A 1 316 ? -92.135 -24.621 126.953 1.00 83.81 316 TYR A CA 1
ATOM 2547 C C . TYR A 1 316 ? -92.092 -25.511 128.208 1.00 83.81 316 TYR A C 1
ATOM 2549 O O . TYR A 1 316 ? -92.939 -26.398 128.369 1.00 83.81 316 TYR A O 1
ATOM 2557 N N . ALA A 1 317 ? -91.145 -25.271 129.121 1.00 86.06 317 ALA A N 1
ATOM 2558 C CA . ALA A 1 317 ? -91.053 -25.997 130.388 1.00 86.06 317 ALA A CA 1
ATOM 2559 C C . ALA A 1 317 ? -92.262 -25.712 131.299 1.00 86.06 317 ALA A C 1
ATOM 2561 O O . ALA A 1 317 ? -92.861 -26.647 131.839 1.00 86.06 317 ALA A O 1
ATOM 2562 N N . TRP A 1 318 ? -92.679 -24.446 131.397 1.00 86.94 318 TRP A N 1
ATOM 2563 C CA . TRP A 1 318 ? -93.876 -24.024 132.127 1.00 86.94 318 TRP A CA 1
ATOM 2564 C C . TRP A 1 318 ? -95.143 -24.679 131.559 1.00 86.94 318 TRP A C 1
ATOM 2566 O O . TRP A 1 318 ? -95.945 -25.251 132.301 1.00 86.94 318 TRP A O 1
ATOM 2576 N N . SER A 1 319 ? -95.274 -24.710 130.230 1.00 83.50 319 SER A N 1
ATOM 2577 C CA . SER A 1 319 ? -96.387 -25.374 129.538 1.00 83.50 319 SER A CA 1
ATOM 2578 C C . SER A 1 319 ? -96.438 -26.885 129.811 1.00 83.50 319 SER A C 1
ATOM 2580 O O . SER A 1 319 ? -97.519 -27.440 130.023 1.00 83.50 319 SER A O 1
ATOM 2582 N N . GLN A 1 320 ? -95.285 -27.567 129.876 1.00 85.75 320 GLN A N 1
ATOM 2583 C CA . GLN A 1 320 ? -95.215 -28.973 130.303 1.00 85.75 320 GLN A CA 1
ATOM 2584 C C . GLN A 1 320 ? -95.660 -29.173 131.757 1.00 85.75 320 GLN A C 1
ATOM 2586 O O . GLN A 1 320 ? -96.307 -30.177 132.071 1.00 85.75 320 GLN A O 1
ATOM 2591 N N . GLN A 1 321 ? -95.309 -28.245 132.647 1.00 84.00 321 GLN A N 1
ATOM 2592 C CA . GLN A 1 321 ? -95.664 -28.318 134.060 1.00 84.00 321 GLN A CA 1
ATOM 2593 C C . GLN A 1 321 ? -97.178 -28.143 134.249 1.00 84.00 321 GLN A C 1
ATOM 2595 O O . GLN A 1 321 ? -97.823 -29.016 134.829 1.00 84.00 321 GLN A O 1
ATOM 2600 N N . MET A 1 322 ? -97.773 -27.130 133.610 1.00 86.69 322 MET A N 1
ATOM 2601 C CA . MET A 1 322 ? -99.229 -26.942 133.560 1.00 86.69 322 MET A CA 1
ATOM 2602 C C . MET A 1 322 ? -99.968 -28.157 132.980 1.00 86.69 322 MET A C 1
ATOM 2604 O O . MET A 1 322 ? -101.015 -28.547 133.496 1.00 86.69 322 MET A O 1
ATOM 2608 N N . GLN A 1 323 ? -99.420 -28.820 131.952 1.00 84.56 323 GLN A N 1
ATOM 2609 C CA . GLN A 1 323 ? -100.016 -30.043 131.401 1.00 84.56 323 GLN A CA 1
ATOM 2610 C C . GLN A 1 323 ? -100.017 -31.210 132.409 1.00 84.56 323 GLN A C 1
ATOM 2612 O O . GLN A 1 323 ? -100.967 -32.001 132.437 1.00 84.56 323 GLN A O 1
ATOM 2617 N N . ARG A 1 324 ? -98.969 -31.339 133.235 1.00 84.56 324 ARG A N 1
ATOM 2618 C CA . ARG A 1 324 ? -98.909 -32.343 134.312 1.00 84.56 324 ARG A CA 1
ATOM 2619 C C . ARG A 1 324 ? -99.923 -32.040 135.409 1.00 84.56 324 ARG A C 1
ATOM 2621 O O . ARG A 1 324 ? -100.681 -32.936 135.777 1.00 84.56 324 ARG A O 1
ATOM 2628 N N . ASP A 1 325 ? -99.988 -30.793 135.860 1.00 86.81 325 ASP A N 1
ATOM 2629 C CA . ASP A 1 325 ? -100.897 -30.375 136.928 1.00 86.81 325 ASP A CA 1
ATOM 2630 C C . ASP A 1 325 ? -102.366 -30.513 136.499 1.00 86.81 325 ASP A C 1
ATOM 2632 O O . ASP A 1 325 ? -103.178 -31.068 137.239 1.00 86.81 325 ASP A O 1
ATOM 2636 N N . ALA A 1 326 ? -102.702 -30.139 135.259 1.00 84.25 326 ALA A N 1
ATOM 2637 C CA . ALA A 1 326 ? -104.034 -30.351 134.690 1.00 84.25 326 ALA A CA 1
ATOM 2638 C C . ALA A 1 326 ? -104.411 -31.845 134.601 1.00 84.25 326 ALA A C 1
ATOM 2640 O O . ALA A 1 326 ? -105.560 -32.209 134.853 1.00 84.25 326 ALA A O 1
ATOM 2641 N N . ARG A 1 327 ? -103.453 -32.738 134.304 1.00 82.38 327 ARG A N 1
ATOM 2642 C CA . ARG A 1 327 ? -103.664 -34.198 134.366 1.00 82.38 327 ARG A CA 1
ATOM 2643 C C . ARG A 1 327 ? -103.920 -34.687 135.792 1.00 82.38 327 ARG A C 1
ATOM 2645 O O . ARG A 1 327 ? -104.817 -35.503 135.989 1.00 82.38 327 ARG A O 1
ATOM 2652 N N . GLN A 1 328 ? -103.167 -34.182 136.769 1.00 82.56 328 GLN A N 1
ATOM 2653 C CA . GLN A 1 328 ? -103.343 -34.504 138.188 1.00 82.56 328 GLN A CA 1
ATOM 2654 C C . GLN A 1 328 ? -104.733 -34.061 138.685 1.00 82.56 328 GLN A C 1
ATOM 2656 O O . GLN A 1 328 ? -105.436 -34.826 139.343 1.00 82.56 328 GLN A O 1
ATOM 2661 N N . GLN A 1 329 ? -105.163 -32.852 138.310 1.00 82.19 329 GLN A N 1
ATOM 2662 C CA . GLN A 1 329 ? -106.487 -32.306 138.623 1.00 82.19 329 GLN A CA 1
ATOM 2663 C C . GLN A 1 329 ? -107.613 -33.096 137.944 1.00 82.19 329 GLN A C 1
ATOM 2665 O O . GLN A 1 329 ? -108.601 -33.428 138.594 1.00 82.19 329 GLN A O 1
ATOM 2670 N N . ALA A 1 330 ? -107.457 -33.464 136.668 1.00 81.25 330 ALA A N 1
ATOM 2671 C CA . ALA A 1 330 ? -108.422 -34.306 135.961 1.00 81.25 330 ALA A CA 1
ATOM 2672 C C . ALA A 1 330 ? -108.564 -35.699 136.605 1.00 81.25 330 ALA A C 1
ATOM 2674 O O . ALA A 1 330 ? -109.674 -36.221 136.688 1.00 81.25 330 ALA A O 1
ATOM 2675 N N . PHE A 1 331 ? -107.470 -36.279 137.112 1.00 81.00 331 PHE A N 1
ATOM 2676 C CA . PHE A 1 331 ? -107.504 -37.537 137.862 1.00 81.00 331 PHE A CA 1
ATOM 2677 C C . PHE A 1 331 ? -108.227 -37.389 139.214 1.00 81.00 331 PHE A C 1
ATOM 2679 O O . PHE A 1 331 ? -109.080 -38.208 139.546 1.00 81.00 331 PHE A O 1
ATOM 2686 N N . ALA A 1 332 ? -107.968 -36.311 139.961 1.00 77.31 332 ALA A N 1
ATOM 2687 C CA . ALA A 1 332 ? -108.686 -36.023 141.206 1.00 77.31 332 ALA A CA 1
ATOM 2688 C C . ALA A 1 332 ? -110.196 -35.797 140.976 1.00 77.31 332 ALA A C 1
ATOM 2690 O O . ALA A 1 332 ? -111.025 -36.271 141.751 1.00 77.31 332 ALA A O 1
ATOM 2691 N N . LEU A 1 333 ? -110.574 -35.129 139.881 1.00 76.94 333 LEU A N 1
ATOM 2692 C CA . LEU A 1 333 ? -111.976 -34.989 139.474 1.00 76.94 333 LEU A CA 1
ATOM 2693 C C . LEU A 1 333 ? -112.595 -36.334 139.060 1.00 76.94 333 LEU A C 1
ATOM 2695 O O . LEU A 1 333 ? -113.768 -36.568 139.346 1.00 76.94 333 LEU A O 1
ATOM 2699 N N . ALA A 1 334 ? -111.825 -37.242 138.452 1.00 77.62 334 ALA A N 1
ATOM 2700 C CA . ALA A 1 334 ? -112.288 -38.592 138.139 1.00 77.62 334 ALA A CA 1
ATOM 2701 C C . ALA A 1 334 ? -112.590 -39.416 139.408 1.00 77.62 334 ALA A C 1
ATOM 2703 O O . ALA A 1 334 ? -113.640 -40.054 139.455 1.00 77.62 334 ALA A O 1
ATOM 2704 N N . GLU A 1 335 ? -111.771 -39.333 140.469 1.00 74.06 335 GLU A N 1
ATOM 2705 C CA . GLU A 1 335 ? -112.103 -39.953 141.770 1.00 74.06 335 GLU A CA 1
ATOM 2706 C C . GLU A 1 335 ? -113.420 -39.410 142.355 1.00 74.06 335 GLU A C 1
ATOM 2708 O O . GLU A 1 335 ? -114.225 -40.169 142.902 1.00 74.06 335 GLU A O 1
ATOM 2713 N N . VAL A 1 336 ? -113.670 -38.100 142.240 1.00 70.88 336 VAL A N 1
ATOM 2714 C CA . VAL A 1 336 ? -114.932 -37.485 142.693 1.00 70.88 336 VAL A CA 1
ATOM 2715 C C . VAL A 1 336 ? -116.121 -37.998 141.867 1.00 70.88 336 VAL A C 1
ATOM 2717 O O . VAL A 1 336 ? -117.195 -38.237 142.422 1.00 70.88 336 VAL A O 1
ATOM 2720 N N . VAL A 1 337 ? -115.930 -38.232 140.564 1.00 71.19 337 VAL A N 1
ATOM 2721 C CA . VAL A 1 337 ? -116.955 -38.800 139.671 1.00 71.19 337 VAL A CA 1
ATOM 2722 C C . VAL A 1 337 ? -117.199 -40.293 139.924 1.00 71.19 337 VAL A C 1
ATOM 2724 O O . VAL A 1 337 ? -118.354 -40.709 139.867 1.00 71.19 337 VAL A O 1
ATOM 2727 N N . GLU A 1 338 ? -116.196 -41.103 140.276 1.00 71.62 338 GLU A N 1
ATOM 2728 C CA . GLU A 1 338 ? -116.443 -42.486 140.727 1.00 71.62 338 GLU A CA 1
ATOM 2729 C C . GLU A 1 338 ? -117.208 -42.518 142.058 1.00 71.62 338 GLU A C 1
ATOM 2731 O O . GLU A 1 338 ? -118.141 -43.305 142.230 1.00 71.62 338 GLU A O 1
ATOM 2736 N N . ARG A 1 339 ? -116.909 -41.592 142.978 1.00 65.69 339 ARG A N 1
ATOM 2737 C CA . ARG A 1 339 ? -117.640 -41.449 144.252 1.00 65.69 339 ARG A CA 1
ATOM 2738 C C . ARG A 1 339 ? -119.022 -40.796 144.106 1.00 65.69 339 ARG A C 1
ATOM 2740 O O . ARG A 1 339 ? -119.732 -40.674 145.104 1.00 65.69 339 ARG A O 1
ATOM 2747 N N . ARG A 1 340 ? -119.462 -40.440 142.890 1.00 61.31 340 ARG A N 1
ATOM 2748 C CA . ARG A 1 340 ? -120.768 -39.812 142.592 1.00 61.31 340 ARG A CA 1
ATOM 2749 C C . ARG A 1 340 ? -121.968 -40.583 143.150 1.00 61.31 340 ARG A C 1
ATOM 2751 O O . ARG A 1 340 ? -122.948 -39.957 143.544 1.00 61.31 340 ARG A O 1
ATOM 2758 N N . ALA A 1 341 ? -121.887 -41.912 143.246 1.00 60.59 341 ALA A N 1
ATOM 2759 C CA . ALA A 1 341 ? -122.938 -42.746 143.840 1.00 60.59 341 ALA A CA 1
ATOM 2760 C C . ALA A 1 341 ? -123.178 -42.477 145.344 1.00 60.59 341 ALA A C 1
ATOM 2762 O O . ALA A 1 341 ? -124.230 -42.832 145.864 1.00 60.59 341 ALA A O 1
ATOM 2763 N N . HIS A 1 342 ? -122.240 -41.829 146.045 1.00 53.97 342 HIS A N 1
ATOM 2764 C CA . HIS A 1 342 ? -122.397 -41.426 147.448 1.00 53.97 342 HIS A CA 1
ATOM 2765 C C . HIS A 1 342 ? -122.985 -40.016 147.628 1.00 53.97 342 HIS A C 1
ATOM 2767 O O . HIS A 1 342 ? -123.316 -39.641 148.748 1.00 53.97 342 HIS A O 1
ATOM 2773 N N . PHE A 1 343 ? -123.145 -39.247 146.545 1.00 52.75 343 PHE A N 1
ATOM 2774 C CA . PHE A 1 343 ? -123.701 -37.888 146.571 1.00 52.75 343 PHE A CA 1
ATOM 2775 C C . PHE A 1 343 ? -125.186 -37.824 146.164 1.00 52.75 343 PHE A C 1
ATOM 2777 O O . PHE A 1 343 ? -125.752 -36.739 146.066 1.00 52.75 343 PHE A O 1
ATOM 2784 N N . SER A 1 344 ? -125.851 -38.965 145.953 1.00 47.72 344 SER A N 1
ATOM 2785 C CA . SER A 1 344 ? -127.251 -39.045 145.501 1.00 47.72 344 SER A CA 1
ATOM 2786 C C . SER A 1 344 ? -128.295 -38.815 146.613 1.00 47.72 344 SER A C 1
ATOM 2788 O O . SER A 1 344 ? -129.291 -39.532 146.676 1.00 47.72 344 SER A O 1
ATOM 2790 N N . TYR A 1 345 ? -128.058 -37.852 147.511 1.00 48.66 345 TYR A N 1
ATOM 2791 C CA . TYR A 1 345 ? -129.002 -37.431 148.558 1.00 48.66 345 TYR A CA 1
ATOM 2792 C C . TYR A 1 345 ? -128.908 -35.924 148.854 1.00 48.66 345 TYR A C 1
ATOM 2794 O O . TYR A 1 345 ? -128.592 -35.520 149.970 1.00 48.66 345 TYR A O 1
ATOM 2802 N N . SER A 1 346 ? -129.228 -35.096 147.856 1.00 35.12 346 SER A N 1
ATOM 2803 C CA . SER A 1 346 ? -129.851 -33.768 148.045 1.00 35.12 346 SER A CA 1
ATOM 2804 C C . SER A 1 346 ? -130.220 -33.160 146.683 1.00 35.12 346 SER A C 1
ATOM 2806 O O . SER A 1 346 ? -129.552 -32.242 146.206 1.00 35.12 346 SER A O 1
ATOM 2808 N N . ASP A 1 347 ? -131.259 -33.692 146.033 1.00 43.12 347 ASP A N 1
ATOM 2809 C CA . ASP A 1 347 ? -131.740 -33.205 144.730 1.00 43.12 347 ASP A CA 1
ATOM 2810 C C . ASP A 1 347 ? -132.157 -31.727 144.812 1.00 43.12 347 ASP A C 1
ATOM 2812 O O . ASP A 1 347 ? -133.172 -31.382 145.416 1.00 43.12 347 ASP A O 1
ATOM 2816 N N . SER A 1 348 ? -131.344 -30.827 144.249 1.00 40.34 348 SER A N 1
ATOM 2817 C CA . SER A 1 348 ? -131.575 -29.376 144.275 1.00 40.34 348 SER A CA 1
ATOM 2818 C C . SER A 1 348 ? -131.068 -28.699 142.990 1.00 40.34 348 SER A C 1
ATOM 2820 O O . SER A 1 348 ? -129.878 -28.438 142.860 1.00 40.34 348 SER A O 1
ATOM 2822 N N . ALA A 1 349 ? -132.011 -28.353 142.104 1.00 36.25 349 ALA A N 1
ATOM 2823 C CA . ALA A 1 349 ? -131.907 -27.437 140.949 1.00 36.25 349 ALA A CA 1
ATOM 2824 C C . ALA A 1 349 ? -131.125 -27.869 139.670 1.00 36.25 349 ALA A C 1
ATOM 2826 O O . ALA A 1 349 ? -129.899 -27.855 139.604 1.00 36.25 349 ALA A O 1
ATOM 2827 N N . GLU A 1 350 ? -131.892 -28.112 138.596 1.00 39.75 350 GLU A N 1
ATOM 2828 C CA . GLU A 1 350 ? -131.521 -28.122 137.158 1.00 39.75 350 GLU A CA 1
ATOM 2829 C C . GLU A 1 350 ? -131.178 -26.686 136.641 1.00 39.75 350 GLU A C 1
ATOM 2831 O O . GLU A 1 350 ? -131.742 -25.725 137.156 1.00 39.75 350 GLU A O 1
ATOM 2836 N N . MET A 1 351 ? -130.151 -26.407 135.803 1.00 43.28 351 MET A N 1
ATOM 2837 C CA . MET A 1 351 ? -129.930 -26.611 134.332 1.00 43.28 351 MET A CA 1
ATOM 2838 C C . MET A 1 351 ? -130.736 -25.678 133.373 1.00 43.28 351 MET A C 1
ATOM 2840 O O . MET A 1 351 ? -131.883 -25.376 133.667 1.00 43.28 351 MET A O 1
ATOM 2844 N N . LEU A 1 352 ? -130.293 -25.247 132.165 1.00 47.94 352 LEU A N 1
ATOM 2845 C CA . LEU A 1 352 ? -128.961 -25.026 131.528 1.00 47.94 352 LEU A CA 1
ATOM 2846 C C . LEU A 1 352 ? -129.118 -24.297 130.147 1.00 47.94 352 LEU A C 1
ATOM 2848 O O . LEU A 1 352 ? -130.080 -24.553 129.430 1.00 47.94 352 LEU A O 1
ATOM 2852 N N . SER A 1 353 ? -128.164 -23.441 129.726 1.00 40.47 353 SER A N 1
ATOM 2853 C CA . SER A 1 353 ? -127.951 -22.934 128.333 1.00 40.47 353 SER A CA 1
ATOM 2854 C C . SER A 1 353 ? -126.507 -22.378 128.178 1.00 40.47 353 SER A C 1
ATOM 2856 O O . SER A 1 353 ? -125.814 -22.316 129.190 1.00 40.47 353 SER A O 1
ATOM 2858 N N . GLY A 1 354 ? -125.930 -21.987 127.023 1.00 43.75 354 GLY A N 1
ATOM 2859 C CA . GLY A 1 354 ? -126.331 -21.906 125.596 1.00 43.75 354 GLY A CA 1
ATOM 2860 C C . GLY A 1 354 ? -125.075 -21.705 124.687 1.00 43.75 354 GLY A C 1
ATOM 2861 O O . GLY A 1 354 ? -123.974 -21.656 125.229 1.00 43.75 354 GLY A O 1
ATOM 2862 N N . ASN A 1 355 ? -125.168 -21.657 123.336 1.00 47.00 355 ASN A N 1
ATOM 2863 C CA . ASN A 1 355 ? -123.976 -21.820 122.450 1.00 47.00 355 ASN A CA 1
ATOM 2864 C C . ASN A 1 355 ? -124.122 -21.272 120.988 1.00 47.00 355 ASN A C 1
ATOM 2866 O O . ASN A 1 355 ? -125.151 -21.558 120.376 1.00 47.00 355 ASN A O 1
ATOM 2870 N N . SER A 1 356 ? -123.116 -20.583 120.389 1.00 43.06 356 SER A N 1
ATOM 2871 C CA . SER A 1 356 ? -123.056 -20.236 118.928 1.00 43.06 356 SER A CA 1
ATOM 2872 C C . SER A 1 356 ? -121.736 -19.574 118.413 1.00 43.06 356 SER A C 1
ATOM 2874 O O . SER A 1 356 ? -121.531 -18.394 118.681 1.00 43.06 356 SER A O 1
ATOM 2876 N N . ASP A 1 357 ? -120.896 -20.257 117.603 1.00 52.56 357 ASP A N 1
ATOM 2877 C CA . ASP A 1 357 ? -119.769 -19.652 116.821 1.00 52.56 357 ASP A CA 1
ATOM 2878 C C . ASP A 1 357 ? -119.190 -20.594 115.720 1.00 52.56 357 ASP A C 1
ATOM 2880 O O . ASP A 1 357 ? -118.219 -21.312 115.962 1.00 52.56 357 ASP A O 1
ATOM 2884 N N . LEU A 1 358 ? -119.768 -20.661 114.504 1.00 53.41 358 LEU A N 1
ATOM 2885 C CA . LEU A 1 358 ? -119.216 -21.546 113.443 1.00 53.41 358 LEU A CA 1
ATOM 2886 C C . LEU A 1 358 ? -119.274 -21.041 111.986 1.00 53.41 358 LEU A C 1
ATOM 2888 O O . LEU A 1 358 ? -118.609 -21.620 111.130 1.00 53.41 358 LEU A O 1
ATOM 2892 N N . ASN A 1 359 ? -120.033 -19.988 111.667 1.00 55.72 359 ASN A N 1
ATOM 2893 C CA . ASN A 1 359 ? -120.305 -19.628 110.264 1.00 55.72 359 ASN A CA 1
ATOM 2894 C C . ASN A 1 359 ? -119.194 -18.774 109.607 1.00 55.72 359 ASN A C 1
ATOM 2896 O O . ASN A 1 359 ? -119.002 -18.822 108.394 1.00 55.72 359 ASN A O 1
ATOM 2900 N N . GLU A 1 360 ? -118.423 -18.021 110.399 1.00 64.81 360 GLU A N 1
ATOM 2901 C CA . GLU A 1 360 ? -117.525 -16.972 109.886 1.00 64.81 360 GLU A CA 1
ATOM 2902 C C . GLU A 1 360 ? -116.263 -17.516 109.181 1.00 64.81 360 GLU A C 1
ATOM 2904 O O . GLU A 1 360 ? -115.753 -16.933 108.222 1.00 64.81 360 GLU A O 1
ATOM 2909 N N . LYS A 1 361 ? -115.770 -18.687 109.610 1.00 72.38 361 LYS A N 1
ATOM 2910 C CA . LYS A 1 361 ? -114.472 -19.253 109.179 1.00 72.38 361 LYS A CA 1
ATOM 2911 C C . LYS A 1 361 ? -114.443 -19.748 107.727 1.00 72.38 361 LYS A C 1
ATOM 2913 O O . LYS A 1 361 ? -113.365 -19.984 107.185 1.00 72.38 361 LYS A O 1
ATOM 2918 N N . LEU A 1 362 ? -115.600 -19.906 107.081 1.00 63.66 362 LEU A N 1
ATOM 2919 C CA . LEU A 1 362 ? -115.698 -20.420 105.709 1.00 63.66 362 LEU A CA 1
ATOM 2920 C C . LEU A 1 362 ? -115.410 -19.355 104.638 1.00 63.66 362 LEU A C 1
ATOM 2922 O O . LEU A 1 362 ? -114.993 -19.701 103.535 1.00 63.66 362 LEU A O 1
ATOM 2926 N N . ARG A 1 363 ? -115.578 -18.064 104.960 1.00 69.88 363 ARG A N 1
ATOM 2927 C CA . ARG A 1 363 ? -115.460 -16.965 103.986 1.00 69.88 363 ARG A CA 1
ATOM 2928 C C . ARG A 1 363 ? -114.005 -16.596 103.664 1.00 69.88 363 ARG A C 1
ATOM 2930 O O . ARG A 1 363 ? -113.679 -16.372 102.504 1.00 69.88 363 ARG A O 1
ATOM 2937 N N . GLN A 1 364 ? -113.119 -16.625 104.664 1.00 74.56 364 GLN A N 1
ATOM 2938 C CA . GLN A 1 364 ? -111.705 -16.230 104.528 1.00 74.56 364 GLN A CA 1
ATOM 2939 C C . GLN A 1 364 ? -110.866 -17.155 103.625 1.00 74.56 364 GLN A C 1
ATOM 2941 O O . GLN A 1 364 ? -109.879 -16.713 103.042 1.00 74.56 364 GLN A O 1
ATOM 2946 N N . ARG A 1 365 ? -111.234 -18.437 103.481 1.00 75.88 365 ARG A N 1
ATOM 2947 C CA . ARG A 1 365 ? -110.454 -19.396 102.671 1.00 75.88 365 ARG A CA 1
ATOM 2948 C C . ARG A 1 365 ? -110.587 -19.199 101.160 1.00 75.88 365 ARG A C 1
ATOM 2950 O O . ARG A 1 365 ? -109.693 -19.618 100.432 1.00 75.88 365 ARG A O 1
ATOM 2957 N N . LEU A 1 366 ? -111.678 -18.595 100.685 1.00 76.50 366 LEU A N 1
ATOM 2958 C CA . LEU A 1 366 ? -111.898 -18.396 99.249 1.00 76.50 366 LEU A CA 1
ATOM 2959 C C . LEU A 1 366 ? -110.983 -17.293 98.689 1.00 76.50 366 LEU A C 1
ATOM 2961 O O . LEU A 1 366 ? -110.396 -17.448 97.623 1.00 76.50 366 LEU A O 1
ATOM 2965 N N . GLU A 1 367 ? -110.818 -16.213 99.453 1.00 80.31 367 GLU A N 1
ATOM 2966 C CA . GLU A 1 367 ? -110.083 -15.003 99.066 1.00 80.31 367 GLU A CA 1
ATOM 2967 C C . GLU A 1 367 ? -108.571 -15.247 98.894 1.00 80.31 367 GLU A C 1
ATOM 2969 O O . GLU A 1 367 ? -107.946 -14.722 97.972 1.00 80.31 367 GLU A O 1
ATOM 2974 N N . GLN A 1 368 ? -107.984 -16.121 99.720 1.00 80.38 368 GLN A N 1
ATOM 2975 C CA . GLN A 1 368 ? -106.563 -16.482 99.630 1.00 80.38 368 GLN A CA 1
ATOM 2976 C C . GLN A 1 368 ? -106.221 -17.212 98.317 1.00 80.38 368 GLN A C 1
ATOM 2978 O O . GLN A 1 368 ? -105.199 -16.919 97.696 1.00 80.38 368 GLN A O 1
ATOM 2983 N N . ALA A 1 369 ? -107.095 -18.111 97.852 1.00 78.12 369 ALA A N 1
ATOM 2984 C CA . ALA A 1 369 ? -106.852 -18.917 96.652 1.00 78.12 369 ALA A CA 1
ATOM 2985 C C . ALA A 1 369 ? -106.878 -18.091 95.349 1.00 78.12 369 ALA A C 1
ATOM 2987 O O . ALA A 1 369 ? -106.167 -18.406 94.389 1.00 78.12 369 ALA A O 1
ATOM 2988 N N . GLU A 1 370 ? -107.672 -17.017 95.291 1.00 79.50 370 GLU A N 1
ATOM 2989 C CA . GLU A 1 370 ? -107.718 -16.148 94.108 1.00 79.50 370 GLU A CA 1
ATOM 2990 C C . GLU A 1 370 ? -106.453 -15.286 93.969 1.00 79.50 370 GLU A C 1
ATOM 2992 O O . GLU A 1 370 ? -105.965 -15.095 92.849 1.00 79.50 370 GLU A O 1
ATOM 2997 N N . ALA A 1 371 ? -105.878 -14.840 95.093 1.00 79.19 371 ALA A N 1
ATOM 2998 C CA . ALA A 1 371 ? -104.666 -14.019 95.138 1.00 79.19 371 ALA A CA 1
ATOM 2999 C C . ALA A 1 371 ? -103.388 -14.768 94.702 1.00 79.19 371 ALA A C 1
ATOM 3001 O O . ALA A 1 371 ? -102.465 -14.165 94.149 1.00 79.19 371 ALA A O 1
ATOM 3002 N N . GLU A 1 372 ? -103.315 -16.084 94.913 1.00 79.31 372 GLU A N 1
ATOM 3003 C CA . GLU A 1 372 ? -102.188 -16.901 94.440 1.00 79.31 372 GLU A CA 1
ATOM 3004 C C . GLU A 1 372 ? -102.227 -17.106 92.915 1.00 79.31 372 GLU A C 1
ATOM 3006 O O . GLU A 1 372 ? -101.192 -17.060 92.239 1.00 79.31 372 GLU A O 1
ATOM 3011 N N . ARG A 1 373 ? -103.430 -17.250 92.339 1.00 82.44 373 ARG A N 1
ATOM 3012 C CA . ARG A 1 373 ? -103.620 -17.485 90.897 1.00 82.44 373 ARG A CA 1
ATOM 3013 C C . ARG A 1 373 ? -103.169 -16.304 90.031 1.00 82.44 373 ARG A C 1
ATOM 3015 O O . ARG A 1 373 ? -102.695 -16.514 88.911 1.00 82.44 373 ARG A O 1
ATOM 3022 N N . THR A 1 374 ? -103.334 -15.068 90.503 1.00 79.81 374 THR A N 1
ATOM 3023 C CA . THR A 1 374 ? -102.859 -13.860 89.801 1.00 79.81 374 THR A CA 1
ATOM 3024 C C . THR A 1 374 ? -101.336 -13.773 89.804 1.00 79.81 374 THR A C 1
ATOM 3026 O O . THR A 1 374 ? -100.751 -13.652 88.726 1.00 79.81 374 THR A O 1
ATOM 3029 N N . ARG A 1 375 ? -100.689 -13.961 90.963 1.00 83.06 375 ARG A N 1
ATOM 3030 C CA . ARG A 1 375 ? -99.217 -13.937 91.098 1.00 83.06 375 ARG A CA 1
ATOM 3031 C C . ARG A 1 375 ? -98.523 -14.929 90.156 1.00 83.06 375 ARG A C 1
ATOM 3033 O O . ARG A 1 375 ? -97.572 -14.569 89.464 1.00 83.06 375 ARG A O 1
ATOM 3040 N N . ALA A 1 376 ? -99.041 -16.156 90.053 1.00 78.69 376 ALA A N 1
ATOM 3041 C CA . ALA A 1 376 ? -98.487 -17.176 89.157 1.00 78.69 376 ALA A CA 1
ATOM 3042 C C . ALA A 1 376 ? -98.564 -16.790 87.661 1.00 78.69 376 ALA A C 1
ATOM 3044 O O . ALA A 1 376 ? -97.672 -17.128 86.880 1.00 78.69 376 ALA A O 1
ATOM 3045 N N . ARG A 1 377 ? -99.607 -16.057 87.241 1.00 83.75 377 ARG A N 1
ATOM 3046 C CA . ARG A 1 377 ? -99.764 -15.603 85.845 1.00 83.75 377 ARG A CA 1
ATOM 3047 C C . ARG A 1 377 ? -98.808 -14.474 85.464 1.00 83.75 377 ARG A C 1
ATOM 3049 O O . ARG A 1 377 ? -98.420 -14.391 84.299 1.00 83.75 377 ARG A O 1
ATOM 3056 N N . GLU A 1 378 ? -98.431 -13.620 86.408 1.00 81.31 378 GLU A N 1
ATOM 3057 C CA . GLU A 1 378 ? -97.483 -12.528 86.161 1.00 81.31 378 GLU A CA 1
ATOM 3058 C C . GLU A 1 378 ? -96.045 -13.048 86.042 1.00 81.31 378 GLU A C 1
ATOM 3060 O O . GLU A 1 378 ? -95.352 -12.684 85.091 1.00 81.31 378 GLU A O 1
ATOM 3065 N N . ALA A 1 379 ? -95.648 -14.001 86.893 1.00 81.75 379 ALA A N 1
ATOM 3066 C CA . ALA A 1 379 ? -94.365 -14.702 86.770 1.00 81.75 379 ALA A CA 1
ATOM 3067 C C . ALA A 1 379 ? -94.224 -15.468 85.436 1.00 81.75 379 ALA A C 1
ATOM 3069 O O . ALA A 1 379 ? -93.161 -15.470 84.817 1.00 81.75 379 ALA A O 1
ATOM 3070 N N . LEU A 1 380 ? -95.306 -16.075 84.930 1.00 81.44 380 LEU A N 1
ATOM 3071 C CA . LEU A 1 380 ? -95.283 -16.738 83.620 1.00 81.44 380 LEU A CA 1
ATOM 3072 C C . LEU A 1 380 ? -95.024 -15.742 82.470 1.00 81.44 380 LEU A C 1
ATOM 3074 O O . LEU A 1 380 ? -94.308 -16.060 81.519 1.00 81.44 380 LEU A O 1
ATOM 3078 N N . ARG A 1 381 ? -95.588 -14.526 82.548 1.00 86.44 381 ARG A N 1
ATOM 3079 C CA . ARG A 1 381 ? -95.401 -13.482 81.524 1.00 86.44 381 ARG A CA 1
ATOM 3080 C C . ARG A 1 381 ? -93.976 -12.931 81.496 1.00 86.44 381 ARG A C 1
ATOM 3082 O O . ARG A 1 381 ? -93.456 -12.713 80.402 1.00 86.44 381 ARG A O 1
ATOM 3089 N N . SER A 1 382 ? -93.341 -12.717 82.649 1.00 81.31 382 SER A N 1
ATOM 3090 C CA . SER A 1 382 ? -91.966 -12.196 82.698 1.00 81.31 382 SER A CA 1
ATOM 3091 C C . SER A 1 382 ? -90.957 -13.190 82.113 1.00 81.31 382 SER A C 1
ATOM 3093 O O . SER A 1 382 ? -90.135 -12.804 81.280 1.00 81.31 382 SER A O 1
ATOM 3095 N N . HIS A 1 383 ? -91.071 -14.481 82.440 1.00 83.06 383 HIS A N 1
ATOM 3096 C CA . HIS A 1 383 ? -90.212 -15.517 81.858 1.00 83.06 383 HIS A CA 1
ATOM 3097 C C . HIS A 1 383 ? -90.438 -15.713 80.350 1.00 83.06 383 HIS A C 1
ATOM 3099 O O . HIS A 1 383 ? -89.473 -15.898 79.605 1.00 83.06 383 HIS A O 1
ATOM 3105 N N . ALA A 1 384 ? -91.680 -15.604 79.863 1.00 82.00 384 ALA A N 1
ATOM 3106 C CA . ALA A 1 384 ? -91.960 -15.643 78.425 1.00 82.00 384 ALA A CA 1
ATOM 3107 C C . ALA A 1 384 ? -91.294 -14.475 77.664 1.00 82.00 384 ALA A C 1
ATOM 3109 O O . ALA A 1 384 ? -90.768 -14.672 76.567 1.00 82.00 384 ALA A O 1
ATOM 3110 N N . ALA A 1 385 ? -91.255 -13.275 78.257 1.00 83.19 385 ALA A N 1
ATOM 3111 C CA . ALA A 1 385 ? -90.564 -12.123 77.675 1.00 83.19 385 ALA A CA 1
ATOM 3112 C C . ALA A 1 385 ? -89.036 -12.324 77.615 1.00 83.19 385 ALA A C 1
ATOM 3114 O O . ALA A 1 385 ? -88.425 -12.045 76.582 1.00 83.19 385 ALA A O 1
ATOM 3115 N N . GLN A 1 386 ? -88.426 -12.875 78.672 1.00 83.69 386 GLN A N 1
ATOM 3116 C CA . GLN A 1 386 ? -86.995 -13.220 78.695 1.00 83.69 386 GLN A CA 1
ATOM 3117 C C . GLN A 1 386 ? -86.635 -14.256 77.616 1.00 83.69 386 GLN A C 1
ATOM 3119 O O . GLN A 1 386 ? -85.664 -14.079 76.881 1.00 83.69 386 GLN A O 1
ATOM 3124 N N . LEU A 1 387 ? -87.455 -15.303 77.452 1.00 85.31 387 LEU A N 1
ATOM 3125 C CA . LEU A 1 387 ? -87.258 -16.317 76.409 1.00 85.31 387 LEU A CA 1
ATOM 3126 C C . LEU A 1 387 ? -87.277 -15.703 74.996 1.00 85.31 387 LEU A C 1
ATOM 3128 O O . LEU A 1 387 ? -86.453 -16.061 74.152 1.00 85.31 387 LEU A O 1
ATOM 3132 N N . SER A 1 388 ? -88.177 -14.744 74.750 1.00 88.44 388 SER A N 1
ATOM 3133 C CA . SER A 1 388 ? -88.252 -14.023 73.474 1.00 88.44 388 SER A CA 1
ATOM 3134 C C . SER A 1 388 ? -86.984 -13.210 73.185 1.00 88.44 388 SER A C 1
ATOM 3136 O O . SER A 1 388 ? -86.514 -13.204 72.048 1.00 88.44 388 SER A O 1
ATOM 3138 N N . GLN A 1 389 ? -86.400 -12.562 74.199 1.00 85.44 389 GLN A N 1
ATOM 3139 C CA . GLN A 1 389 ? -85.152 -11.801 74.055 1.00 85.44 389 GLN A CA 1
ATOM 3140 C C . GLN A 1 389 ? -83.973 -12.719 73.696 1.00 85.44 389 GLN A C 1
ATOM 3142 O O . GLN A 1 389 ? -83.237 -12.437 72.749 1.00 85.44 389 GLN A O 1
ATOM 3147 N N . TYR A 1 390 ? -83.830 -13.863 74.375 1.00 85.50 390 TYR A N 1
ATOM 3148 C CA . TYR A 1 390 ? -82.789 -14.843 74.039 1.00 85.50 390 TYR A CA 1
ATOM 3149 C C . TYR A 1 390 ? -82.973 -15.445 72.638 1.00 85.50 390 TYR A C 1
ATOM 3151 O O . TYR A 1 390 ? -81.993 -15.628 71.913 1.00 85.50 390 TYR A O 1
ATOM 3159 N N . SER A 1 391 ? -84.216 -15.695 72.214 1.00 88.38 391 SER A N 1
ATOM 3160 C CA . SER A 1 391 ? -84.514 -16.161 70.853 1.00 88.38 391 SER A CA 1
ATOM 3161 C C . SER A 1 391 ? -84.096 -15.143 69.782 1.00 88.38 391 SER A C 1
ATOM 3163 O O . SER A 1 391 ? -83.548 -15.529 68.748 1.00 88.38 391 SER A O 1
ATOM 3165 N N . GLN A 1 392 ? -84.264 -13.844 70.050 1.00 86.69 392 GLN A N 1
ATOM 3166 C CA . GLN A 1 392 ? -83.873 -12.770 69.133 1.00 86.69 392 GLN A CA 1
ATOM 3167 C C . GLN A 1 392 ? -82.344 -12.656 68.974 1.00 86.69 392 GLN A C 1
ATOM 3169 O O . GLN A 1 392 ? -81.856 -12.490 67.855 1.00 86.69 392 GLN A O 1
ATOM 3174 N N . VAL A 1 393 ? -81.576 -12.822 70.059 1.00 88.06 393 VAL A N 1
ATOM 3175 C CA . VAL A 1 393 ? -80.098 -12.872 70.008 1.00 88.06 393 VAL A CA 1
ATOM 3176 C C . VAL A 1 393 ? -79.604 -14.144 69.307 1.00 88.06 393 VAL A C 1
ATOM 3178 O O . VAL A 1 393 ? -78.664 -14.099 68.516 1.00 88.06 393 VAL A O 1
ATOM 3181 N N . LEU A 1 394 ? -80.261 -15.288 69.526 1.00 87.50 394 LEU A N 1
ATOM 3182 C CA . LEU A 1 394 ? -79.934 -16.524 68.810 1.00 87.50 394 LEU A CA 1
ATOM 3183 C C . LEU A 1 394 ? -80.185 -16.394 67.296 1.00 87.50 394 LEU A C 1
ATOM 3185 O O . LEU A 1 394 ? -79.412 -16.924 66.499 1.00 87.50 394 LEU A O 1
ATOM 3189 N N . ALA A 1 395 ? -81.239 -15.680 66.892 1.00 88.88 395 ALA A N 1
ATOM 3190 C CA . ALA A 1 395 ? -81.545 -15.424 65.487 1.00 88.88 395 ALA A CA 1
ATOM 3191 C C . ALA A 1 395 ? -80.505 -14.511 64.809 1.00 88.88 395 ALA A C 1
ATOM 3193 O O . ALA A 1 395 ? -80.096 -14.798 63.683 1.00 88.88 395 ALA A O 1
ATOM 3194 N N . SER A 1 396 ? -80.023 -13.459 65.486 1.00 88.19 396 SER A N 1
ATOM 3195 C CA . SER A 1 396 ? -78.977 -12.587 64.927 1.00 88.19 396 SER A CA 1
ATOM 3196 C C . SER A 1 396 ? -77.625 -13.301 64.808 1.00 88.19 396 SER A C 1
ATOM 3198 O O . SER A 1 396 ? -76.941 -13.146 63.796 1.00 88.19 396 SER A O 1
ATOM 3200 N N . LEU A 1 397 ? -77.271 -14.153 65.777 1.00 86.69 397 LEU A N 1
ATOM 3201 C CA . LEU A 1 397 ? -76.075 -14.998 65.705 1.00 86.69 397 LEU A CA 1
ATOM 3202 C C . LEU A 1 397 ? -76.151 -16.025 64.567 1.00 86.69 397 LEU A C 1
ATOM 3204 O O . LEU A 1 397 ? -75.160 -16.209 63.864 1.00 86.69 397 LEU A O 1
ATOM 3208 N N . LYS A 1 398 ? -77.316 -16.651 64.336 1.00 90.50 398 LYS A N 1
ATOM 3209 C CA . LYS A 1 398 ? -77.523 -17.545 63.183 1.00 90.50 398 LYS A CA 1
ATOM 3210 C C . LYS A 1 398 ? -77.376 -16.804 61.855 1.00 90.50 398 LYS A C 1
ATOM 3212 O O . LYS A 1 398 ? -76.577 -17.226 61.035 1.00 90.50 398 LYS A O 1
ATOM 3217 N N . SER A 1 399 ? -78.026 -15.651 61.696 1.00 90.62 399 SER A N 1
ATOM 3218 C CA . SER A 1 399 ? -77.882 -14.808 60.497 1.00 90.62 399 SER A CA 1
ATOM 3219 C C . SER A 1 399 ? -76.421 -14.388 60.233 1.00 90.62 399 SER A C 1
ATOM 3221 O O . SER A 1 399 ? -75.934 -14.472 59.106 1.00 90.62 399 SER A O 1
ATOM 3223 N N . SER A 1 400 ? -75.670 -14.030 61.281 1.00 86.75 400 SER A N 1
ATOM 3224 C CA . SER A 1 400 ? -74.230 -13.727 61.194 1.00 86.75 400 SER A CA 1
ATOM 3225 C C . SER A 1 400 ? -73.372 -14.947 60.816 1.00 86.75 400 SER A C 1
ATOM 3227 O O . SER A 1 400 ? -72.378 -14.819 60.101 1.00 86.75 400 SER A O 1
ATOM 3229 N N . TYR A 1 401 ? -73.753 -16.147 61.264 1.00 91.31 401 TYR A N 1
ATOM 3230 C CA . TYR A 1 401 ? -73.096 -17.394 60.873 1.00 91.31 401 TYR A CA 1
ATOM 3231 C C . TYR A 1 401 ? -73.402 -17.775 59.418 1.00 91.31 401 TYR A C 1
ATOM 3233 O O . TYR A 1 401 ? -72.478 -18.086 58.669 1.00 91.31 401 TYR A O 1
ATOM 3241 N N . ASP A 1 402 ? -74.670 -17.713 59.010 1.00 90.50 402 ASP A N 1
ATOM 3242 C CA . ASP A 1 402 ? -75.117 -18.094 57.670 1.00 90.50 402 ASP A CA 1
ATOM 3243 C C . ASP A 1 402 ? -74.520 -17.155 56.608 1.00 90.50 402 ASP A C 1
ATOM 3245 O O . ASP A 1 402 ? -73.896 -17.633 55.663 1.00 90.50 402 ASP A O 1
ATOM 3249 N N . THR A 1 403 ? -74.544 -15.835 56.831 1.00 90.31 403 THR A N 1
ATOM 3250 C CA . THR A 1 403 ? -73.881 -14.858 55.940 1.00 90.31 403 THR A CA 1
ATOM 3251 C C . THR A 1 403 ? -72.367 -15.071 55.844 1.00 90.31 403 THR A C 1
ATOM 3253 O O . THR A 1 403 ? -71.809 -15.039 54.749 1.00 90.31 403 THR A O 1
ATOM 3256 N N . LYS A 1 404 ? -71.672 -15.357 56.956 1.00 87.25 404 LYS A N 1
ATOM 3257 C CA . LYS A 1 404 ? -70.236 -15.697 56.917 1.00 87.25 404 LYS A CA 1
ATOM 3258 C C . LYS A 1 404 ? -69.950 -17.020 56.210 1.00 87.25 404 LYS A C 1
ATOM 3260 O O . LYS A 1 404 ? -68.878 -17.170 55.629 1.00 87.25 404 LYS A O 1
ATOM 3265 N N . LYS A 1 405 ? -70.876 -17.976 56.264 1.00 90.69 405 LYS A N 1
ATOM 3266 C CA . LYS A 1 405 ? -70.767 -19.267 55.583 1.00 90.69 405 LYS A CA 1
ATOM 3267 C C . LYS A 1 405 ? -70.998 -19.131 54.0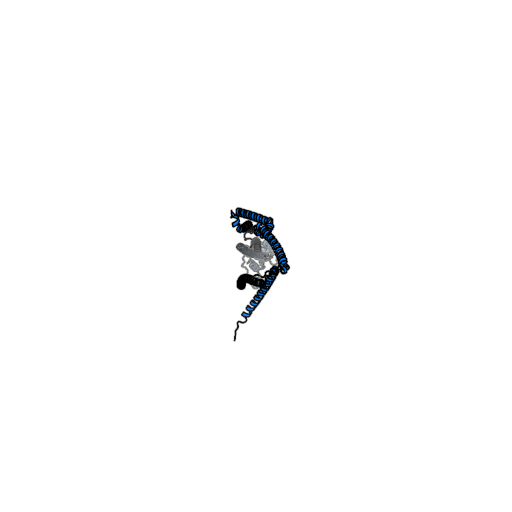76 1.00 90.69 405 LYS A C 1
ATOM 3269 O O . LYS A 1 405 ? -70.287 -19.777 53.315 1.00 90.69 405 LYS A O 1
ATOM 3274 N N . GLU A 1 406 ? -71.928 -18.279 53.652 1.00 89.44 406 GLU A N 1
ATOM 3275 C CA . GLU A 1 406 ? -72.109 -17.899 52.245 1.00 89.44 406 GLU A CA 1
ATOM 3276 C C . GLU A 1 406 ? -70.848 -17.212 51.705 1.00 89.44 406 GLU A C 1
ATOM 3278 O O . GLU A 1 406 ? -70.237 -17.737 50.779 1.00 89.44 406 GLU A O 1
ATOM 3283 N N . LEU A 1 407 ? -70.349 -16.171 52.386 1.00 88.94 407 LEU A N 1
ATOM 3284 C CA . LEU A 1 407 ? -69.073 -15.514 52.059 1.00 88.94 407 LEU A CA 1
ATOM 3285 C C . LEU A 1 407 ? -67.886 -16.491 51.973 1.00 88.94 407 LEU A C 1
ATOM 3287 O O . LEU A 1 407 ? -67.036 -16.347 51.098 1.00 88.94 407 LEU A O 1
ATOM 3291 N N . LEU A 1 408 ? -67.808 -17.489 52.861 1.00 86.75 408 LEU A N 1
ATOM 3292 C CA . LEU A 1 408 ? -66.764 -18.517 52.806 1.00 86.75 408 LEU A CA 1
ATOM 3293 C C . LEU A 1 408 ? -66.904 -19.411 51.565 1.00 86.75 408 LEU A C 1
ATOM 3295 O O . LEU A 1 408 ? -65.897 -19.727 50.935 1.00 86.75 408 LEU A O 1
ATOM 3299 N N . ASN A 1 409 ? -68.127 -19.827 51.225 1.00 87.69 409 ASN A N 1
ATOM 3300 C CA . ASN A 1 409 ? -68.394 -20.663 50.054 1.00 87.69 409 ASN A CA 1
ATOM 3301 C C . ASN A 1 409 ? -68.098 -19.909 48.751 1.00 87.69 409 ASN A C 1
ATOM 3303 O O . ASN A 1 409 ? -67.492 -20.484 47.850 1.00 87.69 409 ASN A O 1
ATOM 3307 N N . ASP A 1 410 ? -68.482 -18.635 48.667 1.00 86.25 410 ASP A N 1
ATOM 3308 C CA . ASP A 1 410 ? -68.214 -17.788 47.503 1.00 86.25 410 ASP A CA 1
ATOM 3309 C C . ASP A 1 410 ? -66.705 -17.586 47.320 1.00 86.25 410 ASP A C 1
ATOM 3311 O O . ASP A 1 410 ? -66.182 -17.843 46.240 1.00 86.25 410 ASP A O 1
ATOM 3315 N N . LEU A 1 411 ? -65.970 -17.276 48.393 1.00 81.50 411 LEU A N 1
ATOM 3316 C CA . LEU A 1 411 ? -64.512 -17.110 48.352 1.00 81.50 411 LEU A CA 1
ATOM 3317 C C . LEU A 1 411 ? -63.788 -18.437 48.032 1.00 81.50 411 LEU A C 1
ATOM 3319 O O . LEU A 1 411 ? -62.805 -18.452 47.292 1.00 81.50 411 LEU A O 1
ATOM 3323 N N . GLN A 1 412 ? -64.292 -19.583 48.510 1.00 79.69 412 GLN A N 1
ATOM 3324 C CA . GLN A 1 412 ? -63.802 -20.906 48.086 1.00 79.69 412 GLN A CA 1
ATOM 3325 C C . GLN A 1 412 ? -64.048 -21.170 46.595 1.00 79.69 412 GLN A C 1
ATOM 3327 O O . GLN A 1 412 ? -63.192 -21.761 45.934 1.00 79.69 412 GLN A O 1
ATOM 3332 N N . ARG A 1 413 ? -65.190 -20.728 46.062 1.00 81.38 413 ARG A N 1
ATOM 3333 C CA . ARG A 1 413 ? -65.553 -20.886 44.652 1.00 81.38 413 ARG A CA 1
ATOM 3334 C C . ARG A 1 413 ? -64.721 -19.976 43.752 1.00 81.38 413 ARG A C 1
ATOM 3336 O O . ARG A 1 413 ? -64.183 -20.460 42.764 1.00 81.38 413 ARG A O 1
ATOM 3343 N N . GLU A 1 414 ? -64.510 -18.722 44.146 1.00 80.69 414 GLU A N 1
ATOM 3344 C CA . GLU A 1 414 ? -63.582 -17.800 43.481 1.00 80.69 414 GLU A CA 1
ATOM 3345 C C . GLU A 1 414 ? -62.153 -18.361 43.463 1.00 80.69 414 GLU A C 1
ATOM 3347 O O . GLU A 1 414 ? -61.529 -18.407 42.407 1.00 80.69 414 GLU A O 1
ATOM 3352 N N . LEU A 1 415 ? -61.642 -18.878 44.589 1.00 71.50 415 LEU A N 1
ATOM 3353 C CA . LEU A 1 415 ? -60.327 -19.536 44.632 1.00 71.50 415 LEU A CA 1
ATOM 3354 C C . LEU A 1 415 ? -60.250 -20.781 43.733 1.00 71.50 415 LEU A C 1
ATOM 3356 O O . LEU A 1 415 ? -59.183 -21.087 43.194 1.00 71.50 415 LEU A O 1
ATOM 3360 N N . GLN A 1 416 ? -61.360 -21.504 43.560 1.00 74.00 416 GLN A N 1
ATOM 3361 C CA . GLN A 1 416 ? -61.429 -22.660 42.671 1.00 74.00 416 GLN A CA 1
ATOM 3362 C C . GLN A 1 416 ? -61.461 -22.253 41.187 1.00 74.00 416 GLN A C 1
ATOM 3364 O O . GLN A 1 416 ? -60.738 -22.862 40.396 1.00 74.00 416 GLN A O 1
ATOM 3369 N N . ASP A 1 417 ? -62.219 -21.215 40.826 1.00 72.31 417 ASP A N 1
ATOM 3370 C CA . ASP A 1 417 ? -62.331 -20.695 39.454 1.00 72.31 417 ASP A CA 1
ATOM 3371 C C . ASP A 1 417 ? -61.072 -19.920 39.011 1.00 72.31 417 ASP A C 1
ATOM 3373 O O . ASP A 1 417 ? -60.674 -19.995 37.848 1.00 72.31 417 ASP A O 1
ATOM 3377 N N . ILE A 1 418 ? -60.372 -19.254 39.940 1.00 69.62 418 ILE A N 1
ATOM 3378 C CA . ILE A 1 418 ? -59.045 -18.647 39.710 1.00 69.62 418 ILE A CA 1
ATOM 3379 C C . ILE A 1 418 ? -57.983 -19.722 39.396 1.00 69.62 418 ILE A C 1
ATOM 3381 O O . ILE A 1 418 ? -56.969 -19.432 38.759 1.00 69.62 418 ILE A O 1
ATOM 3385 N N . GLY A 1 419 ? -58.184 -20.972 39.829 1.00 65.06 419 GLY A N 1
ATOM 3386 C CA . GLY A 1 419 ? -57.333 -22.122 39.489 1.00 65.06 419 GLY A CA 1
ATOM 3387 C C . GLY A 1 419 ? -55.935 -22.135 40.129 1.00 65.06 419 GLY A C 1
ATOM 3388 O O . GLY A 1 419 ? -55.201 -23.118 39.989 1.00 65.06 419 GLY A O 1
ATOM 3389 N N . VAL A 1 420 ? -55.552 -21.085 40.862 1.00 63.44 420 VAL A N 1
ATOM 3390 C CA . VAL A 1 420 ? -54.249 -20.972 41.535 1.00 63.44 420 VAL A CA 1
ATOM 3391 C C . VAL A 1 420 ? -54.292 -21.684 42.888 1.00 63.44 420 VAL A C 1
ATOM 3393 O O . VAL A 1 420 ? -54.660 -21.114 43.912 1.00 63.44 420 VAL A O 1
ATOM 3396 N N . ARG A 1 421 ? -53.861 -22.949 42.909 1.00 61.66 421 ARG A N 1
ATOM 3397 C CA . ARG A 1 421 ? -53.569 -23.670 44.157 1.00 61.66 421 ARG A CA 1
ATOM 3398 C C . ARG A 1 421 ? -52.160 -23.333 44.632 1.00 61.66 421 ARG A C 1
ATOM 3400 O O . ARG A 1 421 ? -51.196 -23.717 43.975 1.00 61.66 421 ARG A O 1
ATOM 3407 N N . ALA A 1 422 ? -52.049 -22.658 45.774 1.00 58.31 422 ALA A N 1
ATOM 3408 C CA . ALA A 1 422 ? -50.778 -22.354 46.428 1.00 58.31 422 ALA A CA 1
ATOM 3409 C C . ALA A 1 422 ? -50.224 -23.586 47.177 1.00 58.31 422 ALA A C 1
ATOM 3411 O O . ALA A 1 422 ? -50.333 -23.691 48.397 1.00 58.31 422 ALA A O 1
ATOM 3412 N N . ASP A 1 423 ? -49.650 -24.531 46.432 1.00 65.31 423 ASP A N 1
ATOM 3413 C CA . ASP A 1 423 ? -48.812 -25.617 46.955 1.00 65.31 423 ASP A CA 1
ATOM 3414 C C . ASP A 1 423 ? -47.341 -25.429 46.521 1.00 65.31 423 ASP A C 1
ATOM 3416 O O . ASP A 1 423 ? -47.018 -24.545 45.725 1.00 65.31 423 ASP A O 1
ATOM 3420 N N . SER A 1 424 ? -46.426 -26.259 47.028 1.00 63.91 424 SER A N 1
ATOM 3421 C CA . SER A 1 424 ? -44.993 -26.170 46.696 1.00 63.91 424 SER A CA 1
ATOM 3422 C C . SER A 1 424 ? -44.658 -26.483 45.229 1.00 63.91 424 SER A C 1
ATOM 3424 O O . SER A 1 424 ? -43.554 -26.177 44.791 1.00 63.91 424 SER A O 1
ATOM 3426 N N . GLY A 1 425 ? -45.594 -27.056 44.462 1.00 62.81 425 GLY A N 1
ATOM 3427 C CA . GLY A 1 425 ? -45.462 -27.318 43.022 1.00 62.81 425 GLY A CA 1
ATOM 3428 C C . GLY A 1 425 ? -46.137 -26.264 42.134 1.00 62.81 425 GLY A C 1
ATOM 3429 O O . GLY A 1 425 ? -46.162 -26.414 40.910 1.00 62.81 425 GLY A O 1
ATOM 3430 N N . ALA A 1 426 ? -46.710 -25.206 42.718 1.00 66.50 426 ALA A N 1
ATOM 3431 C CA . ALA A 1 426 ? -47.465 -24.195 41.986 1.00 66.50 426 ALA A CA 1
ATOM 3432 C C . ALA A 1 426 ? -46.599 -23.444 40.967 1.00 66.50 426 ALA A C 1
ATOM 3434 O O . ALA A 1 426 ? -47.048 -23.199 39.847 1.00 66.50 426 ALA A O 1
ATOM 3435 N N . GLU A 1 427 ? -45.350 -23.129 41.323 1.00 69.69 427 GLU A N 1
ATOM 3436 C CA . GLU A 1 427 ? -44.427 -22.428 40.428 1.00 69.69 427 GLU A CA 1
ATOM 3437 C C . GLU A 1 427 ? -44.026 -23.296 39.225 1.00 69.69 427 GLU A C 1
ATOM 3439 O O . GLU A 1 427 ? -44.032 -22.818 38.092 1.00 69.69 427 GLU A O 1
ATOM 3444 N N . GLU A 1 428 ? -43.742 -24.584 39.436 1.00 69.50 428 GLU A N 1
ATOM 3445 C CA . GLU A 1 428 ? -43.379 -25.507 38.354 1.00 69.50 428 GLU A CA 1
ATOM 3446 C C . GLU A 1 428 ? -44.532 -25.699 37.366 1.00 69.50 428 GLU A C 1
ATOM 3448 O O . GLU A 1 428 ? -44.327 -25.601 36.154 1.00 69.50 428 GLU A O 1
ATOM 3453 N N . ARG A 1 429 ? -45.763 -25.882 37.862 1.00 73.94 429 ARG A N 1
ATOM 3454 C CA . ARG A 1 429 ? -46.951 -25.997 37.001 1.00 73.94 429 ARG A CA 1
ATOM 3455 C C . ARG A 1 429 ? -47.280 -24.681 36.293 1.00 73.94 429 ARG A C 1
ATOM 3457 O O . ARG A 1 429 ? -47.686 -24.712 35.134 1.00 73.94 429 ARG A O 1
ATOM 3464 N N . ALA A 1 430 ? -47.064 -23.529 36.932 1.00 72.25 430 ALA A N 1
ATOM 3465 C CA . ALA A 1 430 ? -47.219 -22.224 36.286 1.00 72.25 430 ALA A CA 1
ATOM 3466 C C . ALA A 1 430 ? -46.175 -22.001 35.175 1.00 72.25 430 ALA A C 1
ATOM 3468 O O . ALA A 1 430 ? -46.533 -21.528 34.095 1.00 72.25 430 ALA A O 1
ATOM 3469 N N . ARG A 1 431 ? -44.910 -22.397 35.391 1.00 77.12 431 ARG A N 1
ATOM 3470 C CA . ARG A 1 431 ? -43.858 -22.381 34.358 1.00 77.12 431 ARG A CA 1
ATOM 3471 C C . ARG A 1 431 ? -44.205 -23.318 33.198 1.00 77.12 431 ARG A C 1
ATOM 3473 O O . ARG A 1 431 ? -44.239 -22.858 32.062 1.00 77.12 431 ARG A O 1
ATOM 3480 N N . GLN A 1 432 ? -44.568 -24.574 33.473 1.00 77.00 432 GLN A N 1
ATOM 3481 C CA . GLN A 1 432 ? -45.008 -25.524 32.442 1.00 77.00 432 GLN A CA 1
ATOM 3482 C C . GLN A 1 432 ? -46.197 -24.980 31.641 1.00 77.00 432 GLN A C 1
ATOM 3484 O O . GLN A 1 432 ? -46.161 -24.990 30.415 1.00 77.00 432 GLN A O 1
ATOM 3489 N N . ARG A 1 433 ? -47.219 -24.424 32.306 1.00 78.31 433 ARG A N 1
ATOM 3490 C CA . ARG A 1 433 ? -48.399 -23.874 31.625 1.00 78.31 433 ARG A CA 1
ATOM 3491 C C . ARG A 1 433 ? -48.085 -22.623 30.803 1.00 78.31 433 ARG A C 1
ATOM 3493 O O . ARG A 1 433 ? -48.647 -22.453 29.723 1.00 78.31 433 ARG A O 1
ATOM 3500 N N . ARG A 1 434 ? -47.177 -21.762 31.274 1.00 82.44 434 ARG A N 1
ATOM 3501 C CA . ARG A 1 434 ? -46.646 -20.629 30.498 1.00 82.44 434 ARG A CA 1
ATOM 3502 C C . ARG A 1 434 ? -45.929 -21.122 29.242 1.00 82.44 434 ARG A C 1
ATOM 3504 O O . ARG A 1 434 ? -46.148 -20.565 28.170 1.00 82.44 434 ARG A O 1
ATOM 3511 N N . ASP A 1 435 ? -45.105 -22.156 29.368 1.00 83.62 435 ASP A N 1
ATOM 3512 C CA . ASP A 1 435 ? -44.291 -22.681 28.271 1.00 83.62 435 ASP A CA 1
ATOM 3513 C C . ASP A 1 435 ? -45.159 -23.439 27.245 1.00 83.62 435 ASP A C 1
ATOM 3515 O O . ASP A 1 435 ? -44.994 -23.241 26.040 1.00 83.62 435 ASP A O 1
ATOM 3519 N N . GLU A 1 436 ? -46.180 -24.181 27.697 1.00 83.19 436 GLU A N 1
ATOM 3520 C CA . GLU A 1 436 ? -47.259 -24.721 26.854 1.00 83.19 436 GLU A CA 1
ATOM 3521 C C . GLU A 1 436 ? -47.987 -23.617 26.078 1.00 83.19 436 GLU A C 1
ATOM 3523 O O . GLU A 1 436 ? -48.161 -23.728 24.864 1.00 83.19 436 GLU A O 1
ATOM 3528 N N . LEU A 1 437 ? -48.408 -22.541 26.753 1.00 82.81 437 LEU A N 1
ATOM 3529 C CA . LEU A 1 437 ? -49.111 -21.426 26.115 1.00 82.81 437 LEU A CA 1
ATOM 3530 C C . LEU A 1 437 ? -48.207 -20.673 25.131 1.00 82.81 437 LEU A C 1
ATOM 3532 O O . LEU A 1 437 ? -48.667 -20.306 24.053 1.00 82.81 437 LEU A O 1
ATOM 3536 N N . HIS A 1 438 ? -46.917 -20.499 25.433 1.00 83.94 438 HIS A N 1
ATOM 3537 C CA . HIS A 1 438 ? -45.947 -19.935 24.490 1.00 83.94 438 HIS A CA 1
ATOM 3538 C C . HIS A 1 438 ? -45.739 -20.835 23.265 1.00 83.94 438 HIS A C 1
ATOM 3540 O O . HIS A 1 438 ? -45.701 -20.325 22.144 1.00 83.94 438 HIS A O 1
ATOM 3546 N N . ALA A 1 439 ? -45.661 -22.157 23.441 1.00 82.94 439 ALA A N 1
ATOM 3547 C CA . ALA A 1 439 ? -45.571 -23.106 22.334 1.00 82.94 439 ALA A CA 1
ATOM 3548 C C . ALA A 1 439 ? -46.849 -23.103 21.475 1.00 82.94 439 ALA A C 1
ATOM 3550 O O . ALA A 1 439 ? -46.772 -23.035 20.246 1.00 82.94 439 ALA A O 1
ATOM 3551 N N . GLN A 1 440 ? -48.030 -23.093 22.102 1.00 83.88 440 GLN A N 1
ATOM 3552 C CA . GLN A 1 440 ? -49.316 -22.979 21.408 1.00 83.88 440 GLN A CA 1
ATOM 3553 C C . GLN A 1 440 ? -49.440 -21.654 20.651 1.00 83.88 440 GLN A C 1
ATOM 3555 O O . GLN A 1 440 ? -49.865 -21.657 19.500 1.00 83.88 440 GLN A O 1
ATOM 3560 N N . LEU A 1 441 ? -49.035 -20.533 21.251 1.00 85.44 441 LEU A N 1
ATOM 3561 C CA . LEU A 1 441 ? -49.112 -19.204 20.643 1.00 85.44 441 LEU A CA 1
ATOM 3562 C C . LEU A 1 441 ? -48.069 -19.019 19.528 1.00 85.44 441 LEU A C 1
ATOM 3564 O O . LEU A 1 441 ? -48.364 -18.375 18.522 1.00 85.44 441 LEU A O 1
ATOM 3568 N N . SER A 1 442 ? -46.896 -19.650 19.644 1.00 84.88 442 SER A N 1
ATOM 3569 C CA . SER A 1 442 ? -45.914 -19.774 18.557 1.00 84.88 442 SER A CA 1
ATOM 3570 C C . SER A 1 442 ? -46.482 -20.573 17.377 1.00 84.88 442 SER A C 1
ATOM 3572 O O . SER A 1 442 ? -46.483 -20.083 16.248 1.00 84.88 442 SER A O 1
ATOM 3574 N N . ASN A 1 443 ? -47.078 -21.743 17.641 1.00 83.50 443 ASN A N 1
ATOM 3575 C CA . ASN A 1 443 ? -47.764 -22.552 16.628 1.00 83.50 443 ASN A CA 1
ATOM 3576 C C . ASN A 1 443 ? -48.975 -21.834 16.011 1.00 83.50 443 ASN A C 1
ATOM 3578 O O . ASN A 1 443 ? -49.257 -22.000 14.827 1.00 83.50 443 ASN A O 1
ATOM 3582 N N . ASN A 1 444 ? -49.696 -21.018 16.782 1.00 83.25 444 ASN A N 1
ATOM 3583 C CA . ASN A 1 444 ? -50.813 -20.237 16.261 1.00 83.25 444 ASN A CA 1
ATOM 3584 C C . ASN A 1 444 ? -50.312 -19.106 15.349 1.00 83.25 444 ASN A C 1
ATOM 3586 O O . ASN A 1 444 ? -50.845 -18.925 14.260 1.00 83.25 444 ASN A O 1
ATOM 3590 N N . ARG A 1 445 ? -49.228 -18.411 15.727 1.00 87.25 445 ARG A N 1
ATOM 3591 C CA . ARG A 1 445 ? -48.566 -17.399 14.883 1.00 87.25 445 ARG A CA 1
ATOM 3592 C C . ARG A 1 445 ? -47.983 -17.992 13.600 1.00 87.25 445 ARG A C 1
ATOM 3594 O O . ARG A 1 445 ? -48.170 -17.405 12.540 1.00 87.25 445 ARG A O 1
ATOM 3601 N N . SER A 1 446 ? -47.320 -19.149 13.657 1.00 80.00 446 SER A N 1
ATOM 3602 C CA . SER A 1 446 ? -46.781 -19.800 12.454 1.00 80.00 446 SER A CA 1
ATOM 3603 C C . SER A 1 446 ? -47.898 -20.265 11.515 1.00 80.00 446 SER A C 1
ATOM 3605 O O . SER A 1 446 ? -47.838 -19.995 10.316 1.00 80.00 446 SER A O 1
ATOM 3607 N N . ARG A 1 447 ? -48.966 -20.862 12.060 1.00 82.94 447 ARG A N 1
ATOM 3608 C CA . ARG A 1 447 ? -50.162 -21.261 11.306 1.00 82.94 447 ARG A CA 1
ATOM 3609 C C . ARG A 1 447 ? -50.920 -20.059 10.737 1.00 82.94 447 ARG A C 1
ATOM 3611 O O . ARG A 1 447 ? -51.392 -20.131 9.609 1.00 82.94 447 ARG A O 1
ATOM 3618 N N . ARG A 1 448 ? -50.990 -18.939 11.463 1.00 83.31 448 ARG A N 1
ATOM 3619 C CA . ARG A 1 448 ? -51.579 -17.690 10.962 1.00 83.31 448 ARG A CA 1
ATOM 3620 C C . ARG A 1 448 ? -50.739 -17.089 9.831 1.00 83.31 448 ARG A C 1
ATOM 3622 O O . ARG A 1 448 ? -51.316 -16.779 8.803 1.00 83.31 448 ARG A O 1
ATOM 3629 N N . ASN A 1 449 ? -49.409 -17.047 9.940 1.00 84.38 449 ASN A N 1
ATOM 3630 C CA . ASN A 1 449 ? -48.532 -16.633 8.831 1.00 84.38 449 ASN A CA 1
ATOM 3631 C C . ASN A 1 449 ? -48.665 -17.548 7.595 1.00 84.38 449 ASN A C 1
ATOM 3633 O O . ASN A 1 449 ? -48.539 -17.080 6.466 1.00 84.38 449 ASN A O 1
ATOM 3637 N N . GLN A 1 450 ? -48.894 -18.853 7.782 1.00 81.31 450 GLN A N 1
ATOM 3638 C CA . GLN A 1 450 ? -49.171 -19.780 6.675 1.00 81.31 450 GLN A CA 1
ATOM 3639 C C . GLN A 1 450 ? -50.529 -19.489 6.019 1.00 81.31 450 GLN A C 1
ATOM 3641 O O . GLN A 1 450 ? -50.614 -19.459 4.794 1.00 81.31 450 GLN A O 1
ATOM 3646 N N . LEU A 1 451 ? -51.569 -19.241 6.821 1.00 81.81 451 LEU A N 1
ATOM 3647 C CA . LEU A 1 451 ? -52.907 -18.900 6.334 1.00 81.81 451 LEU A CA 1
ATOM 3648 C C . LEU A 1 451 ? -52.965 -17.511 5.685 1.00 81.81 451 LEU A C 1
ATOM 3650 O O . LEU A 1 451 ? -53.642 -17.365 4.680 1.00 81.81 451 LEU A O 1
ATOM 3654 N N . GLU A 1 452 ? -52.229 -16.521 6.192 1.00 80.94 452 GLU A N 1
ATOM 3655 C CA . GLU A 1 452 ? -52.086 -15.202 5.559 1.00 80.94 452 GLU A CA 1
ATOM 3656 C C . GLU A 1 452 ? -51.410 -15.321 4.191 1.00 80.94 452 GLU A C 1
ATOM 3658 O O . GLU A 1 452 ? -51.930 -14.786 3.219 1.00 80.94 452 GLU A O 1
ATOM 3663 N N . LYS A 1 453 ? -50.323 -16.101 4.076 1.00 77.62 453 LYS A N 1
ATOM 3664 C CA . LYS A 1 453 ? -49.699 -16.393 2.773 1.00 77.62 453 LYS A CA 1
ATOM 3665 C C . LYS A 1 453 ? -50.659 -17.084 1.801 1.00 77.62 453 LYS A C 1
ATOM 3667 O O . LYS A 1 453 ? -50.631 -16.773 0.614 1.00 77.62 453 LYS A O 1
ATOM 3672 N N . ALA A 1 454 ? -51.493 -18.003 2.291 1.00 73.75 454 ALA A N 1
ATOM 3673 C CA . ALA A 1 454 ? -52.504 -18.668 1.473 1.00 73.75 454 ALA A CA 1
ATOM 3674 C C . ALA A 1 454 ? -53.625 -17.702 1.045 1.00 73.75 454 ALA A C 1
ATOM 3676 O O . ALA A 1 454 ? -53.984 -17.679 -0.125 1.00 73.75 454 ALA A O 1
ATOM 3677 N N . LEU A 1 455 ? -54.117 -16.852 1.952 1.00 74.12 455 LEU A N 1
ATOM 3678 C CA . LEU A 1 455 ? -55.132 -15.835 1.658 1.00 74.12 455 LEU A CA 1
ATOM 3679 C C . LEU A 1 455 ? -54.641 -14.819 0.624 1.00 74.12 455 LEU A C 1
ATOM 3681 O O . LEU A 1 455 ? -55.341 -14.587 -0.354 1.00 74.12 455 LEU A O 1
ATOM 3685 N N . THR A 1 456 ? -53.406 -14.317 0.749 1.00 74.12 456 THR A N 1
ATOM 3686 C CA . THR A 1 456 ? -52.809 -13.436 -0.273 1.00 74.12 456 THR A CA 1
ATOM 3687 C C . THR A 1 456 ? -52.631 -14.106 -1.638 1.00 74.12 456 THR A C 1
ATOM 3689 O O . THR A 1 456 ? -52.424 -13.411 -2.628 1.00 74.12 456 THR A O 1
ATOM 3692 N N . PHE A 1 457 ? -52.683 -15.441 -1.701 1.00 69.62 457 PHE A N 1
ATOM 3693 C CA . PHE A 1 457 ? -52.663 -16.191 -2.954 1.00 69.62 457 PHE A CA 1
ATOM 3694 C C . PHE A 1 457 ? -54.082 -16.325 -3.532 1.00 69.62 457 PHE A C 1
ATOM 3696 O O . PHE A 1 457 ? -54.295 -15.980 -4.688 1.00 69.62 457 PHE A O 1
ATOM 3703 N N . CYS A 1 458 ? -55.066 -16.728 -2.718 1.00 65.25 458 CYS A N 1
ATOM 3704 C CA . CYS A 1 458 ? -56.461 -16.869 -3.156 1.00 65.25 458 CYS A CA 1
ATOM 3705 C C . CYS A 1 458 ? -57.103 -15.532 -3.569 1.00 65.25 458 CYS A C 1
ATOM 3707 O O . CYS A 1 458 ? -57.777 -15.463 -4.593 1.00 65.25 458 CYS A O 1
ATOM 3709 N N . GLU A 1 459 ? -56.857 -14.446 -2.823 1.00 66.69 459 GLU A N 1
ATOM 3710 C CA . GLU A 1 459 ? -57.380 -13.106 -3.150 1.00 66.69 459 GLU A CA 1
ATOM 3711 C C . GLU A 1 459 ? -56.836 -12.559 -4.485 1.00 66.69 459 GLU A C 1
ATOM 3713 O O . GLU A 1 459 ? -57.429 -11.649 -5.064 1.00 66.69 459 GLU A O 1
ATOM 3718 N N . ALA A 1 460 ? -55.738 -13.124 -5.004 1.00 60.66 460 ALA A N 1
ATOM 3719 C CA . ALA A 1 460 ? -55.202 -12.800 -6.323 1.00 60.66 460 ALA A CA 1
ATOM 3720 C C . ALA A 1 460 ? -55.821 -13.633 -7.468 1.00 60.66 460 ALA A C 1
ATOM 3722 O O . ALA A 1 460 ? -55.722 -13.216 -8.624 1.00 60.66 460 ALA A O 1
ATOM 3723 N N . GLU A 1 461 ? -56.452 -14.780 -7.181 1.00 58.28 461 GLU A N 1
ATOM 3724 C CA . GLU A 1 461 ? -57.049 -15.666 -8.197 1.00 58.28 461 GLU A CA 1
ATOM 3725 C C . GLU A 1 461 ? -58.542 -15.380 -8.441 1.00 58.28 461 GLU A C 1
ATOM 3727 O O . GLU A 1 461 ? -58.957 -15.276 -9.597 1.00 58.28 461 GLU A O 1
ATOM 3732 N N . ASP A 1 462 ? -59.340 -15.161 -7.389 1.00 57.78 462 ASP A N 1
ATOM 3733 C CA . ASP A 1 462 ? -60.813 -15.059 -7.488 1.00 57.78 462 ASP A CA 1
ATOM 3734 C C . ASP A 1 462 ? -61.341 -13.673 -7.935 1.00 57.78 462 ASP A C 1
ATOM 3736 O O . ASP A 1 462 ? -62.541 -13.398 -7.911 1.00 57.78 462 ASP A O 1
ATOM 3740 N N . GLY A 1 463 ? -60.465 -12.786 -8.420 1.00 51.88 463 GLY A N 1
ATOM 3741 C CA . GLY A 1 463 ? -60.798 -11.441 -8.920 1.00 51.88 463 GLY A CA 1
ATOM 3742 C C . GLY A 1 463 ? -61.591 -11.385 -10.240 1.00 51.88 463 GLY A C 1
ATOM 3743 O O . GLY A 1 463 ? -61.543 -10.367 -10.935 1.00 51.88 463 GLY A O 1
ATOM 3744 N N . LYS A 1 464 ? -62.293 -12.459 -10.623 1.00 44.88 464 LYS A N 1
ATOM 3745 C CA . LYS A 1 464 ? -63.174 -12.527 -11.801 1.00 44.88 464 LYS A CA 1
ATOM 3746 C C . LYS A 1 464 ? -64.582 -12.972 -11.388 1.00 44.88 464 LYS A C 1
ATOM 3748 O O . LYS A 1 464 ? -64.759 -14.148 -11.081 1.00 44.88 464 LYS A O 1
ATOM 3753 N N . PRO A 1 465 ? -65.569 -12.062 -11.395 1.00 55.69 465 PRO A N 1
ATOM 3754 C CA . PRO A 1 465 ? -66.933 -12.383 -10.997 1.00 55.69 465 PRO A CA 1
ATOM 3755 C C . PRO A 1 465 ? -67.784 -12.928 -12.161 1.00 55.69 465 PRO A C 1
ATOM 3757 O O . PRO A 1 465 ? -67.359 -12.916 -13.320 1.00 55.69 465 PRO A O 1
ATOM 3760 N N . ASP A 1 466 ? -69.018 -13.283 -11.790 1.00 34.53 466 ASP A N 1
ATOM 3761 C CA . ASP A 1 466 ? -70.235 -13.438 -12.606 1.00 34.53 466 ASP A CA 1
ATOM 3762 C C . ASP A 1 466 ? -70.488 -14.800 -13.297 1.00 34.53 466 ASP A C 1
ATOM 3764 O O . ASP A 1 466 ? -69.544 -15.493 -13.695 1.00 34.53 466 ASP A O 1
ATOM 3768 N N . PRO A 1 467 ? -71.774 -15.195 -13.478 1.00 43.84 467 PRO A N 1
ATOM 3769 C CA . PRO A 1 467 ? -73.012 -14.414 -13.265 1.00 43.84 467 PRO A CA 1
ATOM 3770 C C . PRO A 1 467 ? -73.943 -14.884 -12.125 1.00 43.84 467 PRO A C 1
ATOM 3772 O O . PRO A 1 467 ? -73.811 -16.037 -11.658 1.00 43.84 467 PRO A O 1
#

InterPro domains:
  IPR012090 Chromosome partition protein MukB [NF003422] (2-461)
  IPR032520 MukB, hinge domain [PF16330] (18-183)
  IPR042501 MukB, hinge domain superfamily [G3DSA:3.30.70.3500] (40-152)
  IPR050308 Chromosome partition protein MukB/SMC [PTHR42963] (2-461)